Protein 1NS3 (pdb70)

Foldseek 3Di:
DFFADDDDDDPVVLVVLQVFLADQDDDDDFKDWHADPPAIAIWGAAPQKTKFFCVGCPFDFHRYHVGTFGWPDDDPVLRMTITGHGPDRDHAYAAPPPALFKWFQFPRRDIFTWGNPDDWKTFGPDWAFQCVRGRHFNTFIHHVVRHGQFTFHGFPDDPRIRGMTTTRGVVNVVVRVD/DWDADDDDDDDVCCVVLVVQLADQDADAEQKDWDDDDPATAIWGAEPQKTKFFCVGCPQFFHRYNVGTFGWPFDDVVQRMTITRHHPRHPHAYADPDVAQWKWWAANRIDTFTWGRPDLFKTFGPDKDWQVVRGRHFNTFIGHVVRHTQFTWHGFPDDPTIGTMTGTDTPVNVVVSVD/DDDDDDDDDDDDD/DDDDDDDDDDDDD

Radius of gyration: 20.6 Å; Cα contacts (8 Å, |Δi|>4): 1072; chains: 4; bounding box: 46×55×50 Å

Secondary structure (DSSP, 8-state):
--EEEEE---HHHHHHHHHH-B--S---SSEEEEE-SS-EEEEEEETTEEEEEHHHHTT--B-BSSSPBPPSEEETTTTEEEEEPPSS---BPB--S--SEEEEE-TTS-EEEEEE-SSSEEEESS--BGGGGTT-TT-BEE-TTT-B-EEEEEEEEETTEEEEEEEEEHHHHHHHH-/--EEEEE---HHHHHHHHHH-B--S---BSEEEEE-SS-EEEEEEBSSEEEE-HHHHTTPPEEEBTEEEPEEEEEGGGTEEEEEPPTTB--B-B---S--EEEEE-TT--EEEEEE-SSSEEEEEEEEEGGGGTT-TT-EEE-TTS-EEEEEEEEEEETTEEEEEEEEEHHHHHHHT-/---BEEEEEEEE-/---BEEEEEEEE-

Nearest PDB structures (foldseek):
  4u01-assembly8_H  TM=9.904E-01  e=5.344E-31  Hepatitis C virus (isolate Con1)
  6vdn-assembly1_A  TM=9.903E-01  e=1.647E-29  Hepatitis C virus (isolate 1)
  6bqj-assembly2_B  TM=9.883E-01  e=2.425E-29  Hepacivirus hominis
  3sv7-assembly1_A  TM=9.890E-01  e=3.025E-29  hepatitis C virus genotype 1a
  6bqj-assembly3_C  TM=9.771E-01  e=1.001E-29  Hepacivirus hominis

GO terms:
  GO:0044186 host cell lipid droplet (C, EXP)
  GO:0034062 5'-3' RNA polymerase activity (F, EXP)
  GO:0005515 protein binding (F, IPI)
  GO:0002020 protease binding (F, IPI)
  GO:0042802 identical protein binding (F, IPI)
  GO:0008236 serine-type peptidase activity (F, IDA)
  GO:0042025 host cell nucleus (C, IMP)
  GO:0044164 host cell cytosol (C, IMP)
  GO:0030430 host cell cytoplasm (C, IMP)
  GO:0030430 host cell cytoplasm (C, IDA)

Sequence (382 aa):
ITAYSQQTRGLLGCIITSLTGRDKNQVEGEVQVVSTATQSFLATCVNGVCWTVYHGAGSKTLAGPKGPITQMYTNVDQDLVGWQAPPGARSLTPCTCGSSDLYLVTRHADVIPVRRRGDSRGSLLSPRPVSYLKGSSGGPLLCPSGHAVGIFRAAVCTRGVAKAVDFVPVESMETTMRITAYSQQTRGLLGCIITSLTGRDKNQVEGEVQVVSTATQSFLATCVNGVCWTVYHGAGSKTLAGPKGPITQMYTNVDQDLVGWQAPPGARSLTPCTCGSSDLYLVTRHADVIPVRRRGDSRGSLLSPRPVSYLKGSSGGPLLCPSGHAVGIFRAAVCTRGVAKAVDFVPVESMETTMRKGSVVIVGRIILSKGSVVIVGRIILS

InterPro domains:
  IPR000745 Hepatitis C virus, Non-structural protein NS4a [PF01006] (1658-1711)
  IPR001490 Hepatitis C virus, Non-structural protein NS4b [PF01001] (1728-1921)
  IPR001650 Helicase, C-terminal domain-like [PS51194] (1361-1538)
  IPR002166 RNA dependent RNA polymerase, hepatitis C virus [PF00998] (2422-2932)
  IPR002518 Hepatitis C virus, Non-structural protein NS2 [PF01538] (811-1005)
  IPR002518 Hepatitis C virus, Non-structural protein NS2 [PS51693] (903-1026)
  IPR002519 Hepatitis C virus, Envelope glycoprotein E1 [PF01539] (193-382)
  IPR002521 Hepatitis C virus, Core protein, C-terminal [PF01542] (116-190)
  IPR002522 Hepatitis C virus, Core protein, N-terminal [PF01543] (2-115)
  IPR002531 Hepatitis C virus, Non-structural protein E2/NS1 [PF01560] (386-729)
  IPR002868 Hepatitis C virus, Non-structural 5a protein [PF01506] (1974-1996)
  IPR004109 Hepatitis C virus, NS3 protease [PF02907] (1056-1203)
  IPR004109 Hepatitis C virus, NS3 protease [PS51822] (1027-1208)
  IPR007094 RNA-directed RNA polymerase, catalytic domain [PS50507] (2633-2751)
  IPR009003 Peptidase S1, PA clan [SSF50494] (1027-1212)
  IPR011492 Non-structural protein NS3-like, DEAD-box helicase, flavivirus [PF07652] (1294-1355)
  IPR013192 Hepatitis C virus, Non-structural 5a protein, domain 1a [PF08300] (2006-2067)
  IPR013193 Hepatitis C virus non-structural 5a, 1B domain [PF08301] (2068-2168)
  IPR014001 Helicase superfamily 1/2, ATP-binding domain [PS51192] (1217-1369)
  IPR014001 Helicase superfamily 1/2, ATP-binding domain [SM00487] (1213-1385)

B-factor: mean 25.77, std 11.57, range [2.0, 108.03]

CATH classification: 2.40.10.120 (+1 more: 2.40.10.10)

Structure (mmCIF, N/CA/C/O backbone):
data_1NS3
#
_entry.id   1NS3
#
_cell.length_a   96.960
_cell.length_b   96.960
_cell.length_c   167.100
_cell.angle_alpha   90.00
_cell.angle_beta   90.00
_cell.angle_gamma   120.00
#
_symmetry.space_group_name_H-M   'P 63 2 2'
#
loop_
_entity.id
_entity.type
_entity.pdbx_description
1 polymer 'NS3 PROTEASE'
2 polymer 'NS4A PEPTIDE'
3 non-polymer 'ZINC ION'
4 water water
#
loop_
_atom_site.group_PDB
_atom_site.id
_atom_site.type_symbol
_atom_site.label_atom_id
_atom_site.label_alt_id
_atom_site.label_comp_id
_atom_site.label_asym_id
_atom_site.label_entity_id
_atom_site.label_seq_id
_atom_site.pdbx_PDB_ins_code
_atom_site.Cartn_x
_atom_site.Cartn_y
_atom_site.Cartn_z
_atom_site.occupancy
_atom_site.B_iso_or_equiv
_atom_site.auth_seq_id
_atom_site.auth_comp_id
_atom_site.auth_asym_id
_atom_site.auth_atom_id
_atom_site.pdbx_PDB_model_num
ATOM 1 N N . ILE A 1 3 ? 39.757 55.248 19.254 1.00 40.83 3 ILE A N 1
ATOM 2 C CA . ILE A 1 3 ? 38.511 54.432 19.373 1.00 38.40 3 ILE A CA 1
ATOM 3 C C . ILE A 1 3 ? 37.480 55.082 18.462 1.00 34.89 3 ILE A C 1
ATOM 4 O O . ILE A 1 3 ? 37.656 56.226 18.055 1.00 33.76 3 ILE A O 1
ATOM 9 N N . THR A 1 4 ? 36.406 54.369 18.170 1.00 33.08 4 THR A N 1
ATOM 10 C CA . THR A 1 4 ? 35.339 54.883 17.325 1.00 34.70 4 THR A CA 1
ATOM 11 C C . THR A 1 4 ? 34.030 54.359 17.888 1.00 34.60 4 THR A C 1
ATOM 12 O O . THR A 1 4 ? 34.019 53.319 18.533 1.00 35.70 4 THR A O 1
ATOM 16 N N . ALA A 1 5 ? 32.930 55.051 17.626 1.00 33.95 5 ALA A N 1
ATOM 17 C CA . ALA A 1 5 ? 31.626 54.632 18.128 1.00 32.82 5 ALA A CA 1
ATOM 18 C C . ALA A 1 5 ? 30.522 55.196 17.247 1.00 32.53 5 ALA A C 1
ATOM 19 O O . ALA A 1 5 ? 30.740 56.180 16.535 1.00 36.97 5 ALA A O 1
ATOM 21 N N . TYR A 1 6 ? 29.335 54.599 17.296 1.00 30.61 6 TYR A N 1
ATOM 22 C CA . TYR A 1 6 ? 28.234 55.101 16.487 1.00 29.03 6 TYR A CA 1
ATOM 23 C C . TYR A 1 6 ? 26.918 55.083 17.243 1.00 29.99 6 TYR A C 1
ATOM 24 O O . TYR A 1 6 ? 26.710 54.235 18.118 1.00 32.32 6 TYR A O 1
ATOM 33 N N . SER A 1 7 ? 26.057 56.048 16.922 1.00 28.47 7 SER A N 1
ATOM 34 C CA . SER A 1 7 ? 24.745 56.194 17.546 1.00 25.76 7 SER A CA 1
ATOM 35 C C . SER A 1 7 ? 23.725 55.236 16.946 1.00 24.90 7 SER A C 1
ATOM 36 O O . SER A 1 7 ? 23.851 54.804 15.814 1.00 27.48 7 SER A O 1
ATOM 39 N N . GLN A 1 8 ? 22.663 54.975 17.688 1.00 28.74 8 GLN A N 1
ATOM 40 C CA . GLN A 1 8 ? 21.619 54.070 17.241 1.00 25.58 8 GLN A CA 1
ATOM 41 C C . GLN A 1 8 ? 20.333 54.355 18.017 1.00 22.28 8 GLN A C 1
ATOM 42 O O . GLN A 1 8 ? 20.200 53.974 19.168 1.00 26.03 8 GLN A O 1
ATOM 48 N N . GLN A 1 9 ? 19.407 55.060 17.380 1.00 21.97 9 GLN A N 1
ATOM 49 C CA . GLN A 1 9 ? 18.139 55.422 18.000 1.00 22.74 9 GLN A CA 1
ATOM 50 C C . GLN A 1 9 ? 17.341 54.163 18.228 1.00 22.23 9 GLN A C 1
ATOM 51 O O . GLN A 1 9 ? 17.311 53.292 17.365 1.00 27.03 9 GLN A O 1
ATOM 57 N N . THR A 1 10 ? 16.704 54.053 19.384 1.00 20.43 10 THR A N 1
ATOM 58 C CA . THR A 1 10 ? 15.921 52.868 19.669 1.00 14.11 10 THR A CA 1
ATOM 59 C C . THR A 1 10 ? 14.466 53.187 19.977 1.00 11.31 10 THR A C 1
ATOM 60 O O . THR A 1 10 ? 13.656 52.275 20.066 1.00 13.91 10 THR A O 1
ATOM 64 N N . ARG A 1 11 ? 14.134 54.469 20.136 1.00 5.17 11 ARG A N 1
ATOM 65 C CA . ARG A 1 11 ? 12.765 54.881 20.416 1.00 4.18 11 ARG A CA 1
ATOM 66 C C . ARG A 1 11 ? 12.515 56.267 19.873 1.00 5.50 11 ARG A C 1
ATOM 67 O O . ARG A 1 11 ? 13.451 57.029 19.657 1.00 6.05 11 ARG A O 1
ATOM 75 N N . GLY A 1 12 ? 11.235 56.589 19.703 1.00 5.25 12 GLY A N 1
ATOM 76 C CA . GLY A 1 12 ? 10.830 57.897 19.235 1.00 5.95 12 GLY A CA 1
ATOM 77 C C . GLY A 1 12 ? 10.071 58.554 20.369 1.00 8.35 12 GLY A C 1
ATOM 78 O O . GLY A 1 12 ? 9.983 57.970 21.434 1.00 11.99 12 GLY A O 1
ATOM 79 N N . LEU A 1 13 ? 9.462 59.718 20.168 1.00 8.74 13 LEU A N 1
ATOM 80 C CA . LEU A 1 13 ? 8.757 60.361 21.279 1.00 7.68 13 LEU A CA 1
ATOM 81 C C . LEU A 1 13 ? 7.651 59.552 21.915 1.00 7.51 13 LEU A C 1
ATOM 82 O O . LEU A 1 13 ? 7.593 59.471 23.124 1.00 15.57 13 LEU A O 1
ATOM 87 N N . LEU A 1 14 ? 6.829 58.895 21.108 1.00 8.51 14 LEU A N 1
ATOM 88 C CA . LEU A 1 14 ? 5.686 58.092 21.583 1.00 8.08 14 LEU A CA 1
ATOM 89 C C . LEU A 1 14 ? 6.042 56.894 22.473 1.00 10.69 14 LEU A C 1
ATOM 90 O O . LEU A 1 14 ? 5.226 56.435 23.259 1.00 15.28 14 LEU A O 1
ATOM 95 N N . GLY A 1 15 ? 7.244 56.363 22.316 1.00 10.81 15 GLY A N 1
ATOM 96 C CA . GLY A 1 15 ? 7.660 55.228 23.103 1.00 4.69 15 GLY A CA 1
ATOM 97 C C . GLY A 1 15 ? 8.328 55.727 24.353 1.00 9.19 15 GLY A C 1
ATOM 98 O O . GLY A 1 15 ? 8.205 55.076 25.388 1.00 10.83 15 GLY A O 1
ATOM 99 N N . CYS A 1 16 ? 9.063 56.844 24.271 1.00 9.05 16 CYS A N 1
ATOM 100 C CA . CYS A 1 16 ? 9.714 57.391 25.467 1.00 12.55 16 CYS A CA 1
ATOM 101 C C . CYS A 1 16 ? 8.548 57.626 26.400 1.00 13.96 16 CYS A C 1
ATOM 102 O O . CYS A 1 16 ? 8.509 57.064 27.498 1.00 17.43 16 CYS A O 1
ATOM 105 N N . ILE A 1 17 ? 7.538 58.325 25.876 1.00 12.60 17 ILE A N 1
ATOM 106 C CA . ILE A 1 17 ? 6.350 58.689 26.635 1.00 11.86 17 ILE A CA 1
ATOM 107 C C . ILE A 1 17 ? 5.728 57.497 27.341 1.00 12.78 17 ILE A C 1
ATOM 108 O O . ILE A 1 17 ? 5.724 57.430 28.582 1.00 11.82 17 ILE A O 1
ATOM 113 N N . ILE A 1 18 ? 5.273 56.534 26.548 1.00 11.63 18 ILE A N 1
ATOM 114 C CA . ILE A 1 18 ? 4.647 55.341 27.073 1.00 9.37 18 ILE A CA 1
ATOM 115 C C . ILE A 1 18 ? 5.546 54.621 28.049 1.00 9.52 18 ILE A C 1
ATOM 116 O O . ILE A 1 18 ? 5.088 54.217 29.096 1.00 12.56 18 ILE A O 1
ATOM 121 N N . THR A 1 19 ? 6.823 54.482 27.728 1.00 10.95 19 THR A N 1
ATOM 122 C CA . THR A 1 19 ? 7.745 53.805 28.625 1.00 11.73 19 THR A CA 1
ATOM 123 C C . THR A 1 19 ? 8.070 54.642 29.865 1.00 15.35 19 THR A C 1
ATOM 124 O O . THR A 1 19 ? 8.589 54.122 30.851 1.00 18.99 19 THR A O 1
ATOM 128 N N . SER A 1 20 ? 7.755 55.929 29.832 1.00 15.87 20 SER A N 1
ATOM 129 C CA . SER A 1 20 ? 8.009 56.793 30.973 1.00 18.20 20 SER A CA 1
ATOM 130 C C . SER A 1 20 ? 6.911 56.631 32.021 1.00 18.71 20 SER A C 1
ATOM 131 O O . SER A 1 20 ? 7.176 56.751 33.222 1.00 19.26 20 SER A O 1
ATOM 134 N N . LEU A 1 21 ? 5.687 56.372 31.560 1.00 16.48 21 LEU A N 1
ATOM 135 C CA . LEU A 1 21 ? 4.541 56.199 32.443 1.00 12.61 21 LEU A CA 1
ATOM 136 C C . LEU A 1 21 ? 4.335 54.764 32.921 1.00 12.90 21 LEU A C 1
ATOM 137 O O . LEU A 1 21 ? 3.826 54.552 34.014 1.00 20.11 21 LEU A O 1
ATOM 142 N N . THR A 1 22 ? 4.699 53.768 32.129 1.00 7.42 22 THR A N 1
ATOM 143 C CA . THR A 1 22 ? 4.504 52.411 32.585 1.00 2.98 22 THR A CA 1
ATOM 144 C C . THR A 1 22 ? 5.734 51.922 33.322 1.00 5.35 22 THR A C 1
ATOM 145 O O . THR A 1 22 ? 5.707 50.927 34.027 1.00 10.71 22 THR A O 1
ATOM 149 N N . GLY A 1 23 ? 6.826 52.644 33.179 1.00 10.89 23 GLY A N 1
ATOM 150 C CA . GLY A 1 23 ? 8.041 52.260 33.868 1.00 10.32 23 GLY A CA 1
ATOM 151 C C . GLY A 1 23 ? 8.696 51.008 33.347 1.00 10.96 23 GLY A C 1
ATOM 152 O O . GLY A 1 23 ? 9.827 50.740 33.702 1.00 12.60 23 GLY A O 1
ATOM 153 N N . ARG A 1 24 ? 8.025 50.236 32.500 1.00 15.16 24 ARG A N 1
ATOM 154 C CA . ARG A 1 24 ? 8.660 49.019 31.996 1.00 18.98 24 ARG A CA 1
ATOM 155 C C . ARG A 1 24 ? 9.198 49.041 30.564 1.00 18.68 24 ARG A C 1
ATOM 156 O O . ARG A 1 24 ? 8.455 49.160 29.593 1.00 20.79 24 ARG A O 1
ATOM 164 N N . ASP A 1 25 ? 10.512 48.888 30.473 1.00 19.17 25 ASP A N 1
ATOM 165 C CA . ASP A 1 25 ? 11.274 48.902 29.236 1.00 16.24 25 ASP A CA 1
ATOM 166 C C . ASP A 1 25 ? 11.416 47.477 28.754 1.00 17.24 25 ASP A C 1
ATOM 167 O O . ASP A 1 25 ? 12.221 46.716 29.279 1.00 16.48 25 ASP A O 1
ATOM 172 N N . LYS A 1 26 ? 10.663 47.126 27.720 1.00 21.90 26 LYS A N 1
ATOM 173 C CA . LYS A 1 26 ? 10.705 45.775 27.180 1.00 25.58 26 LYS A CA 1
ATOM 174 C C . LYS A 1 26 ? 11.696 45.652 26.034 1.00 26.45 26 LYS A C 1
ATOM 175 O O . LYS A 1 26 ? 11.420 44.957 25.065 1.00 32.10 26 LYS A O 1
ATOM 181 N N . ASN A 1 27 ? 12.829 46.343 26.103 1.00 26.63 27 ASN A N 1
ATOM 182 C CA . ASN A 1 27 ? 13.813 46.281 25.024 1.00 23.37 27 ASN A CA 1
ATOM 183 C C . ASN A 1 27 ? 15.176 45.754 25.440 1.00 25.76 27 ASN A C 1
ATOM 184 O O . ASN A 1 27 ? 15.638 45.967 26.564 1.00 23.04 27 ASN A O 1
ATOM 189 N N . GLN A 1 28 ? 15.834 45.099 24.493 1.00 27.06 28 GLN A N 1
ATOM 190 C CA . GLN A 1 28 ? 17.148 44.528 24.711 1.00 29.26 28 GLN A CA 1
ATOM 191 C C . GLN A 1 28 ? 18.142 45.668 24.835 1.00 28.14 28 GLN A C 1
ATOM 192 O O . GLN A 1 28 ? 18.181 46.552 23.984 1.00 29.72 28 GLN A O 1
ATOM 198 N N . VAL A 1 29 ? 18.926 45.681 25.898 1.00 26.22 29 VAL A N 1
ATOM 199 C CA . VAL A 1 29 ? 19.929 46.725 26.045 1.00 26.54 29 VAL A CA 1
ATOM 200 C C . VAL A 1 29 ? 21.173 46.186 25.322 1.00 27.43 29 VAL A C 1
ATOM 201 O O . VAL A 1 29 ? 21.429 44.973 25.325 1.00 28.47 29 VAL A O 1
ATOM 205 N N . GLU A 1 30 ? 21.905 47.079 24.712 1.00 31.40 30 GLU A N 1
ATOM 206 C CA . GLU A 1 30 ? 23.142 46.745 23.977 1.00 33.58 30 GLU A CA 1
ATOM 207 C C . GLU A 1 30 ? 24.064 47.954 24.047 1.00 34.46 30 GLU A C 1
ATOM 208 O O . GLU A 1 30 ? 23.642 49.047 24.425 1.00 37.55 30 GLU A O 1
ATOM 214 N N . GLY A 1 31 ? 25.310 47.760 23.677 1.00 34.85 31 GLY A N 1
ATOM 215 C CA . GLY A 1 31 ? 26.301 48.850 23.732 1.00 32.88 31 GLY A CA 1
ATOM 216 C C . GLY A 1 31 ? 26.746 49.010 25.186 1.00 31.59 31 GLY A C 1
ATOM 217 O O . GLY A 1 31 ? 26.413 48.187 26.044 1.00 30.92 31 GLY A O 1
ATOM 218 N N . GLU A 1 32 ? 27.492 50.066 25.463 1.00 29.50 32 GLU A N 1
ATOM 219 C CA . GLU A 1 32 ? 27.988 50.308 26.835 1.00 28.65 32 GLU A CA 1
ATOM 220 C C . GLU A 1 32 ? 27.475 51.646 27.379 1.00 28.31 32 GLU A C 1
ATOM 221 O O . GLU A 1 32 ? 27.181 51.782 28.574 1.00 26.82 32 GLU A O 1
ATOM 227 N N . VAL A 1 33 ? 27.382 52.619 26.503 1.00 23.91 33 VAL A N 1
ATOM 228 C CA . VAL A 1 33 ? 26.853 53.936 26.869 1.00 16.34 33 VAL A CA 1
ATOM 229 C C . VAL A 1 33 ? 25.517 54.091 26.146 1.00 12.71 33 VAL A C 1
ATOM 230 O O . VAL A 1 33 ? 25.431 53.955 24.923 1.00 13.56 33 VAL A O 1
ATOM 234 N N . GLN A 1 34 ? 24.489 54.344 26.921 1.00 13.57 34 GLN A N 1
ATOM 235 C CA . GLN A 1 34 ? 23.139 54.533 26.381 1.00 16.41 34 GLN A CA 1
ATOM 236 C C . GLN A 1 34 ? 22.809 56.026 26.392 1.00 16.31 34 GLN A C 1
ATOM 237 O O . GLN A 1 34 ? 23.440 56.797 27.129 1.00 17.43 34 GLN A O 1
ATOM 243 N N . VAL A 1 35 ? 21.850 56.439 25.564 1.00 9.95 35 VAL A N 1
ATOM 244 C CA . VAL A 1 35 ? 21.430 57.830 25.552 1.00 7.68 35 VAL A CA 1
ATOM 245 C C . VAL A 1 35 ? 20.031 57.740 26.123 1.00 10.09 35 VAL A C 1
ATOM 246 O O . VAL A 1 35 ? 19.197 56.983 25.610 1.00 8.40 35 VAL A O 1
ATOM 250 N N . VAL A 1 36 ? 19.832 58.414 27.257 1.00 9.28 36 VAL A N 1
ATOM 251 C CA . VAL A 1 36 ? 18.569 58.369 27.983 1.00 7.47 36 VAL A CA 1
ATOM 252 C C . VAL A 1 36 ? 17.792 59.670 27.928 1.00 10.45 36 VAL A C 1
ATOM 253 O O . VAL A 1 36 ? 18.318 60.696 27.486 1.00 13.62 36 VAL A O 1
ATOM 257 N N . SER A 1 37 ? 16.539 59.642 28.363 1.00 7.89 37 SER A N 1
ATOM 258 C CA . SER A 1 37 ? 15.742 60.848 28.305 1.00 7.26 37 SER A CA 1
ATOM 259 C C . SER A 1 37 ? 14.716 60.907 29.414 1.00 8.76 37 SER A C 1
ATOM 260 O O . SER A 1 37 ? 14.357 59.894 30.000 1.00 9.24 37 SER A O 1
ATOM 263 N N . THR A 1 38 ? 14.265 62.119 29.687 1.00 7.20 38 THR A N 1
ATOM 264 C CA . THR A 1 38 ? 13.234 62.414 30.658 1.00 10.81 38 THR A CA 1
ATOM 265 C C . THR A 1 38 ? 12.280 63.319 29.857 1.00 15.51 38 THR A C 1
ATOM 266 O O . THR A 1 38 ? 12.484 63.533 28.661 1.00 18.81 38 THR A O 1
ATOM 270 N N . ALA A 1 39 ? 11.300 63.932 30.512 1.00 17.89 39 ALA A N 1
ATOM 271 C CA . ALA A 1 39 ? 10.355 64.794 29.801 1.00 18.02 39 ALA A CA 1
ATOM 272 C C . ALA A 1 39 ? 10.938 66.123 29.398 1.00 19.53 39 ALA A C 1
ATOM 273 O O . ALA A 1 39 ? 10.415 66.782 28.506 1.00 21.97 39 ALA A O 1
ATOM 275 N N . THR A 1 40 ? 11.963 66.566 30.109 1.00 20.51 40 THR A N 1
ATOM 276 C CA . THR A 1 40 ? 12.570 67.839 29.778 1.00 25.44 40 THR A CA 1
ATOM 277 C C . THR A 1 40 ? 14.076 67.737 29.509 1.00 29.30 40 THR A C 1
ATOM 278 O O . THR A 1 40 ? 14.776 68.766 29.531 1.00 33.61 40 THR A O 1
ATOM 282 N N . GLN A 1 41 ? 14.595 66.539 29.231 1.00 24.78 41 GLN A N 1
ATOM 283 C CA . GLN A 1 41 ? 16.021 66.463 29.004 1.00 20.43 41 GLN A CA 1
ATOM 284 C C . GLN A 1 41 ? 16.534 65.154 28.436 1.00 19.45 41 GLN A C 1
ATOM 285 O O . GLN A 1 41 ? 15.904 64.128 28.609 1.00 23.13 41 GLN A O 1
ATOM 291 N N . SER A 1 42 ? 17.694 65.192 27.785 1.00 12.49 42 SER A N 1
ATOM 292 C CA . SER A 1 42 ? 18.320 63.995 27.255 1.00 12.46 42 SER A CA 1
ATOM 293 C C . SER A 1 42 ? 19.805 64.182 27.446 1.00 11.15 42 SER A C 1
ATOM 294 O O . SER A 1 42 ? 20.336 65.255 27.193 1.00 13.66 42 SER A O 1
ATOM 297 N N . PHE A 1 43 ? 20.458 63.124 27.912 1.00 9.33 43 PHE A N 1
ATOM 298 C CA . PHE A 1 43 ? 21.886 63.109 28.223 1.00 5.89 43 PHE A CA 1
ATOM 299 C C . PHE A 1 43 ? 22.340 61.670 28.050 1.00 6.77 43 PHE A C 1
ATOM 300 O O . PHE A 1 43 ? 21.621 60.844 27.482 1.00 6.81 43 PHE A O 1
ATOM 308 N N . LEU A 1 44 ? 23.499 61.338 28.582 1.00 8.37 44 LEU A N 1
ATOM 309 C CA . LEU A 1 44 ? 23.991 59.971 28.431 1.00 11.92 44 LEU A CA 1
ATOM 310 C C . LEU A 1 44 ? 24.149 59.279 29.768 1.00 10.26 44 LEU A C 1
ATOM 311 O O . LEU A 1 44 ? 24.084 59.911 30.814 1.00 13.60 44 LEU A O 1
ATOM 316 N N . ALA A 1 45 ? 24.364 57.977 29.718 1.00 7.17 45 ALA A N 1
ATOM 317 C CA . ALA A 1 45 ? 24.543 57.174 30.917 1.00 11.05 45 ALA A CA 1
ATOM 318 C C . ALA A 1 45 ? 25.414 56.026 30.448 1.00 12.79 45 ALA A C 1
ATOM 319 O O . ALA A 1 45 ? 25.215 55.525 29.340 1.00 12.50 45 ALA A O 1
ATOM 321 N N . THR A 1 46 ? 26.404 55.643 31.256 1.00 13.04 46 THR A N 1
ATOM 322 C CA . THR A 1 46 ? 27.325 54.570 30.874 1.00 12.42 46 THR A CA 1
ATOM 323 C C . THR A 1 46 ? 27.470 53.497 31.969 1.00 15.61 46 THR A C 1
ATOM 324 O O . THR A 1 46 ? 27.322 53.798 33.158 1.00 17.11 46 THR A O 1
ATOM 328 N N . CYS A 1 47 ? 27.692 52.243 31.566 1.00 18.31 47 CYS A N 1
ATOM 329 C CA . CYS A 1 47 ? 27.804 51.133 32.515 1.00 23.11 47 CYS A CA 1
ATOM 330 C C . CYS A 1 47 ? 29.208 50.740 32.862 1.00 26.46 47 CYS A C 1
ATOM 331 O O . CYS A 1 47 ? 29.879 50.120 32.045 1.00 29.62 47 CYS A O 1
ATOM 334 N N . VAL A 1 48 ? 29.635 51.088 34.079 1.00 28.26 48 VAL A N 1
ATOM 335 C CA . VAL A 1 48 ? 30.956 50.756 34.606 1.00 25.37 48 VAL A CA 1
ATOM 336 C C . VAL A 1 48 ? 30.673 49.858 35.814 1.00 27.45 48 VAL A C 1
ATOM 337 O O . VAL A 1 48 ? 29.799 50.174 36.634 1.00 26.57 48 VAL A O 1
ATOM 341 N N . ASN A 1 49 ? 31.353 48.709 35.876 1.00 30.44 49 ASN A N 1
ATOM 342 C CA . ASN A 1 49 ? 31.207 47.733 36.972 1.00 30.78 49 ASN A CA 1
ATOM 343 C C . ASN A 1 49 ? 29.802 47.211 37.212 1.00 31.23 49 ASN A C 1
ATOM 344 O O . ASN A 1 49 ? 29.399 47.047 38.369 1.00 34.27 49 ASN A O 1
ATOM 349 N N . GLY A 1 50 ? 29.056 46.960 36.138 1.00 29.72 50 GLY A N 1
ATOM 350 C CA . GLY A 1 50 ? 27.704 46.434 36.272 1.00 26.68 50 GLY A CA 1
ATOM 351 C C . GLY A 1 50 ? 26.632 47.389 36.767 1.00 25.55 50 GLY A C 1
ATOM 352 O O . GLY A 1 50 ? 25.529 46.944 37.095 1.00 25.67 50 GLY A O 1
ATOM 353 N N . VAL A 1 51 ? 26.925 48.692 36.795 1.00 26.06 51 VAL A N 1
ATOM 354 C CA . VAL A 1 51 ? 25.952 49.702 37.245 1.00 25.62 51 VAL A CA 1
ATOM 355 C C . VAL A 1 51 ? 25.890 50.909 36.297 1.00 24.06 51 VAL A C 1
ATOM 356 O O . VAL A 1 51 ? 26.925 51.492 35.967 1.00 23.42 51 VAL A O 1
ATOM 360 N N . CYS A 1 52 ? 24.672 51.251 35.858 1.00 24.19 52 CYS A N 1
ATOM 361 C CA . CYS A 1 52 ? 24.411 52.368 34.939 1.00 23.61 52 CYS A CA 1
ATOM 362 C C . CYS A 1 52 ? 24.598 53.737 35.607 1.00 21.16 52 CYS A C 1
ATOM 363 O O . CYS A 1 52 ? 23.697 54.214 36.284 1.00 21.62 52 CYS A O 1
ATOM 366 N N . TRP A 1 53 ? 25.757 54.365 35.433 1.00 19.81 53 TRP A N 1
ATOM 367 C CA . TRP A 1 53 ? 25.995 55.681 36.031 1.00 20.31 53 TRP A CA 1
ATOM 368 C C . TRP A 1 53 ? 25.526 56.773 35.081 1.00 21.89 53 TRP A C 1
ATOM 369 O O . TRP A 1 53 ? 25.509 56.574 33.860 1.00 25.66 53 TRP A O 1
ATOM 380 N N . THR A 1 54 ? 25.102 57.905 35.635 1.00 18.13 54 THR A N 1
ATOM 381 C CA . THR A 1 54 ? 24.702 59.060 34.842 1.00 14.69 54 THR A CA 1
ATOM 382 C C . THR A 1 54 ? 24.969 60.216 35.774 1.00 14.27 54 THR A C 1
ATOM 383 O O . THR A 1 54 ? 25.612 60.012 36.799 1.00 10.91 54 THR A O 1
ATOM 387 N N . VAL A 1 55 ? 24.538 61.423 35.407 1.00 15.11 55 VAL A N 1
ATOM 388 C CA . VAL A 1 55 ? 24.767 62.593 36.245 1.00 11.94 55 VAL A CA 1
ATOM 389 C C . VAL A 1 55 ? 23.520 62.956 36.988 1.00 11.32 55 VAL A C 1
ATOM 390 O O . VAL A 1 55 ? 22.412 62.774 36.477 1.00 12.32 55 VAL A O 1
ATOM 394 N N . TYR A 1 56 ? 23.701 63.526 38.171 1.00 12.51 56 TYR A N 1
ATOM 395 C CA . TYR A 1 56 ? 22.568 63.896 39.012 1.00 13.65 56 TYR A CA 1
ATOM 396 C C . TYR A 1 56 ? 21.735 65.021 38.432 1.00 11.60 56 TYR A C 1
ATOM 397 O O . TYR A 1 56 ? 20.524 65.001 38.565 1.00 16.47 56 TYR A O 1
ATOM 406 N N . HIS A 1 57 ? 22.366 65.989 37.776 1.00 13.52 57 HIS A N 1
ATOM 407 C CA . HIS A 1 57 ? 21.614 67.107 37.203 1.00 16.52 57 HIS A CA 1
ATOM 408 C C . HIS A 1 57 ? 20.745 66.699 35.999 1.00 17.28 57 HIS A C 1
ATOM 409 O O . HIS A 1 57 ? 20.057 67.534 35.420 1.00 20.31 57 HIS A O 1
ATOM 416 N N . GLY A 1 58 ? 20.818 65.435 35.597 1.00 14.14 58 GLY A N 1
ATOM 417 C CA . GLY A 1 58 ? 20.011 64.968 34.499 0.00 16.25 58 GLY A CA 1
ATOM 418 C C . GLY A 1 58 ? 18.940 64.074 35.084 1.00 16.90 58 GLY A C 1
ATOM 419 O O . GLY A 1 58 ? 17.770 64.456 35.181 1.00 17.82 58 GLY A O 1
ATOM 420 N N . ALA A 1 59 ? 19.358 62.906 35.561 1.00 16.29 59 ALA A N 1
ATOM 421 C CA . ALA A 1 59 ? 18.438 61.922 36.128 1.00 13.70 59 ALA A CA 1
ATOM 422 C C . ALA A 1 59 ? 17.750 62.389 37.384 1.00 13.59 59 ALA A C 1
ATOM 423 O O . ALA A 1 59 ? 16.557 62.166 37.573 1.00 12.76 59 ALA A O 1
ATOM 425 N N . GLY A 1 60 ? 18.515 63.044 38.244 1.00 15.85 60 GLY A N 1
ATOM 426 C CA . GLY A 1 60 ? 17.970 63.501 39.497 1.00 17.25 60 GLY A CA 1
ATOM 427 C C . GLY A 1 60 ? 17.795 62.269 40.359 1.00 20.70 60 GLY A C 1
ATOM 428 O O . GLY A 1 60 ? 18.762 61.553 40.607 1.00 23.39 60 GLY A O 1
ATOM 429 N N . SER A 1 61 ? 16.559 61.970 40.743 1.00 20.44 61 SER A N 1
ATOM 430 C CA . SER A 1 61 ? 16.291 60.817 41.587 1.00 18.89 61 SER A CA 1
ATOM 431 C C . SER A 1 61 ? 15.240 59.894 40.966 1.00 19.28 61 SER A C 1
ATOM 432 O O . SER A 1 61 ? 14.664 59.043 41.650 1.00 23.99 61 SER A O 1
ATOM 435 N N . LYS A 1 62 ? 14.995 60.055 39.674 1.00 13.87 62 LYS A N 1
ATOM 436 C CA . LYS A 1 62 ? 14.015 59.244 38.975 1.00 9.76 62 LYS A CA 1
ATOM 437 C C . LYS A 1 62 ? 14.477 57.799 38.810 1.00 11.70 62 LYS A C 1
ATOM 438 O O . LYS A 1 62 ? 15.676 57.487 38.926 1.00 14.26 62 LYS A O 1
ATOM 444 N N . THR A 1 63 ? 13.517 56.917 38.558 1.00 10.05 63 THR A N 1
ATOM 445 C CA . THR A 1 63 ? 13.807 55.511 38.344 1.00 9.09 63 THR A CA 1
ATOM 446 C C . THR A 1 63 ? 14.172 55.371 36.883 1.00 7.10 63 THR A C 1
ATOM 447 O O . THR A 1 63 ? 13.943 56.285 36.105 1.00 11.38 63 THR A O 1
ATOM 451 N N . LEU A 1 64 ? 14.715 54.223 36.508 1.00 4.86 64 LEU A N 1
ATOM 452 C CA . LEU A 1 64 ? 15.078 53.953 35.121 1.00 6.38 64 LEU A CA 1
ATOM 453 C C . LEU A 1 64 ? 14.089 52.892 34.674 1.00 8.90 64 LEU A C 1
ATOM 454 O O . LEU A 1 64 ? 14.021 51.843 35.306 1.00 13.11 64 LEU A O 1
ATOM 459 N N . ALA A 1 65 ? 13.319 53.146 33.618 1.00 4.75 65 ALA A N 1
ATOM 460 C CA . ALA A 1 65 ? 12.358 52.158 33.171 1.00 6.43 65 ALA A CA 1
ATOM 461 C C . ALA A 1 65 ? 13.120 50.883 32.922 1.00 6.42 65 ALA A C 1
ATOM 462 O O . ALA A 1 65 ? 14.192 50.932 32.337 1.00 12.79 65 ALA A O 1
ATOM 464 N N . GLY A 1 66 ? 12.607 49.753 33.383 1.00 2.63 66 GLY A N 1
ATOM 465 C CA . GLY A 1 66 ? 13.326 48.513 33.192 1.00 4.92 66 GLY A CA 1
ATOM 466 C C . GLY A 1 66 ? 12.383 47.398 32.805 1.00 10.22 66 GLY A C 1
ATOM 467 O O . GLY A 1 66 ? 11.167 47.611 32.776 1.00 13.26 66 GLY A O 1
ATOM 468 N N . PRO A 1 67 ? 12.907 46.197 32.481 1.00 9.77 67 PRO A N 1
ATOM 469 C CA . PRO A 1 67 ? 12.108 45.029 32.083 1.00 9.67 67 PRO A CA 1
ATOM 470 C C . PRO A 1 67 ? 11.023 44.512 33.028 1.00 11.58 67 PRO A C 1
ATOM 471 O O . PRO A 1 67 ? 10.010 43.991 32.571 1.00 13.49 67 PRO A O 1
ATOM 475 N N . LYS A 1 68 ? 11.188 44.644 34.335 1.00 13.90 68 LYS A N 1
ATOM 476 C CA . LYS A 1 68 ? 10.124 44.155 35.206 1.00 15.84 68 LYS A CA 1
ATOM 477 C C . LYS A 1 68 ? 9.328 45.326 35.782 1.00 17.69 68 LYS A C 1
ATOM 478 O O . LYS A 1 68 ? 8.293 45.132 36.407 1.00 20.45 68 LYS A O 1
ATOM 484 N N . GLY A 1 69 ? 9.803 46.539 35.547 1.00 15.41 69 GLY A N 1
ATOM 485 C CA . GLY A 1 69 ? 9.138 47.726 36.058 1.00 9.70 69 GLY A CA 1
ATOM 486 C C . GLY A 1 69 ? 10.261 48.721 36.248 1.00 11.27 69 GLY A C 1
ATOM 487 O O . GLY A 1 69 ?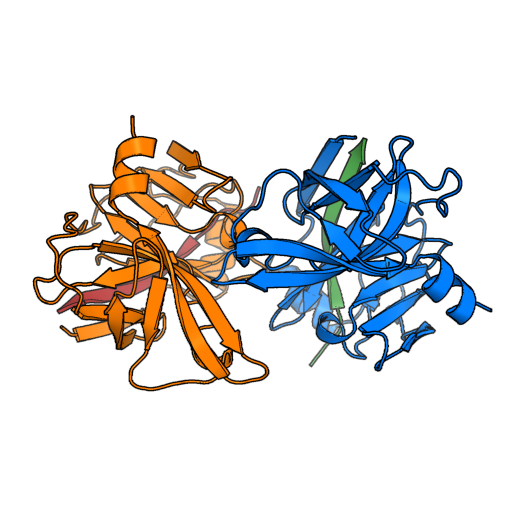 11.392 48.405 35.881 1.00 14.84 69 GLY A O 1
ATOM 488 N N . PRO A 1 70 ? 10.032 49.890 36.851 1.00 6.76 70 PRO A N 1
ATOM 489 C CA . PRO A 1 70 ? 11.114 50.855 37.032 1.00 5.18 70 PRO A CA 1
ATOM 490 C C . PRO A 1 70 ? 12.171 50.398 38.012 1.00 10.01 70 PRO A C 1
ATOM 491 O O . PRO A 1 70 ? 11.855 49.780 38.999 1.00 18.12 70 PRO A O 1
ATOM 495 N N . ILE A 1 71 ? 13.423 50.723 37.751 1.00 12.25 71 ILE A N 1
ATOM 496 C CA . ILE A 1 71 ? 14.533 50.368 38.624 1.00 10.20 71 ILE A CA 1
ATOM 497 C C . ILE A 1 71 ? 14.797 51.563 39.551 1.00 14.96 71 ILE A C 1
ATOM 498 O O . ILE A 1 71 ? 14.752 52.690 39.090 1.00 17.78 71 ILE A O 1
ATOM 503 N N . THR A 1 72 ? 15.034 51.334 40.847 1.00 16.05 72 THR A N 1
ATOM 504 C CA . THR A 1 72 ? 15.300 52.434 41.782 1.00 13.25 72 THR A CA 1
ATOM 505 C C . THR A 1 72 ? 16.812 52.713 41.917 1.00 14.51 72 THR A C 1
ATOM 506 O O . THR A 1 72 ? 17.643 51.807 41.770 1.00 15.14 72 THR A O 1
ATOM 510 N N . GLN A 1 73 ? 17.178 53.971 42.134 1.00 11.47 73 GLN A N 1
ATOM 511 C CA . GLN A 1 73 ? 18.583 54.298 42.252 1.00 14.81 73 GLN A CA 1
ATOM 512 C C . GLN A 1 73 ? 19.325 53.508 43.292 1.00 20.25 73 GLN A C 1
ATOM 513 O O . GLN A 1 73 ? 18.911 53.418 44.455 1.00 21.21 73 GLN A O 1
ATOM 519 N N . MET A 1 74 ? 20.452 52.962 42.856 1.00 25.17 74 MET A N 1
ATOM 520 C CA . MET A 1 74 ? 21.325 52.185 43.706 1.00 27.16 74 MET A CA 1
ATOM 521 C C . MET A 1 74 ? 22.196 53.180 44.459 1.00 25.87 74 MET A C 1
ATOM 522 O O . MET A 1 74 ? 22.415 53.022 45.645 1.00 27.99 74 MET A O 1
ATOM 527 N N . TYR A 1 75 ? 22.532 54.293 43.809 1.00 26.56 75 TYR A N 1
ATOM 528 C CA . TYR A 1 75 ? 23.396 55.324 44.394 1.00 25.57 75 TYR A CA 1
ATOM 529 C C . TYR A 1 75 ? 22.833 56.730 44.149 1.00 24.21 75 TYR A C 1
ATOM 530 O O . TYR A 1 75 ? 21.876 56.859 43.398 1.00 27.75 75 TYR A O 1
ATOM 539 N N . THR A 1 76 ? 23.369 57.753 44.826 1.00 22.64 76 THR A N 1
ATOM 540 C CA . THR A 1 76 ? 22.927 59.148 44.635 1.00 22.56 76 THR A CA 1
ATOM 541 C C . THR A 1 76 ? 23.822 60.224 45.274 1.00 27.02 76 THR A C 1
ATOM 542 O O . THR A 1 76 ? 23.392 60.897 46.220 1.00 32.84 76 THR A O 1
ATOM 546 N N . ASN A 1 77 ? 25.012 60.465 44.715 1.00 29.94 77 ASN A N 1
ATOM 547 C CA . ASN A 1 77 ? 25.933 61.470 45.273 1.00 27.10 77 ASN A CA 1
ATOM 548 C C . ASN A 1 77 ? 25.629 62.891 44.803 1.00 22.14 77 ASN A C 1
ATOM 549 O O . ASN A 1 77 ? 26.413 63.493 44.086 1.00 23.08 77 ASN A O 1
ATOM 554 N N . VAL A 1 78 ? 24.523 63.447 45.261 1.00 17.62 78 VAL A N 1
ATOM 555 C CA . VAL A 1 78 ? 24.140 64.791 44.868 1.00 16.87 78 VAL A CA 1
ATOM 556 C C . VAL A 1 78 ? 25.286 65.785 44.850 1.00 17.42 78 VAL A C 1
ATOM 557 O O . VAL A 1 78 ? 25.364 66.590 43.938 1.00 20.33 78 VAL A O 1
ATOM 561 N N . ASP A 1 79 ? 26.185 65.728 45.829 1.00 21.91 79 ASP A N 1
ATOM 562 C CA . ASP A 1 79 ? 27.295 66.693 45.873 1.00 26.29 79 ASP A CA 1
ATOM 563 C C . ASP A 1 79 ? 28.347 66.404 44.842 1.00 24.15 79 ASP A C 1
ATOM 564 O O . ASP A 1 79 ? 29.063 67.297 44.394 1.00 27.15 79 ASP A O 1
ATOM 569 N N . GLN A 1 80 ? 28.389 65.155 44.412 1.00 25.97 80 GLN A N 1
ATOM 570 C CA . GLN A 1 80 ? 29.334 64.738 43.386 1.00 27.76 80 GLN A CA 1
ATOM 571 C C . GLN A 1 80 ? 28.696 64.761 41.975 1.00 26.79 80 GLN A C 1
ATOM 572 O O . GLN A 1 80 ? 29.385 64.588 40.962 1.00 24.89 80 GLN A O 1
ATOM 578 N N . ASP A 1 81 ? 27.379 64.982 41.938 1.00 26.06 81 ASP A N 1
ATOM 579 C CA . ASP A 1 81 ? 26.596 65.013 40.705 1.00 24.11 81 ASP A CA 1
ATOM 580 C C . ASP A 1 81 ? 26.560 63.640 40.043 1.00 22.14 81 ASP A C 1
ATOM 581 O O . ASP A 1 81 ? 26.422 63.536 38.834 1.00 25.04 81 ASP A O 1
ATOM 586 N N . LEU A 1 82 ? 26.647 62.590 40.851 1.00 18.88 82 LEU A N 1
ATOM 587 C CA . LEU A 1 82 ? 26.636 61.220 40.370 1.00 16.18 82 LEU A CA 1
ATOM 588 C C . LEU A 1 82 ? 25.373 60.494 40.860 1.00 16.70 82 LEU A C 1
ATOM 589 O O . LEU A 1 82 ? 24.880 60.770 41.958 1.00 13.14 82 LEU A O 1
ATOM 594 N N . VAL A 1 83 ? 24.900 59.545 40.044 1.00 16.11 83 VAL A N 1
ATOM 595 C CA . VAL A 1 83 ? 23.684 58.761 40.257 1.00 10.72 83 VAL A CA 1
ATOM 596 C C . VAL A 1 83 ? 23.883 57.408 39.551 1.00 11.18 83 VAL A C 1
ATOM 597 O O . VAL A 1 83 ? 24.580 57.328 38.546 1.00 13.69 83 VAL A O 1
ATOM 601 N N . GLY A 1 84 ? 23.298 56.342 40.071 1.00 9.34 84 GLY A N 1
ATOM 602 C CA . GLY A 1 84 ? 23.480 55.059 39.426 1.00 12.91 84 GLY A CA 1
ATOM 603 C C . GLY A 1 84 ? 22.364 54.052 39.657 1.00 18.13 84 GLY A C 1
ATOM 604 O O . GLY A 1 84 ? 21.631 54.129 40.654 1.00 20.62 84 GLY A O 1
ATOM 605 N N . TRP A 1 85 ? 22.204 53.128 38.714 1.00 18.25 85 TRP A N 1
ATOM 606 C CA . TRP A 1 85 ? 21.198 52.072 38.817 1.00 19.54 85 TRP A CA 1
ATOM 607 C C . TRP A 1 85 ? 21.892 50.741 38.529 1.00 23.18 85 TRP A C 1
ATOM 608 O O . TRP A 1 85 ? 22.860 50.682 37.754 1.00 24.18 85 TRP A O 1
ATOM 619 N N . GLN A 1 86 ? 21.411 49.677 39.161 1.00 24.52 86 GLN A N 1
ATOM 620 C CA . GLN A 1 86 ? 21.989 48.360 38.941 1.00 25.82 86 GLN A CA 1
ATOM 621 C C . GLN A 1 86 ? 21.766 48.079 37.445 1.00 27.05 86 GLN A C 1
ATOM 622 O O . GLN A 1 86 ? 20.685 48.358 36.908 1.00 24.36 86 GLN A O 1
ATOM 628 N N . ALA A 1 87 ? 22.789 47.584 36.762 1.00 27.13 87 ALA A N 1
ATOM 629 C CA . ALA A 1 87 ? 22.645 47.333 35.340 1.00 32.49 87 ALA A CA 1
ATOM 630 C C . ALA A 1 87 ? 21.619 46.267 34.950 1.00 35.64 87 ALA A C 1
ATOM 631 O O . ALA A 1 87 ? 21.753 45.097 35.315 1.00 37.03 87 ALA A O 1
ATOM 633 N N . PRO A 1 88 ? 20.551 46.667 34.227 1.00 37.58 88 PRO A N 1
ATOM 634 C CA . PRO A 1 88 ? 19.545 45.681 33.817 1.00 38.39 88 PRO A CA 1
ATOM 635 C C . PRO A 1 88 ? 20.166 44.657 32.846 1.00 40.79 88 PRO A C 1
ATOM 636 O O . PRO A 1 88 ? 21.147 44.959 32.154 1.00 39.67 88 PRO A O 1
ATOM 640 N N . PRO A 1 89 ? 19.570 43.451 32.756 1.00 44.11 89 PRO A N 1
ATOM 641 C CA . PRO A 1 89 ? 20.023 42.349 31.903 1.00 45.06 89 PRO A CA 1
ATOM 642 C C . PRO A 1 89 ? 20.978 42.716 30.771 1.00 47.62 89 PRO A C 1
ATOM 643 O O . PRO A 1 89 ? 20.645 43.475 29.851 1.00 47.27 89 PRO A O 1
ATOM 647 N N . GLY A 1 90 ? 22.179 42.154 30.864 1.00 50.19 90 GLY A N 1
ATOM 648 C CA . GLY A 1 90 ? 23.203 42.409 29.876 1.00 51.39 90 GLY A CA 1
ATOM 649 C C . GLY A 1 90 ? 23.929 43.693 30.221 1.00 50.93 90 GLY A C 1
ATOM 650 O O . GLY A 1 90 ? 24.620 43.765 31.240 1.00 50.85 90 GLY A O 1
ATOM 651 N N . ALA A 1 91 ? 23.707 44.722 29.408 1.00 49.19 91 ALA A N 1
ATOM 652 C CA . ALA A 1 91 ? 24.352 46.010 29.594 1.00 44.02 91 ALA A CA 1
ATOM 653 C C . ALA A 1 91 ? 25.871 45.791 29.653 1.00 42.86 91 ALA A C 1
ATOM 654 O O . ALA A 1 91 ? 26.445 45.472 30.700 1.00 41.19 91 ALA A O 1
ATOM 656 N N . ARG A 1 92 ? 26.498 45.867 28.484 1.00 43.35 92 ARG A N 1
ATOM 657 C CA . ARG A 1 92 ? 27.942 45.701 28.355 1.00 41.45 92 ARG A CA 1
ATOM 658 C C . ARG A 1 92 ? 28.551 46.732 29.309 1.00 40.29 92 ARG A C 1
ATOM 659 O O . ARG A 1 92 ? 28.085 47.873 29.370 1.00 42.17 92 ARG A O 1
ATOM 667 N N . SER A 1 93 ? 29.560 46.333 30.077 1.00 39.36 93 SER A N 1
ATOM 668 C CA . SER A 1 93 ? 30.179 47.259 31.014 1.00 35.66 93 SER A CA 1
ATOM 669 C C . SER A 1 93 ? 31.671 47.515 30.808 1.00 32.40 93 SER A C 1
ATOM 670 O O . SER A 1 93 ? 32.489 46.596 30.812 1.00 33.40 93 SER A O 1
ATOM 673 N N . LEU A 1 94 ? 32.012 48.779 30.591 1.00 30.74 94 LEU A N 1
ATOM 674 C CA . LEU A 1 94 ? 33.396 49.181 30.397 1.00 28.09 94 LEU A CA 1
ATOM 675 C C . LEU A 1 94 ? 34.123 48.800 31.685 1.00 29.76 94 LEU A C 1
ATOM 676 O O . LEU A 1 94 ? 33.544 48.835 32.779 1.00 28.88 94 LEU A O 1
ATOM 681 N N . THR A 1 95 ? 35.374 48.385 31.551 1.00 33.38 95 THR A N 1
ATOM 682 C CA . THR A 1 95 ? 36.170 48.004 32.715 1.00 36.91 95 THR A CA 1
ATOM 683 C C . THR A 1 95 ? 36.933 49.241 33.170 1.00 36.03 95 THR A C 1
ATOM 684 O O . THR A 1 95 ? 37.263 50.104 32.339 1.00 37.94 95 THR A O 1
ATOM 688 N N . PRO A 1 96 ? 37.118 49.409 34.498 1.00 35.03 96 PRO A N 1
ATOM 689 C CA . PRO A 1 96 ? 37.850 50.562 35.037 1.00 33.74 96 PRO A CA 1
ATOM 690 C C . PRO A 1 96 ? 39.187 50.776 34.319 1.00 35.57 96 PRO A C 1
ATOM 691 O O . PRO A 1 96 ? 39.714 49.866 33.663 1.00 34.00 96 PRO A O 1
ATOM 695 N N . CYS A 1 97 ? 39.756 51.963 34.472 1.00 37.35 97 CYS A N 1
ATOM 696 C CA . CYS A 1 97 ? 40.973 52.279 33.762 1.00 41.21 97 CYS A CA 1
ATOM 697 C C . CYS A 1 97 ? 42.204 51.397 33.763 1.00 44.31 97 CYS A C 1
ATOM 698 O O . CYS A 1 97 ? 42.306 50.497 32.926 1.00 47.45 97 CYS A O 1
ATOM 701 N N . THR A 1 98 ? 43.193 51.744 34.587 1.00 46.32 98 THR A N 1
ATOM 702 C CA . THR A 1 98 ? 44.484 51.047 34.595 1.00 48.97 98 THR A CA 1
ATOM 703 C C . THR A 1 98 ? 45.229 51.530 33.323 1.00 51.63 98 THR A C 1
ATOM 704 O O . THR A 1 98 ? 44.703 51.377 32.180 1.00 54.06 98 THR A O 1
ATOM 708 N N . CYS A 1 99 ? 46.338 52.249 33.550 1.00 50.25 99 CYS A N 1
ATOM 709 C CA . CYS A 1 99 ? 47.249 52.824 32.535 1.00 48.20 99 CYS A CA 1
ATOM 710 C C . CYS A 1 99 ? 47.578 54.286 32.819 1.00 46.74 99 CYS A C 1
ATOM 711 O O . CYS A 1 99 ? 48.586 54.797 32.341 1.00 48.31 99 CYS A O 1
ATOM 714 N N . GLY A 1 100 ? 46.702 54.964 33.556 1.00 44.84 100 GLY A N 1
ATOM 715 C CA . GLY A 1 100 ? 46.932 56.365 33.893 1.00 45.59 100 GLY A CA 1
ATOM 716 C C . GLY A 1 100 ? 47.423 57.231 32.747 1.00 43.65 100 GLY A C 1
ATOM 717 O O . GLY A 1 100 ? 48.291 58.085 32.930 1.00 42.08 100 GLY A O 1
ATOM 718 N N . SER A 1 101 ? 46.815 57.043 31.579 1.00 43.68 101 SER A N 1
ATOM 719 C CA . SER A 1 101 ? 47.176 57.758 30.355 1.00 43.09 101 SER A CA 1
ATOM 720 C C . SER A 1 101 ? 46.508 59.123 30.242 1.00 41.79 101 SER A C 1
ATOM 721 O O . SER A 1 101 ? 45.291 59.212 30.132 1.00 43.91 101 SER A O 1
ATOM 724 N N . SER A 1 102 ? 47.297 60.186 30.213 1.00 38.90 102 SER A N 1
ATOM 725 C CA . SER A 1 102 ? 46.740 61.520 30.087 1.00 35.87 102 SER A CA 1
ATOM 726 C C . SER A 1 102 ? 45.943 61.629 28.795 1.00 34.02 102 SER A C 1
ATOM 727 O O . SER A 1 102 ? 45.256 62.621 28.558 1.00 33.50 102 SER A O 1
ATOM 730 N N . ASP A 1 103 ? 46.105 60.636 27.932 1.00 32.86 103 ASP A N 1
ATOM 731 C CA . ASP A 1 103 ? 45.424 60.602 26.646 1.00 34.90 103 ASP A CA 1
ATOM 732 C C . ASP A 1 103 ? 44.000 60.054 26.739 1.00 33.50 103 ASP A C 1
ATOM 733 O O . ASP A 1 103 ? 43.723 58.909 26.394 1.00 34.32 103 ASP A O 1
ATOM 738 N N . LEU A 1 104 ? 43.103 60.918 27.192 1.00 32.84 104 LEU A N 1
ATOM 739 C CA . LEU A 1 104 ? 41.688 60.552 27.379 1.00 32.83 104 LEU A CA 1
ATOM 740 C C . LEU A 1 104 ? 40.869 60.691 26.077 1.00 33.09 104 LEU A C 1
ATOM 741 O O . LEU A 1 104 ? 41.318 61.271 25.077 1.00 31.95 104 LEU A O 1
ATOM 746 N N . TYR A 1 105 ? 39.657 60.147 26.137 1.00 34.35 105 TYR A N 1
ATOM 747 C CA . TYR A 1 105 ? 38.734 60.143 24.991 1.00 33.75 105 TYR A CA 1
ATOM 748 C C . TYR A 1 105 ? 37.277 60.372 25.405 1.00 29.86 105 TYR A C 1
ATOM 749 O O . TYR A 1 105 ? 36.661 59.541 26.081 1.00 30.12 105 TYR A O 1
ATOM 758 N N . LEU A 1 106 ? 36.752 61.493 24.971 1.00 26.80 106 LEU A N 1
ATOM 759 C CA . LEU A 1 106 ? 35.365 61.872 25.249 1.00 22.68 106 LEU A CA 1
ATOM 760 C C . LEU A 1 106 ? 34.486 61.444 24.061 1.00 21.54 106 LEU A C 1
ATOM 761 O O . LEU A 1 106 ? 34.620 61.958 22.952 1.00 25.00 106 LEU A O 1
ATOM 766 N N . VAL A 1 107 ? 33.591 60.485 24.287 1.00 19.91 107 VAL A N 1
ATOM 767 C CA . VAL A 1 107 ? 32.690 60.031 23.205 1.00 17.09 107 VAL A CA 1
ATOM 768 C C . VAL A 1 107 ? 31.306 60.680 23.408 1.00 18.19 107 VAL A C 1
ATOM 769 O O . VAL A 1 107 ? 30.479 60.215 24.199 1.00 19.71 107 VAL A O 1
ATOM 773 N N . THR A 1 108 ? 31.144 61.748 22.655 1.00 18.19 108 THR A N 1
ATOM 774 C CA . THR A 1 108 ? 29.960 62.630 22.651 1.00 16.09 108 THR A CA 1
ATOM 775 C C . THR A 1 108 ? 28.647 61.881 22.291 1.00 13.37 108 THR A C 1
ATOM 776 O O . THR A 1 108 ? 28.640 60.762 21.785 1.00 15.99 108 THR A O 1
ATOM 780 N N . ARG A 1 109 ? 27.535 62.540 22.563 1.00 11.78 109 ARG A N 1
ATOM 781 C CA . ARG A 1 109 ? 26.200 61.951 22.368 1.00 13.91 109 ARG A CA 1
ATOM 782 C C . ARG A 1 109 ? 25.826 61.670 20.915 1.00 14.02 109 ARG A C 1
ATOM 783 O O . ARG A 1 109 ? 24.789 61.046 20.651 1.00 11.90 109 ARG A O 1
ATOM 791 N N . HIS A 1 110 ? 26.650 62.123 19.993 1.00 18.24 110 HIS A N 1
ATOM 792 C CA . HIS A 1 110 ? 26.390 61.907 18.562 1.00 15.58 110 HIS A CA 1
ATOM 793 C C . HIS A 1 110 ? 27.436 60.987 17.960 1.00 16.53 110 HIS A C 1
ATOM 794 O O . HIS A 1 110 ? 27.679 61.019 16.760 1.00 23.02 110 HIS A O 1
ATOM 801 N N . ALA A 1 111 ? 28.025 60.198 18.825 1.00 17.19 111 ALA A N 1
ATOM 802 C CA . ALA A 1 111 ? 29.045 59.207 18.459 1.00 14.89 111 ALA A CA 1
ATOM 803 C C . ALA A 1 111 ? 30.374 59.829 18.096 1.00 14.84 111 ALA A C 1
ATOM 804 O O . ALA A 1 111 ? 31.270 59.142 17.646 1.00 19.27 111 ALA A O 1
ATOM 806 N N . ASP A 1 112 ? 30.524 61.120 18.328 1.00 15.81 112 ASP A N 1
ATOM 807 C CA . ASP A 1 112 ? 31.776 61.777 18.017 1.00 19.57 112 ASP A CA 1
ATOM 808 C C . ASP A 1 112 ? 32.786 61.524 19.118 1.00 21.33 112 ASP A C 1
ATOM 809 O O . ASP A 1 112 ? 32.474 61.671 20.292 1.00 22.90 112 ASP A O 1
ATOM 814 N N . VAL A 1 113 ? 33.991 61.128 18.742 1.00 22.31 113 VAL A N 1
ATOM 815 C CA . VAL A 1 113 ? 35.049 60.876 19.712 1.00 24.93 113 VAL A CA 1
ATOM 816 C C . VAL A 1 113 ? 36.040 62.024 19.635 1.00 27.38 113 VAL A C 1
ATOM 817 O O . VAL A 1 113 ? 36.526 62.366 18.561 1.00 30.76 113 VAL A O 1
ATOM 821 N N . ILE A 1 114 ? 36.320 62.635 20.776 1.00 29.09 114 ILE A N 1
ATOM 822 C CA . ILE A 1 114 ? 37.241 63.753 20.822 1.00 27.21 114 ILE A CA 1
ATOM 823 C C . ILE A 1 114 ? 38.286 63.562 21.906 1.00 32.22 114 ILE A C 1
ATOM 824 O O . ILE A 1 114 ? 37.963 63.370 23.085 1.00 33.76 114 ILE A O 1
ATOM 829 N N . PRO A 1 115 ? 39.565 63.577 21.511 1.00 34.34 115 PRO A N 1
ATOM 830 C CA . PRO A 1 115 ? 40.713 63.404 22.404 1.00 34.32 115 PRO A CA 1
ATOM 831 C C . PRO A 1 115 ? 40.830 64.520 23.443 1.00 33.94 115 PRO A C 1
ATOM 832 O O . PRO A 1 115 ? 40.715 65.707 23.108 1.00 31.67 115 PRO A O 1
ATOM 836 N N . VAL A 1 116 ? 41.075 64.105 24.692 1.00 34.57 116 VAL A N 1
ATOM 837 C CA . VAL A 1 116 ? 41.193 64.982 25.862 1.00 33.34 116 VAL A CA 1
ATOM 838 C C . VAL A 1 116 ? 42.492 64.668 26.631 1.00 34.88 116 VAL A C 1
ATOM 839 O O . VAL A 1 116 ? 42.817 63.502 26.858 1.00 35.47 116 VAL A O 1
ATOM 843 N N . ARG A 1 117 ? 43.232 65.703 27.030 1.00 35.19 117 ARG A N 1
ATOM 844 C CA . ARG A 1 117 ? 44.474 65.516 27.772 1.00 36.17 117 ARG A CA 1
ATOM 845 C C . ARG A 1 117 ? 44.254 65.734 29.266 1.00 36.40 117 ARG A C 1
ATOM 846 O O . ARG A 1 117 ? 44.097 66.876 29.714 1.00 37.44 117 ARG A O 1
ATOM 854 N N . ARG A 1 118 ? 44.297 64.655 30.040 1.00 34.83 118 ARG A N 1
ATOM 855 C CA . ARG A 1 118 ? 44.088 64.734 31.483 1.00 35.13 118 ARG A CA 1
ATOM 856 C C . ARG A 1 118 ? 44.952 65.797 32.156 1.00 36.02 118 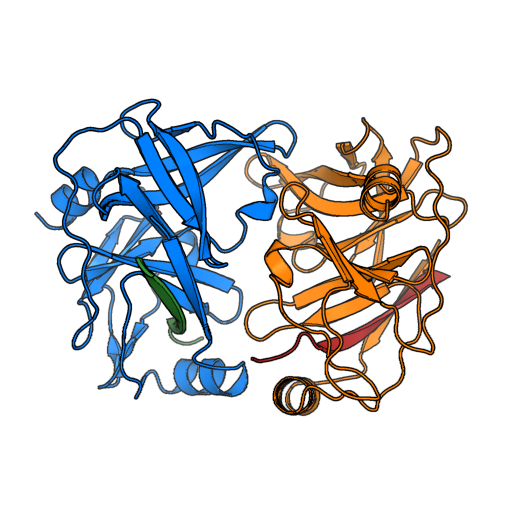ARG A C 1
ATOM 857 O O . ARG A 1 118 ? 46.170 65.657 32.240 1.00 35.68 118 ARG A O 1
ATOM 865 N N . ARG A 1 119 ? 44.313 66.870 32.614 1.00 35.39 119 ARG A N 1
ATOM 866 C CA . ARG A 1 119 ? 45.017 67.940 33.298 1.00 35.08 119 ARG A CA 1
ATOM 867 C C . ARG A 1 119 ? 45.018 67.657 34.806 1.00 36.39 119 ARG A C 1
ATOM 868 O O . ARG A 1 119 ? 45.143 68.573 35.632 1.00 36.10 119 ARG A O 1
ATOM 876 N N . GLY A 1 120 ? 44.870 66.382 35.163 1.00 36.36 120 GLY A N 1
ATOM 877 C CA . GLY A 1 120 ? 44.882 66.020 36.566 1.00 37.54 120 GLY A CA 1
ATOM 878 C C . GLY A 1 120 ? 43.915 64.962 37.077 1.00 38.39 120 GLY A C 1
ATOM 879 O O . GLY A 1 120 ? 43.575 63.992 36.392 1.00 37.31 120 GLY A O 1
ATOM 880 N N . ASP A 1 121 ? 43.488 65.149 38.321 1.00 38.56 121 ASP A N 1
ATOM 881 C CA . ASP A 1 121 ? 42.586 64.217 38.963 1.00 38.18 121 ASP A CA 1
ATOM 882 C C . ASP A 1 121 ? 41.173 64.281 38.398 1.00 33.11 121 ASP A C 1
ATOM 883 O O . ASP A 1 121 ? 40.587 63.241 38.102 1.00 31.72 121 ASP A O 1
ATOM 888 N N . SER A 1 122 ? 40.650 65.479 38.165 1.00 27.71 122 SER A N 1
ATOM 889 C CA . SER A 1 122 ? 39.284 65.562 37.657 1.00 28.77 122 SER A CA 1
ATOM 890 C C . SER A 1 122 ? 38.985 66.540 36.503 1.00 29.57 122 SER A C 1
ATOM 891 O O . SER A 1 122 ? 37.871 67.060 36.394 1.00 33.48 122 SER A O 1
ATOM 894 N N . ARG A 1 123 ? 39.961 66.786 35.639 1.00 27.22 123 ARG A N 1
ATOM 895 C CA . ARG A 1 123 ? 39.758 67.671 34.503 1.00 25.89 123 ARG A CA 1
ATOM 896 C C . ARG A 1 123 ? 40.518 67.085 33.332 1.00 28.37 123 ARG A C 1
ATOM 897 O O . ARG A 1 123 ? 41.339 66.174 33.488 1.00 30.73 123 ARG A O 1
ATOM 905 N N . GLY A 1 124 ? 40.248 67.614 32.154 1.00 29.84 124 GLY A N 1
ATOM 906 C CA . GLY A 1 124 ? 40.926 67.153 30.966 1.00 30.17 124 GLY A CA 1
ATOM 907 C C . GLY A 1 124 ? 40.753 68.215 29.909 1.00 31.30 124 GLY A C 1
ATOM 908 O O . GLY A 1 124 ? 39.628 68.560 29.533 1.00 33.27 124 GLY A O 1
ATOM 909 N N . SER A 1 125 ? 41.861 68.782 29.467 1.00 33.17 125 SER A N 1
ATOM 910 C CA . SER A 1 125 ? 41.796 69.805 28.450 1.00 31.54 125 SER A CA 1
ATOM 911 C C . SER A 1 125 ? 41.535 69.235 27.066 1.00 30.28 125 SER A C 1
ATOM 912 O O . SER A 1 125 ? 41.911 68.093 26.745 1.00 28.22 125 SER A O 1
ATOM 915 N N . LEU A 1 126 ? 40.810 70.026 26.282 1.00 28.63 126 LEU A N 1
ATOM 916 C CA . LEU A 1 126 ? 40.503 69.682 24.915 1.00 25.91 126 LEU A CA 1
ATOM 917 C C . LEU A 1 126 ? 41.651 70.294 24.101 1.00 28.27 126 LEU A C 1
ATOM 918 O O . LEU A 1 126 ? 41.939 71.499 24.202 1.00 28.18 126 LEU A O 1
ATOM 923 N N . LEU A 1 127 ? 42.334 69.455 23.334 1.00 29.61 127 LEU A N 1
ATOM 924 C CA . LEU A 1 127 ? 43.426 69.911 22.477 1.00 32.62 127 LEU A CA 1
ATOM 925 C C . LEU A 1 127 ? 42.879 70.873 21.394 1.00 34.82 127 LEU A C 1
ATOM 926 O O . LEU A 1 127 ? 43.526 71.859 21.012 1.00 35.88 127 LEU A O 1
ATOM 931 N N . SER A 1 128 ? 41.657 70.593 20.947 1.00 36.43 128 SER A N 1
ATOM 932 C CA . SER A 1 128 ? 40.970 71.375 19.931 1.00 35.98 128 SER A CA 1
ATOM 933 C C . SER A 1 128 ? 39.697 71.960 20.564 1.00 34.86 128 SER A C 1
ATOM 934 O O . SER A 1 128 ? 38.612 71.361 20.506 1.00 34.55 128 SER A O 1
ATOM 937 N N . PRO A 1 129 ? 39.835 73.110 21.229 1.00 32.87 129 PRO A N 1
ATOM 938 C CA . PRO A 1 129 ? 38.797 73.873 21.924 1.00 32.45 129 PRO A CA 1
ATOM 939 C C . PRO A 1 129 ? 37.535 74.214 21.163 1.00 31.25 129 PR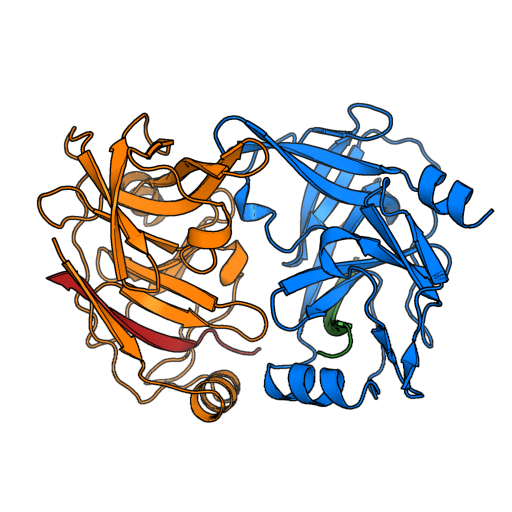O A C 1
ATOM 940 O O . PRO A 1 129 ? 37.406 75.329 20.659 1.00 36.03 129 PRO A O 1
ATOM 944 N N . ARG A 1 130 ? 36.568 73.297 21.200 1.00 27.92 130 ARG A N 1
ATOM 945 C CA . ARG A 1 130 ? 35.255 73.439 20.542 1.00 22.61 130 ARG A CA 1
ATOM 946 C C . ARG A 1 130 ? 34.386 74.409 21.323 1.00 19.00 130 ARG A C 1
ATOM 947 O O . ARG A 1 130 ? 34.685 74.718 22.474 1.00 17.91 130 ARG A O 1
ATOM 955 N N . PRO A 1 131 ? 33.278 74.886 20.716 1.00 18.73 131 PRO A N 1
ATOM 956 C CA . PRO A 1 131 ? 32.383 75.810 21.418 1.00 18.71 131 PRO A CA 1
ATOM 957 C C . PRO A 1 131 ? 31.621 74.995 22.470 1.00 21.46 131 PRO A C 1
ATOM 958 O O . PRO A 1 131 ? 31.360 73.800 22.287 1.00 23.20 131 PRO A O 1
ATOM 962 N N . VAL A 1 132 ? 31.230 75.642 23.554 1.00 24.71 132 VAL A N 1
ATOM 963 C CA . VAL A 1 132 ? 30.545 74.946 24.635 1.00 26.92 132 VAL A CA 1
ATOM 964 C C . VAL A 1 132 ? 29.268 74.160 24.313 1.00 27.60 132 VAL A C 1
ATOM 965 O O . VAL A 1 132 ? 29.029 73.101 24.914 1.00 30.63 132 VAL A O 1
ATOM 969 N N . SER A 1 133 ? 28.476 74.655 23.357 1.00 25.66 133 SER A N 1
ATOM 970 C CA . SER A 1 133 ? 27.206 74.028 22.954 1.00 21.90 133 SER A CA 1
ATOM 971 C C . SER A 1 133 ? 27.356 72.681 22.279 1.00 19.17 133 SER A C 1
ATOM 972 O O . SER A 1 133 ? 26.422 71.891 22.246 1.00 19.03 133 SER A O 1
ATOM 975 N N . TYR A 1 134 ? 28.519 72.434 21.710 1.00 15.84 134 TYR A N 1
ATOM 976 C CA . TYR A 1 134 ? 28.766 71.176 21.049 1.00 16.28 134 TYR A CA 1
ATOM 977 C C . TYR A 1 134 ? 28.457 70.095 22.064 1.00 21.22 134 TYR A C 1
ATOM 978 O O . TYR A 1 134 ? 27.739 69.132 21.766 1.00 23.26 134 TYR A O 1
ATOM 987 N N . LEU A 1 135 ? 28.898 70.333 23.303 1.00 24.04 135 LEU A N 1
ATOM 988 C CA . LEU A 1 135 ? 28.744 69.379 24.405 1.00 21.33 135 LEU A CA 1
ATOM 989 C C . LEU A 1 135 ? 27.352 69.132 24.966 1.00 21.57 135 LEU A C 1
ATOM 990 O O . LEU A 1 135 ? 27.151 68.145 25.676 1.00 18.98 135 LEU A O 1
ATOM 995 N N . LYS A 1 136 ? 26.401 70.014 24.668 1.00 19.01 136 LYS A N 1
ATOM 996 C CA . LYS A 1 136 ? 25.050 69.852 25.182 1.00 18.86 136 LYS A CA 1
ATOM 997 C C . LYS A 1 136 ? 24.503 68.455 24.927 1.00 17.29 136 LYS A C 1
ATOM 998 O O . LYS A 1 136 ? 24.654 67.897 23.835 1.00 19.04 136 LYS A O 1
ATOM 1004 N N . GLY A 1 137 ? 23.907 67.882 25.965 1.00 13.85 137 GLY A N 1
ATOM 1005 C CA . GLY A 1 137 ? 23.291 66.574 25.867 1.00 10.42 137 GLY A CA 1
ATOM 1006 C C . GLY A 1 137 ? 24.259 65.428 25.892 1.00 9.67 137 GLY A C 1
ATOM 1007 O O . GLY A 1 137 ? 23.871 64.292 25.645 1.00 8.29 137 GLY A O 1
ATOM 1008 N N . SER A 1 138 ? 25.508 65.718 26.218 1.00 11.88 138 SER A N 1
ATOM 1009 C CA . SER A 1 138 ? 26.525 64.682 26.257 1.00 17.42 138 SER A CA 1
ATOM 1010 C C . SER A 1 138 ? 27.082 64.395 27.655 1.00 19.01 138 SER A C 1
ATOM 1011 O O . SER A 1 138 ? 27.905 63.487 27.804 1.00 20.86 138 SER A O 1
ATOM 1014 N N . SER A 1 139 ? 26.622 65.130 28.674 1.00 18.30 139 SER A N 1
ATOM 1015 C CA . SER A 1 139 ? 27.088 64.918 30.053 1.00 18.29 139 SER A CA 1
ATOM 1016 C C . SER A 1 139 ? 26.634 63.549 30.516 1.00 15.54 139 SER A C 1
ATOM 1017 O O . SER A 1 139 ? 25.492 63.162 30.285 1.00 16.19 139 SER A O 1
ATOM 1020 N N . GLY A 1 140 ? 27.531 62.813 31.148 1.00 12.40 140 GLY A N 1
ATOM 1021 C CA . GLY A 1 140 ? 27.210 61.479 31.596 1.00 13.28 140 GLY A CA 1
ATOM 1022 C C . GLY A 1 140 ? 28.019 60.514 30.746 1.00 16.15 140 GLY A C 1
ATOM 1023 O O . GLY A 1 140 ? 28.311 59.385 31.156 1.00 14.15 140 GLY A O 1
ATOM 1024 N N . GLY A 1 141 ? 28.426 60.984 29.569 1.00 18.04 141 GLY A N 1
ATOM 1025 C CA . GLY A 1 141 ? 29.209 60.168 28.653 1.00 17.79 141 GLY A CA 1
ATOM 1026 C C . GLY A 1 141 ? 30.538 59.733 29.222 1.00 16.81 141 GLY A C 1
ATOM 1027 O O . GLY A 1 141 ? 31.053 60.378 30.125 1.00 20.75 141 GLY A O 1
ATOM 1028 N N . PRO A 1 142 ? 31.147 58.682 28.673 1.00 17.88 142 PRO A N 1
ATOM 1029 C CA . PRO A 1 142 ? 32.431 58.192 29.168 1.00 20.55 142 PRO A CA 1
ATOM 1030 C C . PRO A 1 142 ? 33.680 58.928 28.686 1.00 25.09 142 PRO A C 1
ATOM 1031 O O . PRO A 1 142 ? 33.666 59.675 27.688 1.00 26.54 142 PRO A O 1
ATOM 1035 N N . LEU A 1 143 ? 34.767 58.682 29.411 1.00 24.52 143 LEU A N 1
ATOM 1036 C CA . LEU A 1 143 ? 36.062 59.246 29.101 1.00 22.98 143 LEU A CA 1
ATOM 1037 C C . LEU A 1 143 ? 37.043 58.096 29.154 1.00 24.60 143 LEU A C 1
ATOM 1038 O O . LEU A 1 143 ? 37.434 57.636 30.231 1.00 22.24 143 LEU A O 1
ATOM 1043 N N . LEU A 1 144 ? 37.407 57.604 27.980 1.00 27.91 144 LEU A N 1
ATOM 1044 C CA . LEU A 1 144 ? 38.319 56.480 27.903 1.00 31.39 144 LEU A CA 1
ATOM 1045 C C . LEU A 1 144 ? 39.782 56.868 27.708 1.00 32.18 144 LEU A C 1
ATOM 1046 O O . LEU A 1 144 ? 40.127 58.056 27.681 1.00 30.44 144 LEU A O 1
ATOM 1051 N N . CYS A 1 145 ? 40.626 55.840 27.640 1.00 33.80 145 CYS A N 1
ATOM 1052 C CA . CYS A 1 145 ? 42.069 55.960 27.428 1.00 36.29 145 CYS A CA 1
ATOM 1053 C C . CYS A 1 145 ? 42.365 54.890 26.360 1.00 38.05 145 CYS A C 1
ATOM 1054 O O . CYS A 1 145 ? 41.836 53.769 26.432 1.00 36.36 145 CYS A O 1
ATOM 1057 N N . PRO A 1 146 ? 43.259 55.196 25.401 1.00 40.32 146 PRO A N 1
ATOM 1058 C CA . PRO A 1 146 ? 43.638 54.293 24.304 1.00 39.30 146 PRO A CA 1
ATOM 1059 C C . PRO A 1 146 ? 43.815 52.862 24.787 1.00 40.69 146 PRO A C 1
ATOM 1060 O O . PRO A 1 146 ? 44.893 52.478 25.258 1.00 43.67 146 PRO A O 1
ATOM 1064 N N . SER A 1 147 ? 42.723 52.105 24.690 1.00 38.07 147 SER A N 1
ATOM 1065 C CA . SER A 1 147 ? 42.624 50.705 25.111 1.00 34.08 147 SER A CA 1
ATOM 1066 C C . SER A 1 147 ? 41.144 50.453 25.301 1.00 31.05 147 SER A C 1
ATOM 1067 O O . SER A 1 147 ? 40.700 49.315 25.317 1.00 29.57 147 SER A O 1
ATOM 1070 N N . GLY A 1 148 ? 40.401 51.536 25.511 1.00 29.72 148 GLY A N 1
ATOM 1071 C CA . GLY A 1 148 ? 38.968 51.450 25.695 1.00 30.58 148 GLY A CA 1
ATOM 1072 C C . GLY A 1 148 ? 38.517 51.235 27.127 1.00 32.54 148 GLY A C 1
ATOM 1073 O O . GLY A 1 148 ? 37.541 50.516 27.353 1.00 32.53 148 GLY A O 1
ATOM 1074 N N . HIS A 1 149 ? 39.182 51.884 28.085 1.00 31.03 149 HIS A N 1
ATOM 1075 C CA . HIS A 1 149 ? 38.827 51.738 29.491 1.00 29.55 149 HIS A CA 1
ATOM 1076 C C . HIS A 1 149 ? 38.173 52.993 30.058 1.00 31.17 149 HIS A C 1
ATOM 1077 O O . HIS A 1 149 ? 38.541 54.109 29.682 1.00 32.77 149 HIS A O 1
ATOM 1084 N N . ALA A 1 150 ? 37.211 52.822 30.961 1.00 27.36 150 ALA A N 1
ATOM 1085 C CA . ALA A 1 150 ? 36.515 53.967 31.516 1.00 25.59 150 ALA A CA 1
ATOM 1086 C C . ALA A 1 150 ? 37.358 54.660 32.542 1.00 24.78 150 ALA A C 1
ATOM 1087 O O . ALA A 1 150 ? 37.854 54.001 33.445 1.00 29.91 150 ALA A O 1
ATOM 1089 N N . VAL A 1 151 ? 37.564 55.968 32.394 1.00 23.66 151 VAL A N 1
ATOM 1090 C CA . VAL A 1 151 ? 38.344 56.733 33.374 1.00 22.20 151 VAL A CA 1
ATOM 1091 C C . VAL A 1 151 ? 37.502 57.850 34.046 1.00 25.89 151 VAL A C 1
ATOM 1092 O O . VAL A 1 151 ? 37.995 58.573 34.922 1.00 25.92 151 VAL A O 1
ATOM 1096 N N . GLY A 1 152 ? 36.225 57.953 33.663 1.00 26.01 152 GLY A N 1
ATOM 1097 C CA . GLY A 1 152 ? 35.340 58.966 34.228 1.00 22.68 152 GLY A CA 1
ATOM 1098 C C . GLY A 1 152 ? 33.967 59.077 33.573 1.00 22.07 152 GLY A C 1
ATOM 1099 O O . GLY A 1 152 ? 33.589 58.256 32.745 1.00 19.90 152 GLY A O 1
ATOM 1100 N N . ILE A 1 153 ? 33.219 60.098 33.970 1.00 23.32 153 ILE A N 1
ATOM 1101 C CA . ILE A 1 153 ? 31.874 60.390 33.455 1.00 25.38 153 ILE A CA 1
ATOM 1102 C C . ILE A 1 153 ? 31.858 61.913 33.213 1.00 26.96 153 ILE A C 1
ATOM 1103 O O . ILE A 1 153 ? 32.212 62.688 34.109 1.00 28.50 153 ILE A O 1
ATOM 1108 N N . PHE A 1 154 ? 31.501 62.347 32.006 1.00 27.09 154 PHE A N 1
ATOM 1109 C CA . PHE A 1 154 ? 31.478 63.781 31.689 1.00 22.44 154 PHE A CA 1
ATOM 1110 C C . PHE A 1 154 ? 30.412 64.490 32.521 1.00 21.46 154 PHE A C 1
ATOM 1111 O O . PHE A 1 154 ? 29.222 64.214 32.418 1.00 21.24 154 PHE A O 1
ATOM 1119 N N . ARG A 1 155 ? 30.868 65.410 33.350 1.00 22.29 155 ARG A N 1
ATOM 1120 C CA . ARG A 1 155 ? 30.014 66.149 34.255 1.00 20.74 155 ARG A CA 1
ATOM 1121 C C . ARG A 1 155 ? 29.663 67.500 33.649 1.00 21.29 155 ARG A C 1
ATOM 1122 O O . ARG A 1 155 ? 28.486 67.840 33.537 1.00 23.70 155 ARG A O 1
ATOM 1130 N N . ALA A 1 156 ? 30.678 68.266 33.248 1.00 20.15 156 ALA A N 1
ATOM 1131 C CA . ALA A 1 156 ? 30.455 69.596 32.664 1.00 20.89 156 ALA A CA 1
ATOM 1132 C C . ALA A 1 156 ? 31.656 70.135 31.923 1.00 19.67 156 ALA A C 1
ATOM 1133 O O . ALA A 1 156 ? 32.775 69.756 32.205 1.00 18.84 156 ALA A O 1
ATOM 1135 N N . ALA A 1 157 ? 31.427 70.986 30.937 1.00 21.26 157 ALA A N 1
ATOM 1136 C CA . ALA A 1 157 ? 32.550 71.558 30.208 1.00 25.41 157 ALA A CA 1
ATOM 1137 C C . ALA A 1 157 ? 33.021 72.824 30.932 1.00 25.93 157 ALA A C 1
ATOM 1138 O O . ALA A 1 157 ? 32.196 73.638 31.342 1.00 24.91 157 ALA A O 1
ATOM 1140 N N . VAL A 1 158 ? 34.326 72.966 31.158 1.00 29.62 158 VAL A N 1
ATOM 1141 C CA . VAL A 1 158 ? 34.828 74.177 31.820 1.00 30.44 158 VAL A CA 1
ATOM 1142 C C . VAL A 1 158 ? 34.948 75.221 30.728 1.00 30.61 158 VAL A C 1
ATOM 1143 O O . VAL A 1 158 ? 35.908 75.231 29.952 1.00 32.21 158 VAL A O 1
ATOM 1147 N N . CYS A 1 159 ? 33.896 76.020 30.621 1.00 32.24 159 CYS A N 1
ATOM 1148 C CA . CYS A 1 159 ? 33.786 77.047 29.605 1.00 35.00 159 CYS A CA 1
ATOM 1149 C C . CYS A 1 159 ? 34.456 78.376 29.959 1.00 35.52 159 CYS A C 1
ATOM 1150 O O . CYS A 1 159 ? 34.849 78.604 31.104 1.00 36.97 159 CYS A O 1
ATOM 1153 N N . THR A 1 160 ? 34.670 79.189 28.929 1.00 36.32 160 THR A N 1
ATOM 1154 C CA . THR A 1 16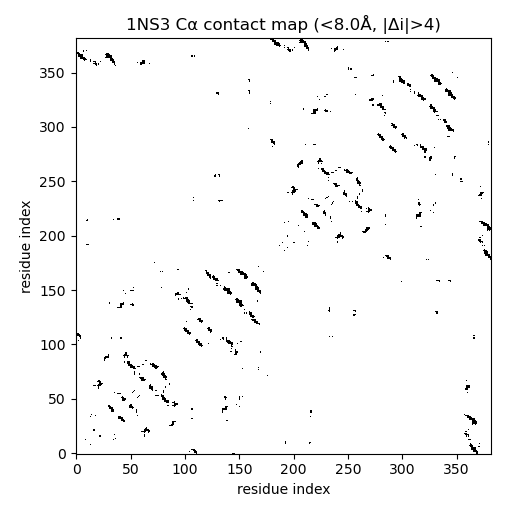0 ? 35.267 80.518 29.020 1.00 36.52 160 THR A CA 1
ATOM 1155 C C . THR A 1 160 ? 34.840 81.237 27.742 1.00 35.60 160 THR A C 1
ATOM 1156 O O . THR A 1 160 ? 35.150 80.771 26.635 1.00 34.16 160 THR A O 1
ATOM 1160 N N . ARG A 1 161 ? 34.115 82.344 27.890 1.00 34.05 161 ARG A N 1
ATOM 1161 C CA . ARG A 1 161 ? 33.627 83.103 26.737 1.00 34.00 161 ARG A CA 1
ATOM 1162 C C . ARG A 1 161 ? 32.972 82.145 25.748 1.00 33.60 161 ARG A C 1
ATOM 1163 O O . ARG A 1 161 ? 33.335 82.118 24.580 1.00 32.86 161 ARG A O 1
ATOM 1171 N N . GLY A 1 162 ? 32.061 81.312 26.246 1.00 33.50 162 GLY A N 1
ATOM 1172 C CA . GLY A 1 162 ? 31.371 80.356 25.396 1.00 32.37 162 GLY A CA 1
ATOM 1173 C C . GLY A 1 162 ? 32.195 79.243 24.755 1.00 33.36 162 GLY A C 1
ATOM 1174 O O . GLY A 1 162 ? 31.632 78.421 24.034 1.00 35.20 162 GLY A O 1
ATOM 1175 N N . VAL A 1 163 ? 33.502 79.185 25.007 1.00 32.60 163 VAL A N 1
ATOM 1176 C CA . VAL A 1 163 ? 34.335 78.136 24.417 1.00 32.99 163 VAL A CA 1
ATOM 1177 C C . VAL A 1 163 ? 34.668 77.043 25.416 1.00 32.46 163 VAL A C 1
ATOM 1178 O O . VAL A 1 163 ? 35.143 77.334 26.512 1.00 36.23 163 VAL A O 1
ATOM 1182 N N . ALA A 1 164 ? 34.437 75.789 25.042 1.00 29.33 164 ALA A N 1
ATOM 1183 C CA . ALA A 1 164 ? 34.740 74.685 25.937 1.00 28.49 164 ALA A CA 1
ATOM 1184 C C . ALA A 1 164 ? 36.216 74.378 25.827 1.00 29.58 164 ALA A C 1
ATOM 1185 O O . ALA A 1 164 ? 36.613 73.553 25.005 1.00 29.27 164 ALA A O 1
ATOM 1187 N N . LYS A 1 165 ? 37.036 75.073 26.615 1.00 30.37 165 LYS A N 1
ATOM 1188 C CA . LYS A 1 165 ? 38.474 74.818 26.601 1.00 30.23 165 LYS A CA 1
ATOM 1189 C C . LYS A 1 165 ? 38.781 73.457 27.211 1.00 28.85 165 LYS A C 1
ATOM 1190 O O . LYS A 1 165 ? 39.609 72.718 26.683 1.00 30.65 165 LYS A O 1
ATOM 1196 N N . ALA A 1 166 ? 38.088 73.103 28.289 1.00 28.54 166 ALA A N 1
ATOM 1197 C CA . ALA A 1 166 ? 38.290 71.792 28.911 1.00 30.12 166 ALA A CA 1
ATOM 1198 C C . ALA A 1 166 ? 36.989 71.235 29.516 1.00 28.33 166 ALA A C 1
ATOM 1199 O O . ALA A 1 166 ? 35.928 71.871 29.411 1.00 26.98 166 ALA A O 1
ATOM 1201 N N . VAL A 1 167 ? 37.077 70.077 30.175 1.00 27.87 167 VAL A N 1
ATOM 1202 C CA . VAL A 1 167 ? 35.914 69.440 30.817 1.00 27.37 167 VAL A CA 1
ATOM 1203 C C . VAL A 1 167 ? 36.188 68.944 32.250 1.00 24.93 167 VAL A C 1
ATOM 1204 O O . VAL A 1 167 ? 37.332 68.832 32.672 1.00 25.79 167 VAL A O 1
ATOM 1208 N N . ASP A 1 168 ? 35.124 68.586 32.958 1.00 25.64 168 ASP A N 1
ATOM 1209 C CA . ASP A 1 168 ? 35.191 68.076 34.325 1.00 21.17 168 ASP A CA 1
ATOM 1210 C C . ASP A 1 168 ? 34.547 66.702 34.373 1.00 20.16 168 ASP A C 1
ATOM 1211 O O . ASP A 1 168 ? 33.402 66.547 33.970 1.00 16.66 168 ASP A O 1
ATOM 1216 N N . PHE A 1 169 ? 35.263 65.702 34.863 1.00 22.18 169 PHE A N 1
ATOM 1217 C CA . PHE A 1 169 ? 34.667 64.376 34.970 1.00 25.66 169 PHE A CA 1
ATOM 1218 C C . PHE A 1 169 ? 34.784 63.819 36.372 1.00 28.14 169 PHE A C 1
ATOM 1219 O O . PHE A 1 169 ? 35.626 64.263 37.162 1.00 31.49 169 PHE A O 1
ATOM 1227 N N . VAL A 1 170 ? 33.883 62.906 36.709 1.00 24.82 170 VAL A N 1
ATOM 1228 C CA . VAL A 1 170 ? 33.921 62.280 38.008 1.00 23.08 170 VAL A CA 1
ATOM 1229 C C . VAL A 1 170 ? 34.938 61.193 37.738 1.00 25.44 170 VAL A C 1
ATOM 1230 O O . VAL A 1 170 ? 34.899 60.571 36.672 1.00 28.76 170 VAL A O 1
ATOM 1234 N N . PRO A 1 171 ? 35.945 61.047 38.608 1.00 25.02 171 PRO A N 1
ATOM 1235 C CA . PRO A 1 171 ? 36.969 60.016 38.407 1.00 25.18 171 PRO A CA 1
ATOM 1236 C C . PRO A 1 171 ? 36.327 58.668 38.640 1.00 25.18 171 PRO A C 1
ATOM 1237 O O . PRO A 1 171 ? 35.409 58.575 39.456 1.00 27.89 171 PRO A O 1
ATOM 1241 N N . VAL A 1 172 ? 36.769 57.632 37.935 1.00 23.30 172 VAL A N 1
ATOM 1242 C CA . VAL A 1 172 ? 36.182 56.315 38.152 1.00 25.23 172 VAL A CA 1
ATOM 1243 C C . VAL A 1 172 ? 36.537 55.826 39.575 1.00 26.89 172 VAL A C 1
ATOM 1244 O O . VAL A 1 172 ? 35.798 55.066 40.204 1.00 25.41 172 VAL A O 1
ATOM 1248 N N . GLU A 1 173 ? 37.617 56.365 40.122 1.00 29.87 173 GLU A N 1
ATOM 1249 C CA . GLU A 1 173 ? 38.031 56.017 41.479 1.00 32.38 173 GLU A CA 1
ATOM 1250 C C . GLU A 1 173 ? 36.935 56.455 42.478 1.00 32.89 173 GLU A C 1
ATOM 1251 O O . GLU A 1 173 ? 36.729 55.798 43.513 1.00 32.51 173 GLU A O 1
ATOM 1257 N N . SER A 1 174 ? 36.259 57.570 42.171 1.00 31.23 174 SER A N 1
ATOM 1258 C CA . SER A 1 174 ? 35.187 58.110 43.010 1.00 30.38 174 SER A CA 1
ATOM 1259 C C . SER A 1 174 ? 33.903 57.300 42.882 1.00 31.17 174 SER A C 1
ATOM 1260 O O . SER A 1 174 ? 33.114 57.221 43.819 1.00 31.32 174 SER A O 1
ATOM 1263 N N . MET A 1 175 ? 33.699 56.676 41.732 1.00 30.36 175 MET A N 1
ATOM 1264 C CA . MET A 1 175 ? 32.528 55.843 41.554 1.00 30.50 175 MET A CA 1
ATOM 1265 C C . MET A 1 175 ? 32.804 54.644 42.438 1.00 33.30 175 MET A C 1
ATOM 1266 O O . MET A 1 175 ? 31.954 54.241 43.235 1.00 33.23 175 MET A O 1
ATOM 1271 N N . GLU A 1 176 ? 34.039 54.142 42.347 1.00 36.54 176 GLU A N 1
ATOM 1272 C CA . GLU A 1 176 ? 34.518 52.988 43.126 1.00 39.08 176 GLU A CA 1
ATOM 1273 C C . GLU A 1 176 ? 34.407 53.201 44.636 1.00 37.18 176 GLU A C 1
ATOM 1274 O O . GLU A 1 176 ? 34.011 52.295 45.378 1.00 34.72 176 GLU A O 1
ATOM 1280 N N . THR A 1 177 ? 34.819 54.380 45.091 1.00 35.69 177 THR A N 1
ATOM 1281 C CA . THR A 1 177 ? 34.713 54.737 46.500 1.00 36.08 177 THR A CA 1
ATOM 1282 C C . THR A 1 177 ? 33.240 54.573 46.906 1.00 37.20 177 THR A C 1
ATOM 1283 O O . THR A 1 177 ? 32.945 53.981 47.944 1.00 35.72 177 THR A O 1
ATOM 1287 N N . THR A 1 178 ? 32.331 55.047 46.050 1.00 38.66 178 THR A N 1
ATOM 1288 C CA . THR A 1 178 ? 30.893 54.959 46.296 1.00 40.16 178 THR A CA 1
ATOM 1289 C C . THR A 1 178 ? 30.487 53.512 46.415 1.00 41.82 178 THR A C 1
ATOM 1290 O O . THR A 1 178 ? 29.847 53.109 47.388 1.00 43.05 178 THR A O 1
ATOM 1294 N N . MET A 1 179 ? 30.846 52.729 45.406 1.00 44.78 179 MET A N 1
ATOM 1295 C CA . MET A 1 179 ? 30.536 51.307 45.420 1.00 46.75 179 MET A CA 1
ATOM 1296 C C . MET A 1 179 ? 31.151 50.591 46.619 1.00 47.68 179 MET A C 1
ATOM 1297 O O . MET A 1 179 ? 30.826 49.430 46.851 1.00 51.57 179 MET A O 1
ATOM 1302 N N . ARG A 1 180 ? 32.104 51.216 47.315 1.00 47.34 180 ARG A N 1
ATOM 1303 C CA . ARG A 1 180 ? 32.684 50.570 48.494 1.00 46.73 180 ARG A CA 1
ATOM 1304 C C . ARG A 1 180 ? 31.622 50.644 49.587 1.00 46.07 180 ARG A C 1
ATOM 1305 O O . ARG A 1 180 ? 31.189 51.739 49.966 1.00 46.33 180 ARG A O 1
ATOM 1313 N N . ILE B 1 3 ? 11.528 95.539 15.186 1.00 36.45 3 ILE B N 1
ATOM 1314 C CA . ILE B 1 3 ? 11.445 94.173 14.601 1.00 36.56 3 ILE B CA 1
ATOM 1315 C C . ILE B 1 3 ? 10.501 93.421 15.500 1.00 36.22 3 ILE B C 1
ATOM 1316 O O . ILE B 1 3 ? 10.494 93.655 16.699 1.00 38.47 3 ILE B O 1
ATOM 1321 N N . THR B 1 4 ? 9.691 92.542 14.941 1.00 34.54 4 THR B N 1
ATOM 1322 C CA . THR B 1 4 ? 8.748 91.811 15.759 1.00 35.27 4 THR B CA 1
ATOM 1323 C C . THR B 1 4 ? 8.529 90.420 15.225 1.00 36.75 4 THR B C 1
ATOM 1324 O O . THR B 1 4 ? 8.858 90.130 14.069 1.00 36.89 4 THR B O 1
ATOM 1328 N N . ALA B 1 5 ? 7.981 89.557 16.075 1.00 36.63 5 ALA B N 1
ATOM 1329 C CA . ALA B 1 5 ? 7.713 88.186 15.680 1.00 36.62 5 ALA B CA 1
ATOM 1330 C C . ALA B 1 5 ? 6.535 87.606 16.456 1.00 36.09 5 ALA B C 1
ATOM 1331 O O . ALA B 1 5 ? 6.210 88.066 17.569 1.00 32.25 5 ALA B O 1
ATOM 1333 N N . TYR B 1 6 ? 5.880 86.633 15.820 1.00 35.02 6 TYR B N 1
ATOM 1334 C CA . TYR B 1 6 ? 4.739 85.928 16.383 1.00 34.26 6 TYR B CA 1
ATOM 1335 C C . TYR B 1 6 ? 4.872 84.452 16.013 1.00 34.78 6 TYR B C 1
ATOM 1336 O O . TYR B 1 6 ? 4.990 84.109 14.828 1.00 34.46 6 TYR B O 1
ATOM 1345 N N . SER B 1 7 ? 4.944 83.598 17.032 1.00 32.34 7 SER B N 1
ATOM 1346 C CA . SER B 1 7 ? 5.081 82.170 16.818 1.00 30.67 7 SER B CA 1
ATOM 1347 C C . SER B 1 7 ? 3.798 81.599 16.284 1.00 29.57 7 SER B C 1
ATOM 1348 O O . SER B 1 7 ? 2.718 82.064 16.639 1.00 29.45 7 SER B O 1
ATOM 1351 N N . GLN B 1 8 ? 3.920 80.565 15.462 1.00 30.92 8 GLN B N 1
ATOM 1352 C CA . GLN B 1 8 ? 2.760 79.897 14.879 1.00 33.62 8 GLN B CA 1
ATOM 1353 C C . GLN B 1 8 ? 3.004 78.392 14.912 1.00 32.97 8 GLN B C 1
ATOM 1354 O O . GLN B 1 8 ? 3.990 77.912 14.357 1.00 35.08 8 GLN B O 1
ATOM 1360 N N . GLN B 1 9 ? 2.144 77.656 15.605 1.00 31.60 9 GLN B N 1
ATOM 1361 C CA . GLN B 1 9 ? 2.287 76.207 15.674 1.00 30.63 9 GLN B CA 1
ATOM 1362 C C . GLN B 1 9 ? 1.619 75.621 14.439 1.00 28.81 9 GLN B C 1
ATOM 1363 O O . GLN B 1 9 ? 0.583 76.118 13.996 1.00 32.20 9 GLN B O 1
ATOM 1369 N N . THR B 1 10 ? 2.203 74.573 13.880 1.00 22.41 10 THR B N 1
ATOM 1370 C CA . THR B 1 10 ? 1.630 73.970 12.704 1.00 18.30 10 THR B CA 1
ATOM 1371 C C . THR B 1 10 ? 1.463 72.472 12.881 1.00 20.37 10 THR B C 1
ATOM 1372 O O . THR B 1 10 ? 0.800 71.810 12.068 1.00 22.19 10 THR B O 1
ATOM 1376 N N . ARG B 1 11 ? 2.048 71.931 13.944 1.00 21.11 11 ARG B N 1
ATOM 1377 C CA . ARG B 1 11 ? 1.958 70.500 14.202 1.00 20.63 11 ARG B CA 1
ATOM 1378 C C . ARG B 1 11 ? 1.751 70.201 15.675 1.00 20.59 11 ARG B C 1
ATOM 1379 O O . ARG B 1 11 ? 1.761 71.108 16.516 1.00 21.74 11 ARG B O 1
ATOM 1387 N N . GLY B 1 12 ? 1.551 68.921 15.970 1.00 18.44 12 GLY B N 1
ATOM 1388 C CA . GLY B 1 12 ? 1.352 68.467 17.329 1.00 14.13 12 GLY B CA 1
ATOM 1389 C C . GLY B 1 12 ? 2.079 67.138 17.424 1.00 16.70 12 GLY B C 1
ATOM 1390 O O . GLY B 1 12 ? 2.848 66.791 16.507 1.00 16.98 12 GLY B O 1
ATOM 1391 N N . LEU B 1 13 ? 1.784 66.362 18.469 1.00 14.35 13 LEU B N 1
ATOM 1392 C CA . LEU B 1 13 ? 2.424 65.068 18.673 1.00 10.44 13 LEU B CA 1
ATOM 1393 C C . LEU B 1 13 ? 2.250 64.130 17.492 1.00 10.56 13 LEU B C 1
ATOM 1394 O O . LEU B 1 13 ? 3.246 63.733 16.907 1.00 17.57 13 LEU B O 1
ATOM 1399 N N . LEU B 1 14 ? 1.015 63.779 17.117 1.00 12.04 14 LEU B N 1
ATOM 1400 C CA . LEU B 1 14 ? 0.799 62.858 15.972 1.00 12.49 14 LEU B CA 1
ATOM 1401 C C . LEU B 1 14 ? 1.590 63.339 14.771 1.00 15.86 14 LEU B C 1
ATOM 1402 O O . LEU B 1 14 ? 2.375 62.580 14.195 1.00 16.84 14 LEU B O 1
ATOM 1407 N N . GLY B 1 15 ? 1.369 64.598 14.390 1.00 14.69 15 GLY B N 1
ATOM 1408 C CA . GLY B 1 15 ? 2.125 65.169 13.295 1.00 8.90 15 GLY B CA 1
ATOM 1409 C C . GLY B 1 15 ? 3.615 64.889 13.482 1.00 8.44 15 GLY B C 1
ATOM 1410 O O . GLY B 1 15 ? 4.130 64.160 12.662 1.00 12.74 15 GLY B O 1
ATOM 1411 N N . CYS B 1 16 ? 4.302 65.367 14.530 1.00 3.38 16 CYS B N 1
ATOM 1412 C CA . CYS B 1 16 ? 5.737 65.052 14.626 1.00 7.12 16 CYS B CA 1
ATOM 1413 C C . CYS B 1 16 ? 5.982 63.552 14.557 1.00 10.11 16 CYS B C 1
ATOM 1414 O O . CYS B 1 16 ? 6.692 63.107 13.660 1.00 15.41 16 CYS B O 1
ATOM 1417 N N . ILE B 1 17 ? 5.322 62.753 15.395 1.00 12.54 17 ILE B N 1
ATOM 1418 C CA . ILE B 1 17 ? 5.617 61.313 15.385 1.00 13.71 17 ILE B CA 1
ATOM 1419 C C . ILE B 1 17 ? 5.534 60.605 14.028 1.00 12.60 17 ILE B C 1
ATOM 1420 O O . ILE B 1 17 ? 6.496 59.957 13.613 1.00 10.24 17 ILE B O 1
ATOM 1425 N N . ILE B 1 18 ? 4.446 60.827 13.294 1.00 14.35 18 ILE B N 1
ATOM 1426 C CA . ILE B 1 18 ? 4.292 60.221 11.976 1.00 15.63 18 ILE B CA 1
ATOM 1427 C C . ILE B 1 18 ? 5.228 60.880 10.977 1.00 16.36 18 ILE B C 1
ATOM 1428 O O . ILE B 1 18 ? 5.935 60.174 10.258 1.00 20.29 18 ILE B O 1
ATOM 1433 N N . THR B 1 19 ? 5.225 62.209 10.913 1.00 7.65 19 THR B N 1
ATOM 1434 C CA . THR B 1 19 ? 6.100 62.908 9.983 1.00 8.88 19 THR B CA 1
ATOM 1435 C C . THR B 1 19 ? 7.563 62.530 10.171 1.00 12.42 19 THR B C 1
ATOM 1436 O O . THR B 1 19 ? 8.320 62.515 9.217 1.00 18.20 19 THR B O 1
ATOM 1440 N N . SER B 1 20 ? 7.964 62.255 11.401 1.00 11.11 20 SER B N 1
ATOM 1441 C CA . SER B 1 20 ? 9.342 61.912 11.708 1.00 13.29 20 SER B CA 1
ATOM 1442 C C . SER B 1 20 ? 9.677 60.463 11.328 1.00 14.80 20 SER B C 1
ATOM 1443 O O . SER B 1 20 ? 10.854 60.097 11.202 1.00 14.74 20 SER B O 1
ATOM 1446 N N . LEU B 1 21 ? 8.641 59.642 11.181 1.00 15.58 21 LEU B N 1
ATOM 1447 C CA . LEU B 1 21 ? 8.780 58.230 10.821 1.00 16.36 21 LEU B CA 1
ATOM 1448 C C . LEU B 1 21 ? 8.885 58.142 9.290 1.00 16.08 21 LEU B C 1
ATOM 1449 O O . LEU B 1 21 ? 9.824 57.565 8.759 1.00 15.92 21 LEU B O 1
ATOM 1454 N N . THR B 1 22 ? 7.889 58.702 8.602 1.00 13.95 22 THR B N 1
ATOM 1455 C CA . THR B 1 22 ? 7.829 58.705 7.150 1.00 10.20 22 THR B CA 1
ATOM 1456 C C . THR B 1 22 ? 8.917 59.592 6.570 1.00 12.13 22 THR B C 1
ATOM 1457 O O . THR B 1 22 ? 9.421 59.352 5.484 1.00 17.09 22 THR B O 1
ATOM 1461 N N . GLY B 1 23 ? 9.259 60.645 7.286 1.00 15.06 23 GLY B N 1
ATOM 1462 C CA . GLY B 1 23 ? 10.305 61.529 6.824 1.00 15.90 23 GLY B CA 1
ATOM 1463 C C . GLY B 1 23 ? 9.802 62.417 5.719 1.00 17.34 23 GLY B C 1
ATOM 1464 O O . GLY B 1 23 ? 10.581 63.131 5.093 1.00 17.42 23 GLY B O 1
ATOM 1465 N N . ARG B 1 24 ? 8.499 62.398 5.476 1.00 18.73 24 ARG B N 1
ATOM 1466 C CA . ARG B 1 24 ? 7.957 63.243 4.421 1.00 19.45 24 ARG B CA 1
ATOM 1467 C C . ARG B 1 24 ? 6.891 64.200 4.935 1.00 14.75 24 ARG B C 1
ATOM 1468 O O . ARG B 1 24 ? 5.831 63.796 5.390 1.00 15.43 24 ARG B O 1
ATOM 1476 N N . ASP B 1 25 ? 7.237 65.476 4.928 1.00 14.66 25 ASP B N 1
ATOM 1477 C CA . ASP B 1 25 ? 6.363 66.536 5.421 1.00 15.48 25 ASP B CA 1
ATOM 1478 C C . ASP B 1 25 ? 5.638 67.230 4.281 1.00 17.82 25 ASP B C 1
ATOM 1479 O O . ASP B 1 25 ? 6.222 67.967 3.492 1.00 17.22 25 ASP B O 1
ATOM 1484 N N . LYS B 1 26 ? 4.354 66.942 4.188 1.00 20.07 26 LYS B N 1
ATOM 1485 C CA . LYS B 1 26 ? 3.510 67.524 3.179 1.00 23.42 26 LYS B CA 1
ATOM 1486 C C . LYS B 1 26 ? 3.213 69.013 3.441 1.00 25.73 26 LYS B C 1
ATOM 1487 O O . LYS B 1 26 ? 3.019 69.765 2.497 1.00 31.40 26 LYS B O 1
ATOM 1493 N N . ASN B 1 27 ? 3.183 69.448 4.699 1.00 23.49 27 ASN B N 1
ATOM 1494 C CA . ASN B 1 27 ? 2.887 70.851 5.019 1.00 23.56 27 ASN B CA 1
ATOM 1495 C C . ASN B 1 27 ? 3.808 71.769 4.213 1.00 21.07 27 ASN B C 1
ATOM 1496 O O . ASN B 1 27 ? 4.700 71.282 3.535 1.00 21.20 27 ASN B O 1
ATOM 1501 N N . GLN B 1 28 ? 3.619 73.081 4.272 1.00 18.37 28 GLN B N 1
ATOM 1502 C CA . GLN B 1 28 ? 4.521 73.947 3.516 1.00 25.54 28 GLN B CA 1
ATOM 1503 C C . GLN B 1 28 ? 5.313 74.918 4.379 1.00 23.50 28 GLN B C 1
ATOM 1504 O O . GLN B 1 28 ? 4.754 75.532 5.280 1.00 27.29 28 GLN B O 1
ATOM 1510 N N . VAL B 1 29 ? 6.605 75.059 4.100 1.00 19.28 29 VAL B N 1
ATOM 1511 C CA . VAL B 1 29 ? 7.463 75.971 4.841 1.00 21.75 29 VAL B CA 1
ATOM 1512 C C . VAL B 1 29 ? 6.982 77.410 4.636 1.00 26.14 29 VAL B C 1
ATOM 1513 O O . VAL B 1 29 ? 6.436 77.746 3.589 1.00 29.84 29 VAL B O 1
ATOM 1517 N N . GLU B 1 30 ? 7.194 78.256 5.638 1.00 29.99 30 GLU B N 1
ATOM 1518 C CA . GLU B 1 30 ? 6.776 79.659 5.593 1.00 33.18 30 GLU B CA 1
ATOM 1519 C C . GLU B 1 30 ? 7.406 80.406 6.776 1.00 32.50 30 GLU B C 1
ATOM 1520 O O . GLU B 1 30 ? 7.344 79.939 7.917 1.00 35.96 30 GLU B O 1
ATOM 1526 N N . GLY B 1 31 ? 7.951 81.585 6.512 1.00 27.91 31 GLY B N 1
ATOM 1527 C CA . GLY B 1 31 ? 8.599 82.337 7.562 1.00 26.75 31 GLY B CA 1
ATOM 1528 C C . GLY B 1 31 ? 10.095 82.144 7.406 1.00 28.54 31 GLY B C 1
ATOM 1529 O O . GLY B 1 31 ? 10.534 81.267 6.648 1.00 25.74 31 GLY B O 1
ATOM 1530 N N . GLU B 1 32 ? 10.865 82.980 8.102 1.00 29.22 32 GLU B N 1
ATOM 1531 C CA . GLU B 1 32 ? 12.324 82.956 8.060 1.00 28.19 32 GLU B CA 1
ATOM 1532 C C . GLU B 1 32 ? 12.888 81.901 8.984 1.00 26.36 32 GLU B C 1
ATOM 1533 O O . GLU B 1 32 ? 13.838 81.194 8.624 1.00 23.56 32 GLU B O 1
ATOM 1539 N N . VAL B 1 33 ? 12.337 81.848 10.201 1.00 25.92 33 VAL B N 1
ATOM 1540 C CA . VAL B 1 33 ? 12.766 80.886 11.224 1.00 23.49 33 VAL B CA 1
ATOM 1541 C C . VAL B 1 33 ? 11.662 79.882 11.574 1.00 19.56 33 VAL B C 1
ATOM 1542 O O . VAL B 1 33 ? 10.566 80.259 11.961 1.00 19.72 33 VAL B O 1
ATOM 1546 N N . GLN B 1 34 ? 11.951 78.606 11.349 1.00 18.75 34 GLN B N 1
ATOM 1547 C CA . GLN B 1 34 ? 11.019 77.520 11.632 1.00 18.94 34 GLN B CA 1
ATOM 1548 C C . GLN B 1 34 ? 11.418 76.930 12.971 1.00 17.79 34 GLN B C 1
ATOM 1549 O O . GLN B 1 34 ? 12.596 77.005 13.346 1.00 19.29 34 GLN B O 1
ATOM 1555 N N . VAL B 1 35 ? 10.467 76.333 13.682 1.00 14.13 35 VAL B N 1
ATOM 1556 C CA . VAL B 1 35 ? 10.794 75.708 14.956 1.00 14.42 35 VAL B CA 1
ATOM 1557 C C . VAL B 1 35 ? 10.725 74.208 14.730 1.00 12.54 35 VAL B C 1
ATOM 1558 O O . VAL B 1 35 ? 9.664 73.661 14.468 1.00 14.50 35 VAL B O 1
ATOM 1562 N N . VAL B 1 36 ? 11.894 73.571 14.746 1.00 13.17 36 VAL B N 1
ATOM 1563 C CA . VAL B 1 36 ? 12.041 72.140 14.512 1.00 15.61 36 VAL B CA 1
ATOM 1564 C C . VAL B 1 36 ? 12.048 71.303 15.790 1.00 15.69 36 VAL B C 1
ATOM 1565 O O . VAL B 1 36 ? 12.149 71.833 16.896 1.00 19.35 36 VAL B O 1
ATOM 1569 N N . SER B 1 37 ? 11.977 69.987 15.630 1.00 14.21 37 SER B N 1
ATOM 1570 C CA . SER B 1 37 ? 11.971 69.092 16.760 1.00 9.11 37 SER B CA 1
ATOM 1571 C C . SER B 1 37 ? 12.281 67.649 16.418 1.00 10.19 37 SER B C 1
ATOM 1572 O O . SER B 1 37 ? 11.853 67.122 15.399 1.00 6.92 37 SER B O 1
ATOM 1575 N N . THR B 1 38 ? 12.991 67.007 17.333 1.00 11.90 38 THR B N 1
ATOM 1576 C CA . THR B 1 38 ? 13.357 65.603 17.231 1.00 11.43 38 THR B CA 1
ATOM 1577 C C . THR B 1 38 ? 12.661 64.940 18.433 1.00 11.86 38 THR B C 1
ATOM 1578 O O . THR B 1 38 ? 11.848 65.583 19.105 1.00 14.70 38 THR B O 1
ATOM 1582 N N . ALA B 1 39 ? 12.972 63.681 18.716 1.00 9.81 39 ALA B N 1
ATOM 1583 C CA . ALA B 1 39 ? 12.340 62.978 19.832 1.00 9.60 39 ALA B CA 1
ATOM 1584 C C . ALA B 1 39 ? 12.689 63.567 21.196 1.00 14.22 39 ALA B C 1
ATOM 1585 O O . ALA B 1 39 ? 11.804 63.845 21.997 1.00 19.28 39 ALA B O 1
ATOM 1587 N N . THR B 1 40 ? 13.976 63.761 21.449 1.00 15.68 40 THR B N 1
ATOM 1588 C CA . THR B 1 40 ? 14.427 64.304 22.711 1.00 17.10 40 THR B CA 1
ATOM 1589 C C . THR B 1 40 ? 14.463 65.806 22.795 1.00 15.44 40 THR B C 1
ATOM 1590 O O . THR B 1 40 ? 14.243 66.350 23.862 1.00 20.97 40 THR B O 1
ATOM 1594 N N . GLN B 1 41 ? 14.795 66.502 21.721 1.00 15.95 41 GLN B N 1
ATOM 1595 C CA . GLN B 1 41 ? 14.819 67.963 21.829 1.00 18.44 41 GLN B CA 1
ATOM 1596 C C . GLN B 1 41 ? 14.119 68.798 20.752 1.00 17.99 41 GLN B C 1
ATOM 1597 O O . GLN B 1 41 ? 13.767 68.303 19.689 1.00 19.21 41 GLN B O 1
ATOM 1603 N N . SER B 1 42 ? 13.828 70.045 21.104 1.00 17.20 42 SER B N 1
ATOM 1604 C CA . SER B 1 42 ? 13.198 70.998 20.204 1.00 17.84 42 SER B CA 1
ATOM 1605 C C . SER B 1 42 ? 14.144 72.192 20.202 1.00 19.53 42 SER B C 1
ATOM 1606 O O . SER B 1 42 ? 14.778 72.502 21.225 1.00 21.92 42 SER B O 1
ATOM 1609 N N . PHE B 1 43 ? 14.249 72.830 19.041 1.00 17.26 43 PHE B N 1
ATOM 1610 C CA . PHE B 1 43 ? 15.112 73.973 18.832 1.00 14.93 43 PHE B CA 1
ATOM 1611 C C . PHE B 1 43 ? 14.621 74.745 17.618 1.00 15.25 43 PHE B C 1
ATOM 1612 O O . PHE B 1 43 ? 13.481 74.567 17.170 1.00 15.83 43 PHE B O 1
ATOM 1620 N N . LEU B 1 44 ? 15.459 75.618 17.101 1.00 10.94 44 LEU B N 1
ATOM 1621 C CA . LEU B 1 44 ? 15.057 76.407 15.975 1.00 11.49 44 LEU B CA 1
ATOM 1622 C C . LEU B 1 44 ? 15.962 76.188 14.791 1.00 14.97 44 LEU B C 1
ATOM 1623 O O . LEU B 1 44 ? 17.020 75.559 14.906 1.00 16.46 44 LEU B O 1
ATOM 1628 N N . ALA B 1 45 ? 15.514 76.686 13.644 1.00 14.13 45 ALA B N 1
ATOM 1629 C CA . ALA B 1 45 ? 16.279 76.623 12.408 1.00 16.73 45 ALA B CA 1
ATOM 1630 C C . ALA B 1 45 ? 15.936 77.923 11.687 1.00 17.90 45 ALA B C 1
ATOM 1631 O O . ALA B 1 45 ? 14.785 78.390 11.744 1.00 16.19 45 ALA B O 1
ATOM 1633 N N . THR B 1 46 ? 16.944 78.556 11.099 1.00 16.00 46 THR B N 1
ATOM 1634 C CA . THR B 1 46 ? 16.713 79.800 10.381 1.00 19.62 46 THR B CA 1
ATOM 1635 C C . THR B 1 46 ? 17.293 79.739 8.972 1.00 20.75 46 THR B C 1
ATOM 1636 O O . THR B 1 46 ? 18.390 79.222 8.781 1.00 20.60 46 THR B O 1
ATOM 1640 N N . CYS B 1 47 ? 16.540 80.227 7.986 1.00 24.14 47 CYS B N 1
ATOM 1641 C CA . CYS B 1 47 ? 17.002 80.219 6.592 1.00 25.24 47 CYS B CA 1
ATOM 1642 C C . CYS B 1 47 ? 17.744 81.516 6.310 1.00 24.68 47 CYS B C 1
ATOM 1643 O O . CYS B 1 47 ? 17.277 82.621 6.633 1.00 22.24 47 CYS B O 1
ATOM 1646 N N . VAL B 1 48 ? 18.920 81.376 5.729 1.00 23.38 48 VAL B N 1
ATOM 1647 C CA . VAL B 1 48 ? 19.729 82.524 5.380 1.00 25.02 48 VAL B CA 1
ATOM 1648 C C . VAL B 1 48 ? 20.389 82.067 4.116 1.00 27.09 48 VAL B C 1
ATOM 1649 O O . VAL B 1 48 ? 21.065 81.037 4.115 1.00 29.53 48 VAL B O 1
ATOM 1653 N N . ASN B 1 49 ? 20.131 82.786 3.029 1.00 26.50 49 ASN B N 1
ATOM 1654 C CA . ASN B 1 49 ? 20.687 82.435 1.734 1.00 28.47 49 ASN B CA 1
ATOM 1655 C C . ASN B 1 49 ? 20.165 81.089 1.255 1.00 27.20 49 ASN B C 1
ATOM 1656 O O . ASN B 1 49 ? 20.942 80.219 0.830 1.00 30.56 49 ASN B O 1
ATOM 1661 N N . GLY B 1 50 ? 18.851 80.914 1.343 1.00 22.45 50 GLY B N 1
ATOM 1662 C CA . GLY B 1 50 ? 18.219 79.697 0.868 1.00 20.95 50 GLY B CA 1
ATOM 1663 C C . GLY B 1 50 ? 18.695 78.368 1.407 1.00 19.91 50 GLY B C 1
ATOM 1664 O O . GLY B 1 50 ? 18.622 77.377 0.700 1.00 19.91 50 GLY B O 1
ATOM 1665 N N . VAL B 1 51 ? 19.181 78.345 2.646 1.00 22.28 51 VAL B N 1
ATOM 1666 C CA . VAL B 1 51 ? 19.629 77.112 3.310 1.00 24.03 51 VAL B CA 1
ATOM 1667 C C . VAL B 1 51 ? 19.185 77.113 4.796 1.00 23.88 51 VAL B C 1
ATOM 1668 O O . VAL B 1 51 ? 19.287 78.146 5.485 1.00 24.78 51 VAL B O 1
ATOM 1672 N N . CYS B 1 52 ? 18.547 76.012 5.214 1.00 22.01 52 CYS B N 1
ATOM 1673 C CA . CYS B 1 52 ? 18.069 75.826 6.591 1.00 20.93 52 CYS B CA 1
ATOM 1674 C C . CYS B 1 52 ? 19.278 75.544 7.496 1.00 17.36 52 CYS B C 1
ATOM 1675 O O . CYS B 1 52 ? 19.824 74.447 7.461 1.00 14.41 52 CYS B O 1
ATOM 1678 N N . TRP B 1 53 ? 19.753 76.556 8.220 1.00 17.64 53 TRP B N 1
ATOM 1679 C CA . TRP B 1 53 ? 20.892 76.389 9.114 1.00 17.91 53 TRP B CA 1
ATOM 1680 C C . TRP B 1 53 ? 20.383 76.077 10.516 1.00 19.52 53 TRP B C 1
ATOM 1681 O O . TRP B 1 53 ? 19.335 76.589 10.927 1.00 21.48 53 TRP B O 1
ATOM 1692 N N . THR B 1 54 ? 21.119 75.236 11.240 1.00 19.99 54 THR B N 1
ATOM 1693 C CA . THR B 1 54 ? 20.769 74.817 12.602 1.00 19.12 54 THR B CA 1
ATOM 1694 C C . THR B 1 54 ? 22.045 74.359 13.350 1.00 16.51 54 THR B C 1
ATOM 1695 O O . THR B 1 54 ? 23.128 74.296 12.763 1.00 19.34 54 THR B O 1
ATOM 1699 N N . VAL B 1 55 ? 21.923 74.056 14.636 1.00 13.92 55 VAL B N 1
ATOM 1700 C CA . VAL B 1 55 ? 23.064 73.633 15.455 1.00 11.09 55 VAL B CA 1
ATOM 1701 C C . VAL B 1 55 ? 23.252 72.121 15.517 1.00 11.92 55 VAL B C 1
ATOM 1702 O O . VAL B 1 55 ? 22.317 71.362 15.729 1.00 14.89 55 VAL B O 1
ATOM 1706 N N . TYR B 1 56 ? 24.492 71.687 15.406 1.00 12.50 56 TYR B N 1
ATOM 1707 C CA . TYR B 1 56 ? 24.804 70.269 15.375 1.00 11.59 56 TYR B CA 1
ATOM 1708 C C . TYR B 1 56 ? 24.387 69.475 16.596 1.00 14.30 56 TYR B C 1
ATOM 1709 O O . TYR B 1 56 ? 24.009 68.296 16.493 1.00 14.44 56 TYR B O 1
ATOM 1718 N N . HIS B 1 57 ? 24.465 70.103 17.763 1.00 17.11 57 HIS B N 1
ATOM 1719 C CA . HIS B 1 57 ? 24.092 69.408 18.984 1.00 17.38 57 HIS B CA 1
ATOM 1720 C C . HIS B 1 57 ? 22.624 68.994 18.958 1.00 18.06 57 HIS B C 1
ATOM 1721 O O . HIS B 1 57 ? 22.305 67.876 19.347 1.00 20.04 57 HIS B O 1
ATOM 1728 N N . GLY B 1 58 ? 21.764 69.838 18.387 1.00 15.94 58 GLY B N 1
ATOM 1729 C CA . GLY B 1 58 ? 20.351 69.530 18.341 0.00 20.77 58 GLY B CA 1
ATOM 1730 C C . GLY B 1 58 ? 19.949 68.610 17.210 1.00 22.63 58 GLY B C 1
ATOM 1731 O O . GLY B 1 58 ? 19.140 67.701 17.404 1.00 24.06 58 GLY B O 1
ATOM 1732 N N . ALA B 1 59 ? 20.520 68.808 16.025 1.00 24.28 59 ALA B N 1
ATOM 1733 C CA . ALA B 1 59 ? 20.151 67.973 14.880 1.00 20.07 59 ALA B CA 1
ATOM 1734 C C . ALA B 1 59 ? 21.063 66.805 14.666 1.00 16.31 59 ALA B C 1
ATOM 1735 O O . ALA B 1 59 ? 20.625 65.772 14.213 1.00 20.66 59 ALA B O 1
ATOM 1737 N N . GLY B 1 60 ? 22.333 66.954 14.979 1.00 13.78 60 GLY B N 1
ATOM 1738 C CA . GLY B 1 60 ? 23.248 65.862 14.734 1.00 16.14 60 GLY B CA 1
ATOM 1739 C C . GLY B 1 60 ? 23.484 65.703 13.230 1.00 18.14 60 GLY B C 1
ATOM 1740 O O . GLY B 1 60 ? 24.024 66.591 12.572 1.00 19.90 60 GLY B O 1
ATOM 1741 N N . SER B 1 61 ? 23.066 64.583 12.668 1.00 17.30 61 SER B N 1
ATOM 1742 C CA . SER B 1 61 ? 23.250 64.367 11.248 1.00 14.87 61 SER B CA 1
ATOM 1743 C C . SER B 1 61 ? 21.971 63.793 10.684 1.00 16.30 61 SER B C 1
ATOM 1744 O O . SER B 1 61 ? 21.988 63.007 9.742 1.00 22.87 61 SER B O 1
ATOM 1747 N N . LYS B 1 62 ? 20.860 64.151 11.305 1.00 15.23 62 LYS B N 1
ATOM 1748 C CA . LYS B 1 62 ? 19.555 63.688 10.879 1.00 15.35 62 LYS B CA 1
ATOM 1749 C C . LYS B 1 62 ? 19.152 64.430 9.613 1.00 17.09 62 LYS B C 1
ATOM 1750 O O . LYS B 1 62 ? 19.745 65.462 9.283 1.00 23.14 62 LYS B O 1
ATOM 1756 N N . THR B 1 63 ? 18.153 63.906 8.912 1.00 13.94 63 THR B N 1
ATOM 1757 C CA . THR B 1 63 ? 17.639 64.528 7.696 1.00 10.82 63 THR B CA 1
ATOM 1758 C C . THR B 1 63 ? 16.425 65.321 8.131 1.00 14.04 63 THR B C 1
ATOM 1759 O O . THR B 1 63 ? 15.878 65.056 9.191 1.00 19.18 63 THR B O 1
ATOM 1763 N N . LEU B 1 64 ? 15.964 66.244 7.295 1.00 15.78 64 LEU B N 1
ATOM 1764 C CA . LEU B 1 64 ? 14.784 67.056 7.604 1.00 13.38 64 LEU B CA 1
ATOM 1765 C C . LEU B 1 64 ? 13.624 66.394 6.879 1.00 14.21 64 LEU B C 1
ATOM 1766 O O . LEU B 1 64 ? 13.827 65.823 5.818 1.00 18.45 64 LEU B O 1
ATOM 1771 N N . ALA B 1 65 ? 12.431 66.392 7.453 1.00 13.91 65 ALA B N 1
ATOM 1772 C CA . ALA B 1 65 ? 11.290 65.781 6.762 1.00 14.14 65 ALA B CA 1
ATOM 1773 C C . ALA B 1 65 ? 10.894 66.764 5.689 1.00 15.63 65 ALA B C 1
ATOM 1774 O O . ALA B 1 65 ? 10.670 67.935 5.983 1.00 15.29 65 ALA B O 1
ATOM 1776 N N . GLY B 1 66 ? 10.836 66.306 4.442 1.00 18.24 66 GLY B N 1
ATOM 1777 C CA . GLY B 1 66 ? 10.496 67.217 3.365 1.00 18.37 66 GLY B CA 1
ATOM 1778 C C . GLY B 1 66 ? 9.362 66.811 2.450 1.00 18.96 66 GLY B C 1
ATOM 1779 O O . GLY B 1 66 ? 8.895 65.673 2.504 1.00 17.37 66 GLY B O 1
ATOM 1780 N N . PRO B 1 67 ? 8.889 67.743 1.596 1.00 22.04 67 PRO B N 1
ATOM 1781 C CA . PRO B 1 67 ? 7.803 67.572 0.618 1.00 21.31 67 PRO B CA 1
ATOM 1782 C C . PRO B 1 67 ? 8.016 66.383 -0.286 1.00 21.73 67 PRO B C 1
ATOM 1783 O O . PRO B 1 67 ? 7.057 65.797 -0.759 1.00 21.56 67 PRO B O 1
ATOM 1787 N N . LYS B 1 68 ? 9.266 66.021 -0.538 1.00 23.95 68 LYS B N 1
ATOM 1788 C CA . LYS B 1 68 ? 9.529 64.865 -1.388 1.00 28.67 68 LYS B CA 1
ATOM 1789 C C . LYS B 1 68 ? 10.308 63.803 -0.612 1.00 29.34 68 LYS B C 1
ATOM 1790 O O . LYS B 1 68 ? 10.940 62.921 -1.200 1.00 30.42 68 LYS B O 1
ATOM 1796 N N . GLY B 1 69 ? 10.216 63.870 0.717 1.00 28.50 69 GLY B N 1
ATOM 1797 C CA . GLY B 1 69 ? 10.931 62.929 1.562 1.00 22.78 69 GLY B CA 1
ATOM 1798 C C . GLY B 1 69 ? 11.994 63.616 2.415 1.00 20.62 69 GLY B C 1
ATOM 1799 O O . GLY B 1 69 ? 12.041 64.856 2.530 1.00 19.85 69 GLY B O 1
ATOM 1800 N N . PRO B 1 70 ? 12.870 62.826 3.034 1.00 14.03 70 PRO B N 1
ATOM 1801 C CA . PRO B 1 70 ? 13.914 63.389 3.876 1.00 13.02 70 PRO B CA 1
ATOM 1802 C C . PRO B 1 70 ? 15.093 64.031 3.187 1.00 13.91 70 PRO B C 1
ATOM 1803 O O . PRO B 1 70 ? 15.884 63.344 2.541 1.00 17.56 70 PRO B O 1
ATOM 1807 N N . ILE B 1 71 ? 15.264 65.329 3.436 1.00 13.13 71 ILE B N 1
ATOM 1808 C CA . ILE B 1 71 ? 16.365 66.130 2.899 1.00 11.15 71 ILE B CA 1
ATOM 1809 C C . ILE B 1 71 ? 17.648 65.843 3.690 1.00 15.46 71 ILE B C 1
ATOM 1810 O O . ILE B 1 71 ? 17.681 66.014 4.913 1.00 19.70 71 ILE B O 1
ATOM 1815 N N . THR B 1 72 ? 18.700 65.427 2.997 1.00 16.26 72 THR B N 1
ATOM 1816 C CA . THR B 1 72 ? 19.998 65.142 3.609 1.00 18.83 72 THR B CA 1
ATOM 1817 C C . THR B 1 72 ? 20.694 66.476 3.923 1.00 20.52 72 THR B C 1
ATOM 1818 O O . THR B 1 72 ? 20.406 67.479 3.275 1.00 24.37 72 THR B O 1
ATOM 1822 N N . GLN B 1 73 ? 21.588 66.516 4.908 1.00 19.85 73 GLN B N 1
ATOM 1823 C CA . GLN B 1 73 ? 22.237 67.780 5.241 1.00 21.71 73 GLN B CA 1
ATOM 1824 C C . GLN B 1 73 ? 23.215 68.172 4.167 1.00 26.41 73 GLN B C 1
ATOM 1825 O O . GLN B 1 73 ? 24.124 67.418 3.835 1.00 29.69 73 GLN B O 1
ATOM 1831 N N . MET B 1 74 ? 23.062 69.371 3.641 1.00 28.87 74 MET B N 1
ATOM 1832 C CA . MET B 1 74 ? 23.963 69.813 2.599 1.00 31.38 74 MET B CA 1
ATOM 1833 C C . MET B 1 74 ? 25.273 70.239 3.233 1.00 30.75 74 MET B C 1
ATOM 1834 O O . MET B 1 74 ? 26.340 69.833 2.809 1.00 31.45 74 MET B O 1
ATOM 1839 N N . TYR B 1 75 ? 25.190 71.024 4.291 1.00 31.58 75 TYR B N 1
ATOM 1840 C CA . TYR B 1 75 ? 26.397 71.505 4.936 1.00 34.00 75 TYR B CA 1
ATOM 1841 C C . TYR B 1 75 ? 26.501 70.915 6.333 1.00 32.12 75 TYR B C 1
ATOM 1842 O O . TYR B 1 75 ? 25.483 70.645 6.974 1.00 33.11 75 TYR B O 1
ATOM 1851 N N . THR B 1 76 ? 27.727 70.698 6.795 1.00 30.55 76 THR B N 1
ATOM 1852 C CA . THR B 1 76 ? 27.948 70.137 8.118 1.00 33.07 76 THR B CA 1
ATOM 1853 C C . THR B 1 76 ? 29.291 70.633 8.653 1.00 33.26 76 THR B C 1
ATOM 1854 O O . THR B 1 76 ? 30.331 70.100 8.288 1.00 36.88 76 THR B O 1
ATOM 1858 N N . ASN B 1 77 ? 29.277 71.662 9.496 1.00 31.14 77 ASN B N 1
ATOM 1859 C CA . ASN B 1 77 ? 30.516 72.195 10.062 1.00 29.14 77 ASN B CA 1
ATOM 1860 C C . ASN B 1 77 ? 30.553 71.942 11.576 1.00 29.01 77 ASN B C 1
ATOM 1861 O O . ASN B 1 77 ? 30.455 72.862 12.387 1.00 26.62 77 ASN B O 1
ATOM 1866 N N . VAL B 1 78 ? 30.720 70.670 11.926 1.00 30.28 78 VAL B N 1
ATOM 1867 C CA . VAL B 1 78 ? 30.768 70.169 13.306 1.00 29.50 78 VAL B CA 1
ATOM 1868 C C . VAL B 1 78 ? 31.555 70.983 14.327 1.00 29.55 78 VAL B C 1
ATOM 1869 O O . VAL B 1 78 ? 31.084 71.204 15.442 1.00 29.99 78 VAL B O 1
ATOM 1873 N N . ASP B 1 79 ? 32.755 71.414 13.966 1.00 31.37 79 ASP B N 1
ATOM 1874 C CA . ASP B 1 79 ? 33.586 72.213 14.867 1.00 31.43 79 ASP B CA 1
ATOM 1875 C C . ASP B 1 79 ? 32.973 73.567 15.251 1.00 29.70 79 ASP B C 1
ATOM 1876 O O . ASP B 1 79 ? 33.362 74.180 16.246 1.00 30.07 79 ASP B O 1
ATOM 1881 N N . GLN B 1 80 ? 32.020 74.046 14.463 1.00 28.35 80 GLN B N 1
ATOM 1882 C CA . GLN B 1 80 ? 31.376 75.312 14.780 1.00 27.33 80 GLN B CA 1
ATOM 1883 C C . GLN B 1 80 ? 29.913 75.057 15.195 1.00 24.69 80 GLN B C 1
ATOM 1884 O O . GLN B 1 80 ? 29.130 75.991 15.363 1.00 22.85 80 GLN B O 1
ATOM 1890 N N . ASP B 1 81 ? 29.597 73.786 15.459 1.00 22.61 81 ASP B N 1
ATOM 1891 C CA . ASP B 1 81 ? 28.258 73.329 15.859 1.00 19.19 81 ASP B CA 1
ATOM 1892 C C . ASP B 1 81 ? 27.218 73.818 14.865 1.00 18.08 81 ASP B C 1
ATOM 1893 O O . ASP B 1 81 ? 26.185 74.358 15.236 1.00 19.29 81 ASP B O 1
ATOM 1898 N N . LEU B 1 82 ? 27.486 73.590 13.585 1.00 18.48 82 LEU B N 1
ATOM 1899 C CA . LEU B 1 82 ? 26.591 74.033 12.525 1.00 15.00 82 LEU B CA 1
ATOM 1900 C C . LEU B 1 82 ? 26.235 72.885 11.577 1.00 13.92 82 LEU B C 1
ATOM 1901 O O . LEU B 1 82 ? 27.058 71.997 11.294 1.00 8.92 82 LEU B O 1
ATOM 1906 N N . VAL B 1 83 ? 24.999 72.913 11.092 1.00 12.56 83 VAL B N 1
ATOM 1907 C CA . VAL B 1 83 ? 24.487 71.894 10.183 1.00 13.66 83 VAL B CA 1
ATOM 1908 C C . VAL B 1 83 ? 23.388 72.562 9.371 1.00 17.20 83 VAL B C 1
ATOM 1909 O O . VAL B 1 83 ? 22.473 73.134 9.956 1.00 21.33 83 VAL B O 1
ATOM 1913 N N . GLY B 1 84 ? 23.487 72.521 8.042 1.00 17.28 84 GLY B N 1
ATOM 1914 C CA . GLY B 1 84 ? 22.487 73.160 7.191 1.00 14.20 84 GLY B CA 1
ATOM 1915 C C . GLY B 1 84 ? 21.914 72.278 6.098 1.00 14.73 84 GLY B C 1
ATOM 1916 O O . GLY B 1 84 ? 22.633 71.503 5.460 1.00 14.28 84 GLY B O 1
ATOM 1917 N N . TRP B 1 85 ? 20.604 72.385 5.895 1.00 17.85 85 TRP B N 1
ATOM 1918 C CA . TRP B 1 85 ? 19.865 71.616 4.886 1.00 19.20 85 TRP B CA 1
ATOM 1919 C C . TRP B 1 85 ? 19.447 72.567 3.744 1.00 22.59 85 TRP B C 1
ATOM 1920 O O . TRP B 1 85 ? 19.249 73.771 3.968 1.00 23.90 85 TRP B O 1
ATOM 1931 N N . GLN B 1 86 ? 19.297 72.042 2.531 1.00 22.24 86 GLN B N 1
ATOM 1932 C CA . GLN B 1 86 ? 18.894 72.878 1.407 1.00 23.38 86 GLN B CA 1
ATOM 1933 C C . GLN B 1 86 ? 17.458 73.318 1.689 1.00 21.96 86 GLN B C 1
ATOM 1934 O O . GLN B 1 86 ? 16.589 72.475 1.848 1.00 21.60 86 GLN B O 1
ATOM 1940 N N . ALA B 1 87 ? 17.216 74.625 1.738 1.00 22.33 87 ALA B N 1
ATOM 1941 C CA . ALA B 1 87 ? 15.889 75.167 2.047 1.00 25.42 87 ALA B CA 1
ATOM 1942 C C . ALA B 1 87 ? 14.721 74.676 1.212 1.00 30.24 87 ALA B C 1
ATOM 1943 O O . ALA B 1 87 ? 14.766 74.717 -0.009 1.00 33.93 87 ALA B O 1
ATOM 1945 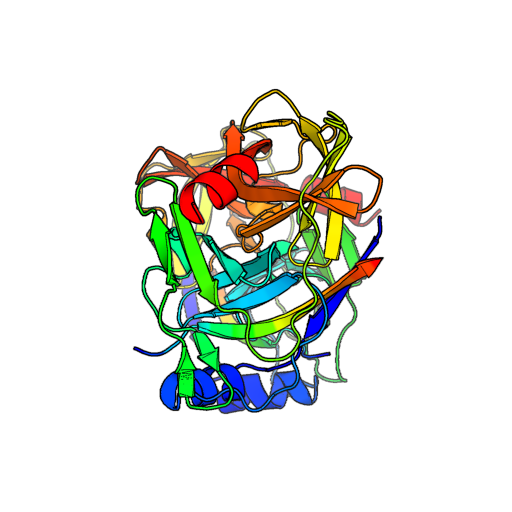N N . PRO B 1 88 ? 13.659 74.187 1.870 1.00 35.83 88 PRO B N 1
ATOM 1946 C CA . PRO B 1 88 ? 12.460 73.689 1.196 1.00 38.69 88 PRO B CA 1
ATOM 1947 C C . PRO B 1 88 ? 11.599 74.882 0.799 1.00 41.28 88 PRO B C 1
ATOM 1948 O O . PRO B 1 88 ? 11.652 75.930 1.459 1.00 40.35 88 PRO B O 1
ATOM 1952 N N . PRO B 1 89 ? 10.751 74.712 -0.243 1.00 41.93 89 PRO B N 1
ATOM 1953 C CA . PRO B 1 89 ? 9.817 75.668 -0.849 1.00 40.07 89 PRO B CA 1
ATOM 1954 C C . PRO B 1 89 ? 8.847 76.341 0.102 1.00 38.46 89 PRO B C 1
ATOM 1955 O O . PRO B 1 89 ? 8.186 75.681 0.888 1.00 35.34 89 PRO B O 1
ATOM 1959 N N . GLY B 1 90 ? 8.712 77.654 -0.052 1.00 39.63 90 GLY B N 1
ATOM 1960 C CA . GLY B 1 90 ? 7.821 78.434 0.788 1.00 41.64 90 GLY B CA 1
ATOM 1961 C C . GLY B 1 90 ? 8.586 79.195 1.855 1.00 44.26 90 GLY B C 1
ATOM 1962 O O . GLY B 1 90 ? 8.026 80.034 2.583 1.00 43.69 90 GLY B O 1
ATOM 1963 N N . ALA B 1 91 ? 9.886 78.920 1.925 1.00 43.79 91 ALA B N 1
ATOM 1964 C CA . ALA B 1 91 ? 10.748 79.548 2.910 1.00 41.95 91 ALA B CA 1
ATOM 1965 C C . ALA B 1 91 ? 11.209 80.932 2.498 1.00 40.04 91 ALA B C 1
ATOM 1966 O O . ALA B 1 91 ? 11.819 81.112 1.449 1.00 41.54 91 ALA B O 1
ATOM 1968 N N . ARG B 1 92 ? 10.870 81.915 3.318 1.00 38.52 92 ARG B N 1
ATOM 1969 C CA . ARG B 1 92 ? 11.275 83.285 3.072 1.00 37.21 92 ARG B CA 1
ATOM 1970 C C . ARG B 1 92 ? 12.647 83.431 3.742 1.00 35.84 92 ARG B C 1
ATOM 1971 O O . ARG B 1 92 ? 12.738 83.727 4.933 1.00 37.22 92 ARG B O 1
ATOM 1979 N N . SER B 1 93 ? 13.699 83.144 2.982 1.00 29.70 93 SER B N 1
ATOM 1980 C CA . SER B 1 93 ? 15.076 83.235 3.452 1.00 25.31 93 SER B CA 1
ATOM 1981 C C . SER B 1 93 ? 15.521 84.656 3.821 1.00 23.90 93 SER B C 1
ATOM 1982 O O . SER B 1 93 ? 15.071 85.628 3.235 1.00 25.60 93 SER B O 1
ATOM 1985 N N . LEU B 1 94 ? 16.387 84.764 4.820 1.00 23.67 94 LEU B N 1
ATOM 1986 C CA . LEU B 1 94 ? 16.928 86.047 5.239 1.00 22.72 94 LEU B CA 1
ATOM 1987 C C . LEU B 1 94 ? 18.185 86.267 4.382 1.00 22.12 94 LEU B C 1
ATOM 1988 O O . LEU B 1 94 ? 18.671 85.339 3.728 1.00 20.32 94 LEU B O 1
ATOM 1993 N N . THR B 1 95 ? 18.715 87.487 4.417 1.00 24.24 95 THR B N 1
ATOM 1994 C CA . THR B 1 95 ? 19.919 87.874 3.670 1.00 24.53 95 THR B CA 1
ATOM 1995 C C . THR B 1 95 ? 20.947 88.256 4.722 1.00 24.36 95 THR B C 1
ATOM 1996 O O . THR B 1 95 ? 20.611 88.966 5.662 1.00 26.03 95 THR B O 1
ATOM 2000 N N . PRO B 1 96 ? 22.212 87.857 4.554 1.00 24.86 96 PRO B N 1
ATOM 2001 C CA . PRO B 1 96 ? 23.285 88.160 5.508 1.00 29.20 96 PRO B CA 1
ATOM 2002 C C . PRO B 1 96 ? 23.495 89.648 5.852 1.00 32.77 96 PRO B C 1
ATOM 2003 O O . PRO B 1 96 ? 22.757 90.509 5.389 1.00 35.52 96 PRO B O 1
ATOM 2007 N N . CYS B 1 97 ? 24.469 89.960 6.695 1.00 35.27 97 CYS B N 1
ATOM 2008 C CA . CYS B 1 97 ? 24.688 91.359 7.043 1.00 40.06 97 CYS B CA 1
ATOM 2009 C C . CYS B 1 97 ? 26.052 91.715 7.628 1.00 43.41 97 CYS B C 1
ATOM 2010 O O . CYS B 1 97 ? 26.954 92.139 6.894 1.00 40.73 97 CYS B O 1
ATOM 2013 N N . THR B 1 98 ? 26.154 91.636 8.959 1.00 46.74 98 THR B N 1
ATOM 2014 C CA . THR B 1 98 ? 27.386 91.956 9.682 1.00 51.17 98 THR B CA 1
ATOM 2015 C C . THR B 1 98 ? 28.003 93.267 9.166 1.00 54.73 98 THR B C 1
ATOM 2016 O O . THR B 1 98 ? 29.106 93.282 8.574 1.00 55.76 98 THR B O 1
ATOM 2020 N N . CYS B 1 99 ? 27.275 94.365 9.384 1.00 54.49 99 CYS B N 1
ATOM 2021 C CA . CYS B 1 99 ? 27.731 95.667 8.926 1.00 52.41 99 CYS B CA 1
ATOM 2022 C C . CYS B 1 99 ? 28.093 96.605 10.083 1.00 51.38 99 CYS B C 1
ATOM 2023 O O . CYS B 1 99 ? 27.375 97.574 10.383 1.00 48.21 99 CYS B O 1
ATOM 2026 N N . GLY B 1 100 ? 29.188 96.239 10.760 1.00 52.15 100 GLY B N 1
ATOM 2027 C CA . GLY B 1 100 ? 29.746 97.005 11.865 1.00 50.73 100 GLY B CA 1
ATOM 2028 C C . GLY B 1 100 ? 28.860 97.269 13.063 1.00 48.37 100 GLY B C 1
ATOM 2029 O O . GLY B 1 100 ? 29.359 97.635 14.136 1.00 48.21 100 GLY B O 1
ATOM 2030 N N . SER B 1 101 ? 27.550 97.126 12.878 1.00 46.26 101 SER B N 1
ATOM 2031 C CA . SER B 1 101 ? 26.610 97.356 13.951 1.00 43.51 101 SER B CA 1
ATOM 2032 C C . SER B 1 101 ? 26.949 96.485 15.144 1.00 42.54 101 SER B C 1
ATOM 2033 O O . SER B 1 101 ? 27.511 95.384 15.012 1.00 42.60 101 SER B O 1
ATOM 2036 N N . SER B 1 102 ? 26.629 97.007 16.315 1.00 40.65 102 SER B N 1
ATOM 2037 C CA . SER B 1 102 ? 26.852 96.278 17.536 1.00 39.87 102 SER B CA 1
ATOM 2038 C C . SER B 1 102 ? 25.493 96.142 18.194 1.00 39.86 102 SER B C 1
ATOM 2039 O O . SER B 1 102 ? 25.389 95.695 19.334 1.00 43.81 102 SER B O 1
ATOM 2042 N N . ASP B 1 103 ? 24.445 96.521 17.477 1.00 36.28 103 ASP B N 1
ATOM 2043 C CA . ASP B 1 103 ? 23.122 96.406 18.032 1.00 35.62 103 ASP B CA 1
ATOM 2044 C C . ASP B 1 103 ? 22.417 95.250 17.391 1.00 35.58 103 ASP B C 1
ATOM 2045 O O . ASP B 1 103 ? 22.022 95.325 16.228 1.00 38.77 103 ASP B O 1
ATOM 2050 N N . LEU B 1 104 ? 22.315 94.155 18.135 1.00 31.11 104 LEU B N 1
ATOM 2051 C CA . LEU B 1 104 ? 21.660 92.957 17.650 1.00 26.12 104 LEU B CA 1
ATOM 2052 C C . LEU B 1 104 ? 20.339 92.692 18.373 1.00 26.58 104 LEU B C 1
ATOM 2053 O O . LEU B 1 104 ? 20.017 93.335 19.371 1.00 29.44 104 LEU B O 1
ATOM 2058 N N . TYR B 1 105 ? 19.557 91.759 17.850 1.00 27.16 105 TYR B N 1
ATOM 2059 C CA . TYR B 1 105 ? 18.291 91.385 18.463 1.00 26.79 105 TYR B CA 1
ATOM 2060 C C . TYR B 1 105 ? 18.108 89.877 18.356 1.00 26.02 105 TYR B C 1
ATOM 2061 O O . TYR B 1 105 ? 17.962 89.362 17.266 1.00 28.26 105 TYR B O 1
ATOM 2070 N N . LEU B 1 106 ? 18.204 89.169 19.479 1.00 27.30 106 LEU B N 1
ATOM 2071 C CA . LEU B 1 106 ? 18.026 87.714 19.520 1.00 24.51 106 LEU B CA 1
ATOM 2072 C C . LEU B 1 106 ? 16.522 87.449 19.506 1.00 23.28 106 LEU B C 1
ATOM 2073 O O . LEU B 1 106 ? 15.771 88.100 20.226 1.00 23.68 106 LEU B O 1
ATOM 2078 N N . VAL B 1 107 ? 16.079 86.533 18.660 1.00 21.77 107 VAL B N 1
ATOM 2079 C CA . VAL B 1 107 ? 14.666 86.174 18.588 1.00 23.62 107 VAL B CA 1
ATOM 2080 C C . VAL B 1 107 ? 14.613 84.752 19.129 1.00 25.24 107 VAL B C 1
ATOM 2081 O O . VAL B 1 107 ? 15.348 83.863 18.654 1.00 26.67 107 VAL B O 1
ATOM 2085 N N . THR B 1 108 ? 13.792 84.560 20.157 1.00 23.59 108 THR B N 1
ATOM 2086 C CA . THR B 1 108 ? 13.666 83.262 20.817 1.00 21.31 108 THR B CA 1
ATOM 2087 C C . THR B 1 108 ? 12.534 82.420 20.228 1.00 20.75 108 THR B C 1
ATOM 2088 O O . THR B 1 108 ? 11.756 82.923 19.401 1.00 22.60 108 THR B O 1
ATOM 2092 N N . ARG B 1 109 ? 12.426 81.164 20.672 1.00 19.29 109 ARG B N 1
ATOM 2093 C CA . ARG B 1 109 ? 11.402 80.221 20.190 1.00 19.29 109 ARG B CA 1
ATOM 2094 C C . ARG B 1 109 ? 9.953 80.412 20.669 1.00 20.07 109 ARG B C 1
ATOM 2095 O O . ARG B 1 109 ? 9.104 79.540 20.447 1.00 19.15 109 ARG B O 1
ATOM 2103 N N . HIS B 1 110 ? 9.693 81.490 21.403 1.00 21.49 110 HIS B N 1
ATOM 2104 C CA . HIS B 1 110 ? 8.343 81.813 21.876 1.00 23.64 110 HIS B CA 1
ATOM 2105 C C . HIS B 1 110 ? 8.022 83.143 21.228 1.00 23.35 110 HIS B C 1
ATOM 2106 O O . HIS B 1 110 ? 6.919 83.669 21.371 1.00 25.71 110 HIS B O 1
ATOM 2113 N N . ALA B 1 111 ? 9.028 83.690 20.558 1.00 22.48 111 ALA B N 1
ATOM 2114 C CA . ALA B 1 111 ? 8.953 84.960 19.878 1.00 21.17 111 ALA B CA 1
ATOM 2115 C C . ALA B 1 111 ? 9.032 86.115 20.858 1.00 21.18 111 ALA B C 1
ATOM 2116 O O . ALA B 1 111 ? 8.033 86.555 21.401 1.00 24.68 111 ALA B O 1
ATOM 2118 N N . ASP B 1 112 ? 10.265 86.520 21.136 1.00 22.54 112 ASP B N 1
ATOM 2119 C CA . ASP B 1 112 ? 10.604 87.649 21.996 1.00 23.23 112 ASP B CA 1
ATOM 2120 C C . ASP B 1 112 ? 11.892 88.143 21.330 1.00 23.85 112 ASP B C 1
ATOM 2121 O O . ASP B 1 112 ? 12.808 87.344 21.081 1.00 24.95 112 ASP B O 1
ATOM 2126 N N . VAL B 1 113 ? 11.949 89.413 20.946 1.00 22.41 113 VAL B N 1
ATOM 2127 C CA . VAL B 1 113 ? 13.162 89.904 20.311 1.00 22.56 113 VAL B CA 1
ATOM 2128 C C . VAL B 1 113 ? 13.917 90.714 21.356 1.00 21.68 113 VAL B C 1
ATOM 2129 O O . VAL B 1 113 ? 13.507 91.812 21.719 1.00 24.36 113 VAL B O 1
ATOM 2133 N N . ILE B 1 114 ? 15.012 90.153 21.849 1.00 19.89 114 ILE B N 1
ATOM 2134 C CA . ILE B 1 114 ? 15.797 90.788 22.895 1.00 20.53 114 ILE B CA 1
ATOM 2135 C C . ILE B 1 114 ? 17.129 91.361 22.407 1.00 23.47 114 ILE B C 1
ATOM 2136 O O . ILE B 1 114 ? 17.848 90.736 21.629 1.00 27.17 114 ILE B O 1
ATOM 2141 N N . PRO B 1 115 ? 17.471 92.571 22.859 1.00 24.26 115 PRO B N 1
ATOM 2142 C CA . PRO B 1 115 ? 18.700 93.288 22.499 1.00 27.67 115 PRO B CA 1
ATOM 2143 C C . PRO B 1 115 ? 19.997 92.653 22.950 1.00 28.44 115 PRO B C 1
ATOM 2144 O O . PRO B 1 115 ? 20.199 92.446 24.132 1.00 34.26 115 PRO B O 1
ATOM 2148 N N . VAL B 1 116 ? 20.901 92.400 22.020 1.00 26.87 116 VAL B N 1
ATOM 2149 C CA . VAL B 1 116 ? 22.189 91.829 22.360 1.00 27.48 116 VAL B CA 1
ATOM 2150 C C . VAL B 1 116 ? 23.216 92.796 21.804 1.00 32.50 116 VAL B C 1
ATOM 2151 O O . VAL B 1 116 ? 23.216 93.078 20.601 1.00 38.25 116 VAL B O 1
ATOM 2155 N N . ARG B 1 117 ? 24.056 93.359 22.656 1.00 33.56 117 ARG B N 1
ATOM 2156 C CA . ARG B 1 117 ? 25.077 94.261 22.148 1.00 32.67 117 ARG B CA 1
ATOM 2157 C C . ARG B 1 117 ? 26.254 93.389 21.705 1.00 32.65 117 ARG B C 1
ATOM 2158 O O . ARG B 1 117 ? 26.802 92.603 22.493 1.00 31.50 117 ARG B O 1
ATOM 2166 N N . ARG B 1 118 ? 26.580 93.458 20.417 1.00 34.12 118 ARG B N 1
ATOM 2167 C CA . ARG B 1 118 ? 27.692 92.682 19.896 1.00 34.97 118 ARG B CA 1
ATOM 2168 C C . ARG B 1 118 ? 28.872 93.075 20.757 1.00 35.06 118 ARG B C 1
ATOM 2169 O O . ARG B 1 118 ? 29.016 94.247 21.111 1.00 37.61 118 ARG B O 1
ATOM 2177 N N . ARG B 1 119 ? 29.633 92.076 21.190 1.00 35.00 119 ARG B N 1
ATOM 2178 C CA . ARG B 1 119 ? 30.805 92.298 22.020 1.00 32.76 119 ARG B CA 1
ATOM 2179 C C . ARG B 1 119 ? 32.006 91.536 21.419 1.00 32.64 119 ARG B C 1
ATOM 2180 O O . ARG B 1 119 ? 33.031 91.344 22.074 1.00 35.35 119 ARG B O 1
ATOM 2188 N N . GLY B 1 120 ? 31.870 91.120 20.164 1.00 31.57 120 GLY B N 1
ATOM 2189 C CA . GLY B 1 120 ? 32.926 90.394 19.473 1.00 32.30 120 GLY B CA 1
ATOM 2190 C C . GLY B 1 120 ? 32.385 89.820 18.170 1.00 31.50 120 GLY B C 1
ATOM 2191 O O . GLY B 1 120 ? 31.380 90.306 17.652 1.00 29.18 120 GLY B O 1
ATOM 2192 N N . ASP B 1 121 ? 33.031 88.795 17.629 1.00 31.12 121 ASP B N 1
ATOM 2193 C CA . ASP B 1 121 ? 32.533 88.191 16.395 1.00 38.17 121 ASP B CA 1
ATOM 2194 C C . ASP B 1 121 ? 31.459 87.130 16.658 1.00 37.61 121 ASP B C 1
ATOM 2195 O O . ASP B 1 121 ? 30.511 86.963 15.863 1.00 36.34 121 ASP B O 1
ATOM 2200 N N . SER B 1 122 ? 31.613 86.440 17.787 1.00 35.62 122 SER B N 1
ATOM 2201 C CA . SER B 1 122 ? 30.702 85.389 18.229 1.00 33.03 122 SER B CA 1
ATOM 2202 C C . SER B 1 122 ? 30.405 85.614 19.695 1.00 31.72 122 SER B C 1
ATOM 2203 O O . SER B 1 122 ? 30.146 84.669 20.426 1.00 32.65 122 SER B O 1
ATOM 2206 N N . ARG B 1 123 ? 30.400 86.881 20.098 1.00 31.46 123 ARG B N 1
ATOM 2207 C CA . ARG B 1 123 ? 30.188 87.282 21.485 1.00 32.00 123 ARG B CA 1
ATOM 2208 C C . ARG B 1 123 ? 29.126 88.374 21.470 1.00 31.35 123 ARG B C 1
ATOM 2209 O O . ARG B 1 123 ? 29.094 89.158 20.530 1.00 33.95 123 ARG B O 1
ATOM 2217 N N . GLY B 1 124 ? 28.292 88.459 22.502 1.00 28.89 124 GLY B N 1
ATOM 2218 C CA . GLY B 1 124 ? 27.283 89.507 22.552 1.00 28.74 124 GLY B CA 1
ATOM 2219 C C . GLY B 1 124 ? 26.591 89.610 23.905 1.00 29.63 124 GLY B C 1
ATOM 2220 O O . GLY B 1 124 ? 25.747 88.782 24.219 1.00 31.56 124 GLY B O 1
ATOM 2221 N N . SER B 1 125 ? 26.918 90.621 24.701 1.00 25.96 125 SER B N 1
ATOM 2222 C CA . SER B 1 125 ? 26.308 90.778 26.018 1.00 24.61 125 SER B CA 1
ATOM 2223 C C . SER B 1 125 ? 24.836 91.144 25.901 1.00 23.19 125 SER B C 1
ATOM 2224 O O . SER B 1 125 ? 24.421 91.733 24.908 1.00 24.34 125 SER B O 1
ATOM 2227 N N . LEU B 1 126 ? 24.040 90.800 26.905 1.00 22.37 126 LEU B N 1
ATOM 2228 C CA . LEU B 1 126 ? 22.619 91.167 26.891 1.00 26.00 126 LEU B CA 1
ATOM 2229 C C . LEU B 1 126 ? 22.475 92.486 27.656 1.00 29.57 126 LEU B C 1
ATOM 2230 O O . LEU B 1 126 ? 23.426 92.943 28.309 1.00 30.19 126 LEU B O 1
ATOM 2235 N N . LEU B 1 127 ? 21.328 93.143 27.512 1.00 31.43 127 LEU B N 1
ATOM 2236 C CA . LEU B 1 127 ? 21.088 94.370 28.274 1.00 34.63 127 LEU B CA 1
ATOM 2237 C C . LEU B 1 127 ? 20.305 93.874 29.482 1.00 37.68 127 LEU B C 1
ATOM 2238 O O . LEU B 1 127 ? 20.676 94.088 30.640 1.00 39.44 127 LEU B O 1
ATOM 2243 N N . SER B 1 128 ? 19.240 93.147 29.167 1.00 41.56 128 SER B N 1
ATOM 2244 C CA . SER B 1 128 ? 18.333 92.566 30.148 1.00 42.95 128 SER B CA 1
ATOM 2245 C C . SER B 1 128 ? 18.709 91.107 30.404 1.00 39.66 128 SER B C 1
ATOM 2246 O O . SER B 1 128 ? 18.501 90.244 29.545 1.00 40.47 128 SER B O 1
ATOM 2249 N N . PRO B 1 129 ? 19.309 90.822 31.568 1.00 37.64 129 PRO B N 1
ATOM 2250 C CA . PRO B 1 129 ? 19.709 89.452 31.916 1.00 33.64 129 PRO B CA 1
ATOM 2251 C C . PRO B 1 129 ? 18.458 88.608 32.162 1.00 29.30 129 PRO B C 1
ATOM 2252 O O . PRO B 1 129 ? 17.438 89.140 32.627 1.00 29.51 129 PRO B O 1
ATOM 2256 N N . ARG B 1 130 ? 18.517 87.324 31.802 1.00 25.50 130 ARG B N 1
ATOM 2257 C CA . ARG B 1 130 ? 17.400 86.385 32.000 1.00 22.11 130 ARG B CA 1
ATOM 2258 C C . ARG B 1 130 ? 18.008 85.101 32.530 1.00 19.03 130 ARG B C 1
ATOM 2259 O O . ARG B 1 130 ? 19.224 84.933 32.489 1.00 21.11 130 ARG B O 1
ATOM 2267 N N . PRO B 1 131 ? 17.192 84.213 33.119 1.00 18.07 131 PRO B N 1
ATOM 2268 C CA . PRO B 1 131 ? 17.793 82.970 33.610 1.00 17.58 131 PRO B CA 1
ATOM 2269 C C . PRO B 1 131 ? 18.099 82.030 32.434 1.00 18.40 131 PRO B C 1
ATOM 2270 O O . PRO B 1 131 ? 17.469 82.133 31.387 1.00 19.05 131 PRO B O 1
ATOM 2274 N N . VAL B 1 132 ? 19.067 81.130 32.605 1.00 19.01 132 VAL B N 1
ATOM 2275 C CA . VAL B 1 132 ? 19.439 80.157 31.582 1.00 18.11 132 VAL B CA 1
ATOM 2276 C C . VAL B 1 132 ? 18.188 79.435 31.120 1.00 23.21 132 VAL B C 1
ATOM 2277 O O . VAL B 1 132 ? 18.117 78.913 30.009 1.00 27.25 132 VAL B O 1
ATOM 2281 N N . SER B 1 133 ? 17.196 79.408 31.995 1.00 27.36 133 SER B N 1
ATOM 2282 C CA . SER B 1 133 ? 15.915 78.788 31.707 1.00 29.74 133 SER B CA 1
ATOM 2283 C C . SER B 1 133 ? 15.138 79.523 30.604 1.00 27.59 133 SER B C 1
ATOM 2284 O O . SER B 1 133 ? 14.308 78.922 29.933 1.00 32.10 133 SER B O 1
ATOM 2287 N N . TYR B 1 134 ? 15.399 80.806 30.403 1.00 26.24 134 TYR B N 1
ATOM 2288 C CA . TYR B 1 134 ? 14.681 81.575 29.381 1.00 27.59 134 TYR B CA 1
ATOM 2289 C C . TYR B 1 134 ? 15.143 81.405 27.902 1.00 26.43 134 TYR B C 1
ATOM 2290 O O . TYR B 1 134 ? 14.461 81.850 26.973 1.00 25.81 134 TYR B O 1
ATOM 2299 N N . LEU B 1 135 ? 16.273 80.745 27.668 1.00 22.90 135 LEU B N 1
ATOM 2300 C CA . LEU B 1 135 ? 16.742 80.536 26.300 1.00 20.78 135 LEU B CA 1
ATOM 2301 C C . LEU B 1 135 ? 16.767 79.049 25.853 1.00 23.37 135 LEU B C 1
ATOM 2302 O O . LEU B 1 135 ? 17.367 78.696 24.829 1.00 23.59 135 LEU B O 1
ATOM 2307 N N . LYS B 1 136 ? 16.132 78.173 26.628 1.00 24.81 136 LYS B N 1
ATOM 2308 C CA . LYS B 1 136 ? 16.084 76.751 26.300 1.00 22.84 136 LYS B CA 1
ATOM 2309 C C . LYS B 1 136 ? 15.170 76.538 25.099 1.00 21.22 136 LYS B C 1
ATOM 2310 O O . LYS B 1 136 ? 14.014 76.976 25.095 1.00 21.00 136 LYS B O 1
ATOM 2316 N N . GLY B 1 137 ? 15.705 75.863 24.083 1.00 18.34 137 GLY B N 1
ATOM 2317 C CA . GLY B 1 137 ? 14.951 75.581 22.883 1.00 13.49 137 GLY B CA 1
ATOM 2318 C C . GLY B 1 137 ? 15.085 76.673 21.847 1.00 13.75 137 GLY B C 1
ATOM 2319 O O . GLY B 1 137 ? 14.325 76.678 20.892 1.00 13.81 137 GLY B O 1
ATOM 2320 N N . SER B 1 138 ? 15.988 77.632 22.061 1.00 14.59 138 SER B N 1
ATOM 2321 C CA . SER B 1 138 ? 16.201 78.732 21.109 1.00 14.22 138 SER B CA 1
ATOM 2322 C C . SER B 1 138 ? 17.552 78.635 20.408 1.00 14.79 138 SER B C 1
ATOM 2323 O O . SER B 1 138 ? 17.964 79.540 19.700 1.00 17.83 138 SER B O 1
ATOM 2326 N N . SER B 1 139 ? 18.238 77.524 20.605 1.00 15.87 139 SER B N 1
ATOM 2327 C CA . SER B 1 139 ? 19.512 77.314 19.969 1.00 15.84 139 SER B CA 1
ATOM 2328 C C . SER B 1 139 ? 19.145 77.177 18.504 1.00 19.53 139 SER B C 1
ATOM 2329 O O . SER B 1 139 ? 18.125 76.559 18.164 1.00 18.59 139 SER B O 1
ATOM 2332 N N . GLY B 1 140 ? 19.942 77.800 17.644 1.00 23.32 140 GLY B N 1
ATOM 2333 C CA . GLY B 1 140 ? 19.678 77.762 16.217 1.00 19.58 140 GLY B CA 1
ATOM 2334 C C . GLY B 1 140 ? 18.864 78.965 15.786 1.00 17.81 140 GLY B C 1
ATOM 2335 O O . GLY B 1 140 ? 18.508 79.063 14.629 1.00 15.71 140 GLY B O 1
ATOM 2336 N N . GLY B 1 141 ? 18.540 79.856 16.725 1.00 19.25 141 GLY B N 1
ATOM 2337 C CA . GLY B 1 141 ? 17.774 81.052 16.416 1.00 14.95 141 GLY B CA 1
ATOM 2338 C C . GLY B 1 141 ? 18.678 82.054 15.728 1.00 15.82 141 GLY B C 1
ATOM 2339 O O . GLY B 1 141 ? 19.893 81.889 15.769 1.00 16.08 141 GLY B O 1
ATOM 2340 N N . PRO B 1 142 ? 18.132 83.105 15.100 1.00 17.61 142 PRO B N 1
ATOM 2341 C CA . PRO B 1 142 ? 18.946 84.105 14.410 1.00 19.47 142 PRO B CA 1
ATOM 2342 C C . PRO B 1 142 ? 19.181 85.386 15.200 1.00 19.72 142 PRO B C 1
ATOM 2343 O O . PRO B 1 142 ? 18.362 85.773 16.028 1.00 17.55 142 PRO B O 1
ATOM 2347 N N . LEU B 1 143 ? 20.306 86.039 14.940 1.00 20.77 143 LEU B N 1
ATOM 2348 C CA . LEU B 1 143 ? 20.611 87.299 15.598 1.00 23.50 143 LEU B CA 1
ATOM 2349 C C . LEU B 1 143 ? 20.421 88.382 14.535 1.00 25.69 143 LEU B C 1
ATOM 2350 O O . LEU B 1 143 ? 21.144 88.419 13.539 1.00 30.64 143 LEU B O 1
ATOM 2355 N N . LEU B 1 144 ? 19.416 89.222 14.730 1.00 22.61 144 LEU B N 1
ATOM 2356 C CA . LEU B 1 144 ? 19.083 90.271 13.788 1.00 22.04 144 LEU B CA 1
ATOM 2357 C C . LEU B 1 144 ? 19.552 91.668 14.139 1.00 23.30 144 LEU B C 1
ATOM 2358 O O . LEU B 1 144 ? 19.328 92.157 15.238 1.00 25.23 144 LEU B O 1
ATOM 2363 N N . CYS B 1 145 ? 20.218 92.310 13.197 1.00 27.94 145 CYS B N 1
ATOM 2364 C CA . CYS B 1 145 ? 20.648 93.687 13.390 1.00 31.03 145 CYS B CA 1
ATOM 2365 C C . CYS B 1 145 ? 19.339 94.454 13.130 1.00 31.87 145 CYS B C 1
ATOM 2366 O O . CYS B 1 145 ? 18.352 93.861 12.670 1.00 33.06 145 CYS B O 1
ATOM 2369 N N . PRO B 1 146 ? 19.328 95.779 13.338 1.00 30.75 146 PRO B N 1
ATOM 2370 C CA . PRO B 1 146 ? 18.127 96.602 13.121 1.00 31.26 146 PRO B CA 1
ATOM 2371 C C . PRO B 1 146 ? 17.479 96.540 11.716 1.00 33.95 146 PRO B C 1
ATOM 2372 O O . PRO B 1 146 ? 16.257 96.649 11.574 1.00 32.16 146 PRO B O 1
ATOM 2376 N N . SER B 1 147 ? 18.304 96.371 10.686 1.00 35.86 147 SER B N 1
ATOM 2377 C CA . SER B 1 147 ? 17.829 96.321 9.301 1.00 36.69 147 SER B CA 1
ATOM 2378 C C . SER B 1 147 ? 16.978 95.083 8.963 1.00 36.59 147 SER B C 1
ATOM 2379 O O . SER B 1 147 ? 16.311 95.046 7.923 1.00 34.32 147 SER B O 1
ATOM 2382 N N . GLY B 1 148 ? 17.036 94.058 9.810 1.00 35.21 148 GLY B N 1
ATOM 2383 C CA . GLY B 1 148 ? 16.281 92.843 9.547 1.00 32.69 148 GLY B CA 1
ATOM 2384 C C . GLY B 1 148 ? 17.094 91.829 8.758 1.00 30.86 148 GLY B C 1
ATOM 2385 O O . GLY B 1 148 ? 16.551 90.894 8.168 1.00 31.31 148 GLY B O 1
ATOM 2386 N N . HIS B 1 149 ? 18.409 92.012 8.759 1.00 29.45 149 HIS B N 1
ATOM 2387 C CA . HIS B 1 149 ? 19.314 91.121 8.047 1.00 29.92 149 HIS B CA 1
ATOM 2388 C C . HIS B 1 149 ? 20.094 90.300 9.078 1.00 27.22 149 HIS B C 1
ATOM 2389 O O . HIS B 1 149 ? 20.592 90.850 10.057 1.00 28.59 149 HIS B O 1
ATOM 2396 N N . ALA B 1 150 ? 20.242 89.006 8.824 1.00 24.38 150 ALA B N 1
ATOM 2397 C CA . ALA B 1 150 ? 20.932 88.080 9.721 1.00 23.05 150 ALA B CA 1
ATOM 2398 C C . ALA B 1 150 ? 22.438 88.265 9.887 1.00 23.92 150 ALA B C 1
ATOM 2399 O O . ALA B 1 150 ? 23.192 88.275 8.909 1.00 24.90 150 ALA B O 1
ATOM 2401 N N . VAL B 1 151 ? 22.878 88.343 11.140 1.00 25.83 151 VAL B N 1
ATOM 2402 C CA . VAL B 1 151 ? 24.300 88.489 11.456 1.00 28.41 151 VAL B CA 1
ATOM 2403 C C . VAL B 1 151 ? 24.910 87.169 11.964 1.00 29.52 151 VAL B C 1
ATOM 2404 O O . VAL B 1 151 ? 26.141 87.020 11.995 1.00 30.08 151 VAL B O 1
ATOM 2408 N N . GLY B 1 152 ? 24.050 86.233 12.376 1.00 31.26 152 GLY B N 1
ATOM 2409 C CA . GLY B 1 152 ? 24.513 84.936 12.862 1.00 29.49 152 GLY B CA 1
ATOM 2410 C C . GLY B 1 152 ? 23.447 84.019 13.462 1.00 26.88 152 GLY B C 1
ATOM 2411 O O . GLY B 1 152 ? 22.277 84.400 13.579 1.00 27.16 152 GLY B O 1
ATOM 2412 N N . ILE B 1 153 ? 23.866 82.803 13.821 1.00 25.28 153 ILE B N 1
ATOM 2413 C CA . ILE B 1 153 ? 23.006 81.784 14.438 1.00 23.94 153 ILE B CA 1
ATOM 2414 C C . ILE B 1 153 ? 23.455 81.599 15.905 1.00 23.05 153 ILE B C 1
ATOM 2415 O O . ILE B 1 153 ? 24.634 81.336 16.182 1.00 21.70 153 ILE B O 1
ATOM 2420 N N . PHE B 1 154 ? 22.492 81.742 16.815 1.00 21.11 154 PHE B N 1
ATOM 2421 C CA . PHE B 1 154 ? 22.668 81.626 18.259 1.00 16.64 154 PHE B CA 1
ATOM 2422 C C . PHE B 1 154 ? 23.002 80.189 18.632 1.00 16.55 154 PHE B C 1
ATOM 2423 O O . PHE B 1 154 ? 22.311 79.253 18.248 1.00 14.90 154 PHE B O 1
ATOM 2431 N N . ARG B 1 155 ? 24.070 80.005 19.384 1.00 17.21 155 ARG B N 1
ATOM 2432 C CA . ARG B 1 155 ? 24.450 78.664 19.762 1.00 19.68 155 ARG B CA 1
ATOM 2433 C C . ARG B 1 155 ? 24.121 78.243 21.186 1.00 22.69 155 ARG B C 1
ATOM 2434 O O . ARG B 1 155 ? 23.746 77.085 21.427 1.00 24.20 155 ARG B O 1
ATOM 2442 N N . ALA B 1 156 ? 24.260 79.166 22.131 1.00 22.75 156 ALA B N 1
ATOM 2443 C CA . ALA B 1 156 ? 23.989 78.863 23.529 1.00 23.52 156 ALA B CA 1
ATOM 2444 C C . ALA B 1 156 ? 24.255 80.091 24.357 1.00 23.79 156 ALA B C 1
ATOM 2445 O O . ALA B 1 156 ? 24.989 80.982 23.918 1.00 24.01 156 ALA B O 1
ATOM 2447 N N . ALA B 1 157 ? 23.639 80.142 25.541 1.00 23.37 157 ALA B N 1
ATOM 2448 C CA . ALA B 1 157 ? 23.801 81.270 26.452 1.00 21.40 157 ALA B CA 1
ATOM 2449 C C . ALA B 1 157 ? 25.135 81.168 27.165 1.00 21.51 157 ALA B C 1
ATOM 2450 O O . ALA B 1 157 ? 25.651 80.073 27.392 1.00 21.30 157 ALA B O 1
ATOM 2452 N N . VAL B 1 158 ? 25.730 82.325 27.404 1.00 23.94 158 VAL B N 1
ATOM 2453 C CA . VAL B 1 158 ? 26.998 82.448 28.103 1.00 29.79 158 VAL B CA 1
ATOM 2454 C C . VAL B 1 158 ? 26.485 82.834 29.484 1.00 33.65 158 VAL B C 1
ATOM 2455 O O . VAL B 1 158 ? 26.123 83.993 29.720 1.00 34.81 158 VAL B O 1
ATOM 2459 N N . CYS B 1 159 ? 26.402 81.847 30.376 1.00 37.22 159 CYS B N 1
ATOM 2460 C CA . CYS B 1 159 ? 25.842 82.065 31.703 1.00 39.22 159 CYS B CA 1
ATOM 2461 C C . CYS B 1 159 ? 26.785 81.900 32.888 1.00 39.85 159 CYS B C 1
ATOM 2462 O O . CYS B 1 159 ? 27.663 81.039 32.877 1.00 39.48 159 CYS B O 1
ATOM 2465 N N . THR B 1 160 ? 26.548 82.712 33.921 1.00 42.12 160 THR B N 1
ATOM 2466 C CA . THR B 1 160 ? 27.343 82.741 35.160 1.00 43.04 160 THR B CA 1
ATOM 2467 C C . THR B 1 160 ? 26.528 82.274 36.380 1.00 43.75 160 THR B C 1
ATOM 2468 O O . THR B 1 160 ? 25.667 83.034 36.868 1.00 43.58 160 THR B O 1
ATOM 2472 N N . ARG B 1 161 ? 26.812 81.050 36.862 1.00 42.96 161 ARG B N 1
ATOM 2473 C CA . ARG B 1 161 ? 26.135 80.429 38.024 1.00 41.31 161 ARG B CA 1
ATOM 2474 C C . ARG B 1 161 ? 24.706 80.944 38.291 1.00 39.35 161 ARG B C 1
ATOM 2475 O O . ARG B 1 161 ? 24.439 81.613 39.301 1.00 37.38 161 ARG B O 1
ATOM 2483 N N . GLY B 1 162 ? 23.796 80.645 37.370 1.00 36.33 162 GLY B N 1
ATOM 2484 C CA . GLY B 1 162 ? 22.433 81.096 37.544 1.00 35.67 162 GLY B CA 1
ATOM 2485 C C . GLY B 1 162 ? 21.867 81.784 36.321 1.00 34.23 162 GLY B C 1
ATOM 2486 O O . GLY B 1 162 ? 21.106 81.170 35.563 1.00 30.73 162 GLY B O 1
ATOM 2487 N N . VAL B 1 163 ? 22.222 83.055 36.133 1.00 32.27 163 VAL B N 1
ATOM 2488 C CA . VAL B 1 163 ? 21.718 83.804 34.986 1.00 33.26 163 VAL B CA 1
ATOM 2489 C C . VAL B 1 163 ? 22.620 83.897 33.750 1.00 31.73 163 VAL B C 1
ATOM 2490 O O . VAL B 1 163 ? 23.860 83.791 33.830 1.00 30.24 163 VAL B O 1
ATOM 2494 N N . ALA B 1 164 ? 21.958 84.114 32.613 1.00 29.78 164 ALA B N 1
ATOM 2495 C CA . ALA B 1 164 ? 22.603 84.248 31.321 1.00 29.70 164 ALA B CA 1
ATOM 2496 C C . ALA B 1 164 ? 23.026 85.710 31.147 1.00 31.39 164 ALA B C 1
ATOM 2497 O O . ALA B 1 164 ? 22.212 86.635 31.343 1.00 27.21 164 ALA B O 1
ATOM 2499 N N . LYS B 1 165 ? 24.309 85.894 30.821 1.00 31.28 165 LYS B N 1
ATOM 2500 C CA . LYS B 1 165 ? 24.919 87.213 30.634 1.00 32.56 165 LYS B CA 1
ATOM 2501 C C . LYS B 1 165 ? 25.200 87.543 29.173 1.00 31.04 165 LYS B C 1
ATOM 2502 O O . LYS B 1 165 ? 24.949 88.655 28.710 1.00 33.15 165 LYS B O 1
ATOM 2508 N N . ALA B 1 166 ? 25.753 86.591 28.453 1.00 26.18 166 ALA B N 1
ATOM 2509 C CA . ALA B 1 166 ? 26.058 86.835 27.072 1.00 27.06 166 ALA B CA 1
ATOM 2510 C C . ALA B 1 166 ? 25.606 85.661 26.210 1.00 27.38 166 ALA B C 1
ATOM 2511 O O . ALA B 1 166 ? 24.992 84.718 26.715 1.00 25.10 166 ALA B O 1
ATOM 2513 N N . VAL B 1 167 ? 25.845 85.767 24.900 1.00 26.76 167 VAL B N 1
ATOM 2514 C CA . VAL B 1 167 ? 25.491 84.727 23.934 1.00 22.35 167 VAL B CA 1
ATOM 2515 C C . VAL B 1 167 ? 26.687 84.461 23.053 1.00 22.06 167 VAL B C 1
ATOM 2516 O O . VAL B 1 167 ? 27.556 85.320 22.887 1.00 22.40 167 VAL B O 1
ATOM 2520 N N . ASP B 1 168 ? 26.797 83.222 22.613 1.00 23.82 168 ASP B N 1
ATOM 2521 C CA . ASP B 1 168 ? 27.868 82.824 21.717 1.00 28.08 168 ASP B CA 1
ATOM 2522 C C . ASP B 1 168 ? 27.130 82.499 20.428 1.00 29.24 168 ASP B C 1
ATOM 2523 O O . ASP B 1 168 ? 26.088 81.817 20.463 1.00 32.50 168 ASP B O 1
ATOM 2528 N N . PHE B 1 169 ? 27.593 83.030 19.303 1.00 30.06 169 PHE B N 1
ATOM 2529 C CA . PHE B 1 169 ? 26.923 82.725 18.041 1.00 29.00 169 PHE B CA 1
ATOM 2530 C C . PHE B 1 169 ? 27.871 82.370 16.916 1.00 25.19 169 PHE B C 1
ATOM 2531 O O . PHE B 1 169 ? 29.064 82.645 16.997 1.00 24.32 169 PHE B O 1
ATOM 2539 N N . VAL B 1 170 ? 27.376 81.586 15.963 1.00 26.87 170 VAL B N 1
ATOM 2540 C CA . VAL B 1 170 ? 28.178 81.229 14.788 1.00 24.44 170 VAL B CA 1
ATOM 2541 C C . VAL B 1 170 ? 27.864 82.404 13.908 1.00 24.21 170 VAL B C 1
ATOM 2542 O O . VAL B 1 170 ? 26.693 82.704 13.654 1.00 25.90 170 VAL B O 1
ATOM 2546 N N . PRO B 1 171 ? 28.891 83.172 13.551 1.00 24.35 171 PRO B N 1
ATOM 2547 C CA . PRO B 1 171 ? 28.658 84.340 12.712 1.00 25.93 171 PRO B CA 1
ATOM 2548 C C . PRO B 1 171 ? 28.373 84.017 11.242 1.00 26.60 171 PRO B C 1
ATOM 2549 O O . PRO B 1 171 ? 28.968 83.093 10.647 1.00 23.30 171 PRO B O 1
ATOM 2553 N N . VAL B 1 172 ? 27.437 84.784 10.681 1.00 25.24 172 VAL B N 1
ATOM 2554 C CA . VAL B 1 172 ? 27.019 84.628 9.295 1.00 27.88 172 VAL B CA 1
ATOM 2555 C C . VAL B 1 172 ? 28.221 84.410 8.356 1.00 30.58 172 VAL B C 1
ATOM 2556 O O . VAL B 1 172 ? 28.230 83.440 7.578 1.00 29.48 172 VAL B O 1
ATOM 2560 N N . GLU B 1 173 ? 29.270 85.227 8.522 1.00 30.92 173 GLU B N 1
ATOM 2561 C CA . GLU B 1 173 ? 30.492 85.123 7.707 1.00 31.50 173 GLU B CA 1
ATOM 2562 C C . GLU B 1 173 ? 31.004 83.683 7.681 1.00 31.44 173 GLU B C 1
ATOM 2563 O O . GLU B 1 173 ? 31.335 83.157 6.618 1.00 32.41 173 GLU B O 1
ATOM 2569 N N . SER B 1 174 ? 31.045 83.043 8.843 1.00 28.69 174 SER B N 1
ATOM 2570 C CA . SER B 1 174 ? 31.525 81.675 8.922 1.00 30.80 174 SER B CA 1
ATOM 2571 C C . SER B 1 174 ? 30.625 80.728 8.140 1.00 29.93 174 SER B C 1
ATOM 2572 O O . SER B 1 174 ? 31.094 79.734 7.582 1.00 27.21 174 SER B O 1
ATOM 2575 N N . MET B 1 175 ? 29.327 81.022 8.112 1.00 32.64 175 MET B N 1
ATOM 2576 C CA . MET B 1 175 ? 28.380 80.183 7.371 1.00 36.00 175 MET B CA 1
ATOM 2577 C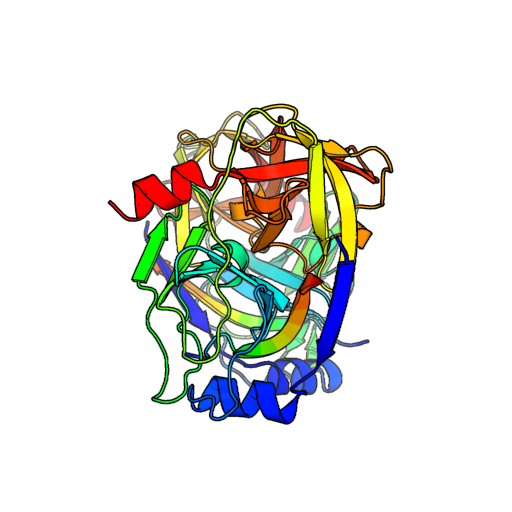 C . MET B 1 175 ? 28.691 80.362 5.880 1.00 39.25 175 MET B C 1
ATOM 2578 O O . MET B 1 175 ? 28.596 79.410 5.093 1.00 41.50 175 MET B O 1
ATOM 2583 N N . GLU B 1 176 ? 29.076 81.584 5.502 1.00 39.43 176 GLU B N 1
ATOM 2584 C CA . GLU B 1 176 ? 29.394 81.891 4.110 1.00 38.97 176 GLU B CA 1
ATOM 2585 C C . GLU B 1 176 ? 30.643 81.118 3.667 1.00 37.18 176 GLU B C 1
ATOM 2586 O O . GLU B 1 176 ? 30.668 80.519 2.589 1.00 36.40 176 GLU B O 1
ATOM 2592 N N . THR B 1 177 ? 31.665 81.092 4.515 1.00 35.09 177 THR B N 1
ATOM 2593 C CA . THR B 1 177 ? 32.894 80.381 4.182 1.00 35.17 177 THR B CA 1
ATOM 2594 C C . THR B 1 177 ? 32.696 78.881 4.179 1.00 35.91 177 THR B C 1
ATOM 2595 O O . THR B 1 177 ? 33.394 78.168 3.467 1.00 36.93 177 THR B O 1
ATOM 2599 N N . THR B 1 178 ? 31.777 78.387 4.999 1.00 39.29 178 THR B N 1
ATOM 2600 C CA . THR B 1 178 ? 31.544 76.948 5.046 1.00 41.66 178 THR B CA 1
ATOM 2601 C C . THR B 1 178 ? 30.882 76.505 3.748 1.00 42.07 178 THR B C 1
ATOM 2602 O O . THR B 1 178 ? 31.081 75.370 3.296 1.00 42.82 178 THR B O 1
ATOM 2606 N N . MET B 1 179 ? 30.119 77.421 3.140 1.00 42.89 179 MET B N 1
ATOM 2607 C CA . MET B 1 179 ? 29.432 77.143 1.876 1.00 42.89 179 MET B CA 1
ATOM 2608 C C . MET B 1 179 ? 30.422 77.037 0.718 1.00 44.81 179 MET B C 1
ATOM 2609 O O . MET B 1 179 ? 30.036 76.677 -0.405 1.00 45.75 179 MET B O 1
ATOM 2614 N N . ARG B 1 180 ? 31.682 77.383 0.993 1.00 45.92 180 ARG B N 1
ATOM 2615 C CA . ARG B 1 180 ? 32.757 77.321 0.007 1.00 46.77 180 ARG B CA 1
ATOM 2616 C C . ARG B 1 180 ? 33.941 76.561 0.590 1.00 47.17 180 ARG B C 1
ATOM 2617 O O . ARG B 1 180 ? 33.833 75.936 1.647 1.00 47.43 180 ARG B O 1
ATOM 2625 N N . LYS C 2 1 ? 4.904 63.199 35.735 0.00 21.42 220 LYS C N 1
ATOM 2626 C CA . LYS C 2 1 ? 6.186 62.616 36.228 0.00 19.93 220 LYS C CA 1
ATOM 2627 C C . LYS C 2 1 ? 6.399 61.286 35.513 0.00 17.85 220 LYS C C 1
ATOM 2628 O O . LYS C 2 1 ? 5.561 60.888 34.707 0.00 18.20 220 LYS C O 1
ATOM 2634 N N . GLY C 2 2 ? 7.506 60.609 35.805 1.00 15.35 221 GLY C N 1
ATOM 2635 C CA . GLY C 2 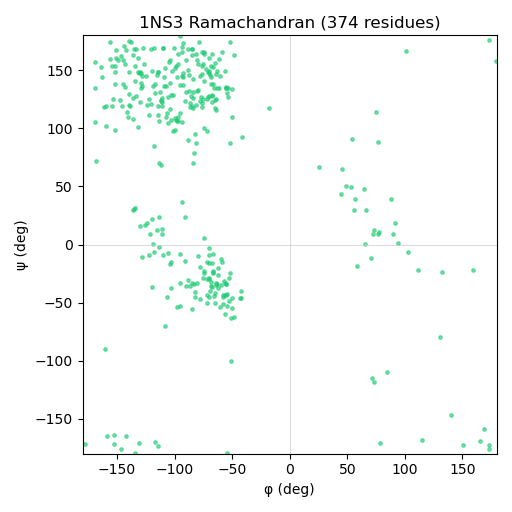2 ? 7.786 59.338 35.162 1.00 10.11 221 GLY C CA 1
ATOM 2636 C C . GLY C 2 2 ? 9.226 58.904 35.345 1.00 9.03 221 GLY C C 1
ATOM 2637 O O . GLY C 2 2 ? 9.988 59.540 36.083 1.00 11.49 221 GLY C O 1
ATOM 2638 N N . SER C 2 3 ? 9.627 57.878 34.612 1.00 4.43 222 SER C N 1
ATOM 2639 C CA . SER C 2 3 ? 10.970 57.347 34.728 1.00 4.33 222 SER C CA 1
ATOM 2640 C C . SER C 2 3 ? 11.915 57.802 33.619 1.00 7.69 222 SER C C 1
ATOM 2641 O O . SER C 2 3 ? 11.484 58.461 32.674 1.00 11.24 222 SER C O 1
ATOM 2644 N N . VAL C 2 4 ? 13.210 57.538 33.784 1.00 9.43 223 VAL C N 1
ATOM 2645 C CA . VAL C 2 4 ? 14.223 57.865 32.772 1.00 9.59 223 VAL C CA 1
ATOM 2646 C C . VAL C 2 4 ? 14.261 56.669 31.798 1.00 12.70 223 VAL C C 1
ATOM 2647 O O . VAL C 2 4 ? 14.495 55.543 32.223 1.00 12.71 223 VAL C O 1
ATOM 2651 N N . VAL C 2 5 ? 14.008 56.921 30.513 1.00 13.02 224 VAL C N 1
ATOM 2652 C CA . VAL C 2 5 ? 13.998 55.878 29.481 1.00 9.33 224 VAL C CA 1
ATOM 2653 C C . VAL C 2 5 ? 15.250 55.878 28.581 1.00 10.93 224 VAL C C 1
ATOM 2654 O O . VAL C 2 5 ? 15.774 56.940 28.221 1.00 10.42 224 VAL C O 1
ATOM 2658 N N . ILE C 2 6 ? 15.760 54.688 28.272 1.00 9.82 225 ILE C N 1
ATOM 2659 C CA . ILE C 2 6 ? 16.902 54.569 27.376 1.00 9.19 225 ILE C CA 1
ATOM 2660 C C . ILE C 2 6 ? 16.301 54.794 25.991 1.00 12.93 225 ILE C C 1
ATOM 2661 O O . ILE C 2 6 ? 15.374 54.090 25.547 1.00 12.99 225 ILE C O 1
ATOM 2666 N N . VAL C 2 7 ? 16.826 55.793 25.313 1.00 12.59 226 VAL C N 1
ATOM 2667 C CA . VAL C 2 7 ? 16.270 56.189 24.049 1.00 9.97 226 VAL C CA 1
ATOM 2668 C C . VAL C 2 7 ? 17.053 55.738 22.803 1.00 12.47 226 VAL C C 1
ATOM 2669 O O . VAL C 2 7 ? 16.522 55.705 21.689 1.00 15.57 226 VAL C O 1
ATOM 2673 N N . GLY C 2 8 ? 18.290 55.315 23.006 1.00 14.74 227 GLY C N 1
ATOM 2674 C CA . GLY C 2 8 ? 19.126 54.865 21.909 1.00 11.59 227 GLY C CA 1
ATOM 2675 C C . GLY C 2 8 ? 20.434 54.410 22.520 1.00 15.39 227 GLY C C 1
ATOM 2676 O O . GLY C 2 8 ? 20.553 54.369 23.755 1.00 14.96 227 GLY C O 1
ATOM 2677 N N . ARG C 2 9 ? 21.430 54.110 21.690 1.00 17.29 228 ARG C N 1
ATOM 2678 C CA . ARG C 2 9 ? 22.730 53.664 22.189 1.00 17.94 228 ARG C CA 1
ATOM 2679 C C . ARG C 2 9 ? 23.900 54.170 21.377 1.00 20.46 228 ARG C C 1
ATOM 2680 O O . ARG C 2 9 ? 23.736 54.790 20.329 1.00 22.93 228 ARG C O 1
ATOM 2688 N N . ILE C 2 10 ? 25.089 53.949 21.908 1.00 18.84 229 ILE C N 1
ATOM 2689 C CA . ILE C 2 10 ? 26.312 54.338 21.250 1.00 18.17 229 ILE C CA 1
ATOM 2690 C C . ILE C 2 10 ? 27.240 53.151 21.418 1.00 20.15 229 ILE C C 1
ATOM 2691 O O . ILE C 2 10 ? 27.650 52.834 22.542 1.00 17.30 229 ILE C O 1
ATOM 2696 N N . ILE C 2 11 ? 27.472 52.438 20.310 1.00 22.87 230 ILE C N 1
ATOM 2697 C CA . ILE C 2 11 ? 28.351 51.268 20.282 1.00 23.72 230 ILE C CA 1
ATOM 2698 C C . ILE C 2 11 ? 29.788 51.751 20.105 1.00 26.66 230 ILE C C 1
ATOM 2699 O O . ILE C 2 11 ? 30.073 52.523 19.191 1.00 26.31 230 ILE C O 1
ATOM 2704 N N . LEU C 2 12 ? 30.672 51.333 21.007 1.00 29.01 231 LEU C N 1
ATOM 2705 C CA . LEU C 2 12 ? 32.064 51.728 20.938 1.00 30.70 231 LEU C CA 1
ATOM 2706 C C . LEU C 2 12 ? 32.834 50.706 20.106 1.00 33.84 231 LEU C C 1
ATOM 2707 O O . LEU C 2 12 ? 32.379 49.582 19.908 1.00 35.44 231 LEU C O 1
ATOM 2712 N N . SER C 2 13 ? 33.980 51.123 19.579 1.00 37.10 232 SER C N 1
ATOM 2713 C CA . SER C 2 13 ? 34.812 50.277 18.733 1.00 38.87 232 SER C CA 1
ATOM 2714 C C . SER C 2 13 ? 36.246 50.801 18.748 1.00 39.76 232 SER C C 1
ATOM 2715 O O . SER C 2 13 ? 36.576 51.723 19.504 1.00 41.74 232 SER C O 1
ATOM 2718 N N . LYS D 2 1 ? 16.604 56.587 9.678 0.00 21.87 220 LYS D N 1
ATOM 2719 C CA . LYS D 2 1 ? 16.514 57.047 11.091 0.00 20.80 220 LYS D CA 1
ATOM 2720 C C . LYS D 2 1 ? 15.382 58.059 11.155 0.00 19.70 220 LYS D C 1
ATOM 2721 O O . LYS D 2 1 ? 14.829 58.427 10.121 0.00 19.50 220 LYS D O 1
ATOM 2727 N N . GLY D 2 2 ? 15.028 58.486 12.364 1.00 17.05 221 GLY D N 1
ATOM 2728 C CA . GLY D 2 2 ? 13.963 59.465 12.521 1.00 16.47 221 GLY D CA 1
ATOM 2729 C C . GLY D 2 2 ? 14.433 60.810 12.007 1.00 15.51 221 GLY D C 1
ATOM 2730 O O . GLY D 2 2 ? 15.626 61.148 12.152 1.00 18.10 221 GLY D O 1
ATOM 2731 N N . SER D 2 3 ? 13.514 61.614 11.486 1.00 8.75 222 SER D N 1
ATOM 2732 C CA . SER D 2 3 ? 13.903 62.896 10.915 1.00 6.70 222 SER D CA 1
ATOM 2733 C C . SER D 2 3 ? 13.555 64.103 11.778 1.00 3.80 222 SER D C 1
ATOM 2734 O O . SER D 2 3 ? 12.719 64.006 12.650 1.00 6.01 222 SER D O 1
ATOM 2737 N N . VAL D 2 4 ? 14.255 65.215 11.578 1.00 2.00 223 VAL D N 1
ATOM 2738 C CA . VAL D 2 4 ? 13.945 66.442 12.280 1.00 2.00 223 VAL D CA 1
ATOM 2739 C C . VAL D 2 4 ? 12.590 66.788 11.666 1.00 7.16 223 VAL D C 1
ATOM 2740 O O . VAL D 2 4 ? 12.239 66.226 10.639 1.00 11.15 223 VAL D O 1
ATOM 2744 N N . VAL D 2 5 ? 11.810 67.677 12.264 1.00 8.51 224 VAL D N 1
ATOM 2745 C CA . VAL D 2 5 ? 10.474 67.955 11.736 1.00 8.75 224 VAL D CA 1
ATOM 2746 C C . VAL D 2 5 ? 9.991 69.355 12.102 1.00 12.25 224 VAL D C 1
ATOM 2747 O O . VAL D 2 5 ? 9.857 69.666 13.283 1.00 13.89 224 VAL D O 1
ATOM 2751 N N . ILE D 2 6 ? 9.719 70.196 11.104 1.00 15.03 225 ILE D N 1
ATOM 2752 C CA . ILE D 2 6 ? 9.246 71.558 11.374 1.00 13.65 225 ILE D CA 1
ATOM 2753 C C . ILE D 2 6 ? 7.895 71.443 12.068 1.00 15.77 225 ILE D C 1
ATOM 2754 O O . ILE D 2 6 ? 6.963 70.804 11.567 1.00 17.59 225 ILE D O 1
ATOM 2759 N N . VAL D 2 7 ? 7.809 72.073 13.226 1.00 14.75 226 VAL D N 1
ATOM 2760 C CA . VAL D 2 7 ? 6.639 72.006 14.061 1.00 15.10 226 VAL D CA 1
ATOM 2761 C C . VAL D 2 7 ? 5.843 73.299 14.146 1.00 17.02 226 VAL D C 1
ATOM 2762 O O . VAL D 2 7 ? 4.719 73.321 14.659 1.00 21.37 226 VAL D O 1
ATOM 2766 N N . GLY D 2 8 ? 6.405 74.370 13.614 1.00 15.85 227 GLY D N 1
ATOM 2767 C CA . GLY D 2 8 ? 5.727 75.647 13.622 1.00 12.81 227 GLY D CA 1
ATOM 2768 C C . GLY D 2 8 ? 6.725 76.648 13.100 1.00 15.24 227 GLY D C 1
ATOM 2769 O O . GLY D 2 8 ? 7.876 76.297 12.811 1.00 14.09 227 GLY D O 1
ATOM 2770 N N . ARG D 2 9 ? 6.355 77.911 13.092 1.00 15.52 228 ARG D N 1
ATOM 2771 C CA . ARG D 2 9 ? 7.245 78.914 12.575 1.00 18.12 228 ARG D CA 1
ATOM 2772 C C . ARG D 2 9 ? 7.123 80.209 13.349 1.00 19.13 228 ARG D C 1
ATOM 2773 O O . ARG D 2 9 ? 6.109 80.472 14.013 1.00 17.14 228 ARG D O 1
ATOM 2781 N N . ILE D 2 10 ? 8.182 81.001 13.245 1.00 17.92 229 ILE D N 1
ATOM 2782 C CA . ILE D 2 10 ? 8.292 82.309 13.854 1.00 22.71 229 ILE D CA 1
ATOM 2783 C C . ILE D 2 10 ? 8.359 83.286 12.678 1.00 29.27 229 ILE D C 1
ATOM 2784 O O . ILE D 2 10 ? 9.340 83.303 11.908 1.00 32.69 229 ILE D O 1
ATOM 2789 N N . ILE D 2 11 ? 7.304 84.081 12.524 1.00 32.17 230 ILE D N 1
ATOM 2790 C CA . ILE D 2 11 ? 7.214 85.028 11.412 1.00 31.48 230 ILE D CA 1
ATOM 2791 C C . ILE D 2 11 ? 7.635 86.443 11.775 1.00 32.08 230 ILE D C 1
ATOM 2792 O O . ILE D 2 11 ? 6.927 87.149 12.512 1.00 32.49 230 ILE D O 1
ATOM 2797 N N . LEU D 2 12 ? 8.783 86.853 11.245 1.00 32.58 231 LEU D N 1
ATOM 2798 C CA . LEU D 2 12 ? 9.322 88.182 11.499 1.00 33.97 231 LEU D CA 1
ATOM 2799 C C . LEU D 2 12 ? 8.461 89.290 10.904 1.00 36.23 231 LEU D C 1
ATOM 2800 O O . LEU D 2 12 ? 7.730 89.077 9.923 1.00 38.01 231 LEU D O 1
ATOM 2805 N N . SER D 2 13 ? 8.521 90.467 11.518 1.00 37.42 232 SER D N 1
ATOM 2806 C CA . SER D 2 13 ? 7.711 91.599 11.074 1.00 39.95 232 SER D CA 1
ATOM 2807 C C . SER D 2 13 ? 8.167 92.902 11.719 1.00 38.05 232 SER D C 1
ATOM 2808 O O . SER D 2 13 ? 9.227 92.946 12.341 1.00 37.52 232 SER D O 1
#

Organism: Hepatitis C virus genotype 1b (isolate BK) (NCBI:txid11105)

Solvent-accessible surface area: 15498 Å² total; per-residue (Å²): 56,89,15,117,45,61,67,44,44,33,51,92,16,13,56,91,6,20,127,77,4,98,10,150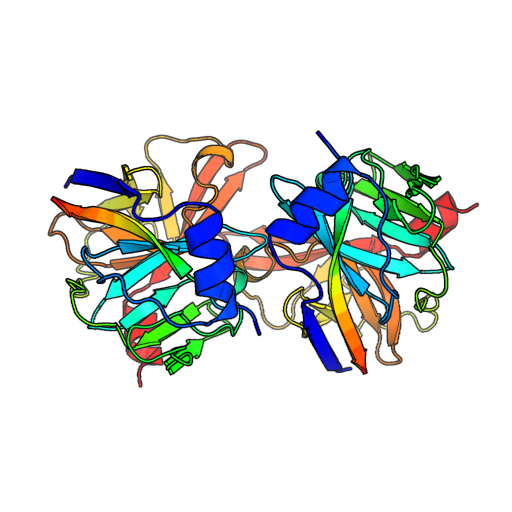,76,143,28,80,0,15,0,2,16,1,3,15,104,126,66,10,2,0,1,0,1,0,50,29,0,2,1,0,0,65,91,12,0,15,89,62,35,1,2,0,45,192,18,72,36,102,29,98,39,63,43,88,141,54,26,0,0,0,0,83,22,9,99,73,8,123,43,15,88,34,16,119,75,70,27,47,77,3,54,0,0,0,19,41,19,33,39,13,64,1,77,56,148,36,106,45,98,0,31,9,90,69,74,26,9,22,1,4,6,85,19,0,20,0,0,0,0,2,0,76,78,24,52,0,2,0,0,2,77,36,23,37,53,58,137,1,50,0,106,7,0,12,3,4,10,4,89,26,0,59,67,39,75,207,77,78,23,117,53,58,146,40,27,44,84,117,24,11,37,88,11,18,147,73,2,67,8,160,72,104,10,72,0,23,0,0,12,1,17,8,30,40,49,42,3,0,1,0,0,1,66,36,0,1,1,0,0,13,9,4,1,2,90,50,36,0,2,0,46,201,13,72,39,100,23,103,44,75,40,36,73,55,0,0,0,0,0,84,27,7,87,46,26,102,44,13,77,33,37,37,85,77,36,45,65,3,68,0,0,0,49,122,17,55,39,8,45,2,82,29,147,33,112,29,32,0,30,19,117,44,92,61,68,42,90,48,10,137,20,1,15,0,0,0,0,1,1,74,76,31,71,0,2,0,0,2,6,5,19,10,63,80,248,51,72,0,70,5,0,4,0,0,12,1,82,31,2,56,78,44,70,217,238,27,9,0,0,15,10,2,32,0,27,23,95,170,17,4,0,0,10,26,0,24,0,11,26,86